Protein 5TTA (pdb70)

Solvent-accessible surface area: 24056 Å² total

Sequence (418 aa):
NENIPLFINNNSKIQYDDTPYHWPSNVISLTNSSEKAIDYEITCLAYDKNGKPLELYWDAQNVAADGEVGSVGFSPAGVDYGIVTGISPVSPKSYSHTYRKQQSPPQDIISFEKQQGKAWVENWLKEWKQEKEYAKQNAIAPGKNQNDAFLLFDKWKQSTGEHGVKYIISCVKQVTFNDGSVWKNSAYENWLKSFQGKEVSNSVLENYYKNENIPLFINNSKIQYDDTPYHWPSNVISLTNSSEKAIDYEITCLAYDKNGKPLELYWDAQNVAADGEVGSVGFSPAGVDYGIVTGISPVSPKSYSHTYRKQQSPPQDIISFEKQQGKAWVENWLKEWKQEKEYAKQNAIAPGKNQNDAFLLFDKWKQSTGEHGVKYIISCVKQVTFNDGSVWKNSAYENWLKSFQGKEVSNSVLENYYK

Organism: Clostridioides difficile (strain 630) (NCBI:txid272563)

InterPro domains:
  IPR043939 Domain of unknown function DUF5780 [PF19092] (88-262)

Nearest PDB structures (foldseek):
  5tta-assembly1_B-2  TM=9.155E-01  e=3.741E-37  Clostridioides difficile 630
  6byg-assembly1_A  TM=3.588E-01  e=9.509E-02  Xanthomonas citri pv. citri str. 306
  6byi-assembly1_A  TM=3.637E-01  e=1.580E-01  Xanthomonas citri pv. citri str. 306
  6byg-assembly1_B  TM=3.529E-01  e=1.769E-01  Xanthomonas citri pv. citri str. 306
  6ezt-assembly1_A  TM=4.171E-01  e=1.076E+00  Vibrio harveyi

B-factor: mean 43.2, std 21.07, range [12.19, 155.64]

Structure (mmCIF, N/CA/C/O backbone):
data_5TTA
#
_entry.id   5TTA
#
_cell.length_a   30.780
_cell.length_b   51.040
_cell.length_c   81.120
_cell.angle_alpha   73.38
_cell.angle_beta   82.06
_cell.angle_gamma   86.35
#
_symmetry.space_group_name_H-M   'P 1'
#
loop_
_entity.id
_entity.type
_entity.pdbx_description
1 polymer 'Putative exported protein'
2 water water
#
loop_
_atom_site.group_PDB
_atom_site.id
_atom_site.type_symbol
_atom_site.label_atom_id
_atom_site.label_alt_id
_atom_site.label_comp_id
_atom_site.label_asym_id
_atom_site.label_entity_id
_atom_site.label_seq_id
_atom_site.pdbx_PDB_ins_code
_atom_site.Cartn_x
_atom_site.Cartn_y
_atom_site.Cartn_z
_atom_site.occupancy
_atom_site.B_iso_or_equiv
_atom_site.auth_seq_id
_atom_site.auth_comp_id
_atom_site.auth_asym_id
_atom_site.auth_atom_id
_atom_site.pdbx_PDB_model_num
ATOM 1 N N . ASN A 1 36 ? 50.773 77.335 67.104 1.00 131.57 62 ASN A N 1
ATOM 2 C CA . ASN A 1 36 ? 50.501 76.419 66.002 1.00 129.13 62 ASN A CA 1
ATOM 3 C C . ASN A 1 36 ? 50.262 75.002 66.505 1.00 124.43 62 ASN A C 1
ATOM 4 O O . ASN A 1 36 ? 50.699 74.636 67.598 1.00 124.82 62 ASN A O 1
ATOM 9 N N . GLU A 1 37 ? 49.566 74.211 65.690 1.00 116.28 63 GLU A N 1
ATOM 10 C CA . GLU A 1 37 ? 49.232 72.826 66.000 1.00 104.78 63 GLU A CA 1
ATOM 11 C C . GLU A 1 37 ? 49.955 71.922 65.012 1.00 97.56 63 GLU A C 1
ATOM 12 O O . GLU A 1 37 ? 49.684 71.976 63.806 1.00 96.04 63 GLU A O 1
ATOM 18 N N . ASN A 1 38 ? 50.871 71.098 65.517 1.00 89.83 64 ASN A N 1
ATOM 19 C CA . ASN A 1 38 ? 51.659 70.209 64.674 1.00 81.04 64 ASN A CA 1
ATOM 20 C C . ASN A 1 38 ? 51.000 68.836 64.617 1.00 62.76 64 ASN A C 1
ATOM 21 O O . ASN A 1 38 ? 50.844 68.169 65.647 1.00 59.18 64 ASN A O 1
ATOM 26 N N . ILE A 1 39 ? 50.642 68.416 63.411 1.00 55.66 65 ILE A N 1
ATOM 27 C CA . ILE A 1 39 ? 49.883 67.191 63.188 1.00 40.88 65 ILE A CA 1
ATOM 28 C C . ILE A 1 39 ? 50.761 66.019 63.619 1.00 38.18 65 ILE A C 1
ATOM 29 O O . ILE A 1 39 ? 51.904 65.889 63.150 1.00 38.09 65 ILE A O 1
ATOM 34 N N . PRO A 1 40 ? 50.298 65.183 64.556 1.00 27.28 66 PRO A N 1
ATOM 35 C CA . PRO A 1 40 ? 51.147 64.083 65.044 1.00 23.78 66 PRO A CA 1
ATOM 36 C C . PRO A 1 40 ? 51.225 62.904 64.081 1.00 28.12 66 PRO A C 1
ATOM 37 O O . PRO A 1 40 ? 52.125 62.063 64.220 1.00 24.01 66 PRO A O 1
ATOM 41 N N . LEU A 1 41 ? 50.304 62.782 63.134 1.00 23.54 67 LEU A N 1
ATOM 42 C CA . LEU A 1 41 ? 50.287 61.664 62.188 1.00 22.25 67 LEU A CA 1
ATOM 43 C C . LEU A 1 41 ? 50.290 62.260 60.790 1.00 25.66 67 LEU A C 1
ATOM 44 O O . LEU A 1 41 ? 49.345 62.957 60.410 1.00 23.19 67 LEU A O 1
ATOM 49 N N . PHE A 1 42 ? 51.357 62.018 60.041 1.00 21.33 68 PHE A N 1
ATOM 50 C CA . PHE A 1 42 ? 51.578 62.660 58.755 1.00 21.28 68 PHE A CA 1
ATOM 51 C C . PHE A 1 42 ? 51.151 61.737 57.636 1.00 26.12 68 PHE A C 1
ATOM 52 O O . PHE A 1 42 ? 51.612 60.594 57.568 1.00 24.89 68 PHE A O 1
ATOM 60 N N . ILE A 1 43 ? 50.310 62.229 56.734 1.00 17.86 69 ILE A N 1
ATOM 61 C CA . ILE A 1 43 ? 49.945 61.422 55.577 1.00 30.27 69 ILE A CA 1
ATOM 62 C C . ILE A 1 43 ? 50.872 61.816 54.438 1.00 21.64 69 ILE A C 1
ATOM 63 O O . ILE A 1 43 ? 50.761 62.906 53.874 1.00 15.98 69 ILE A O 1
ATOM 68 N N . ASN A 1 44 ? 51.786 60.914 54.088 1.00 18.73 70 ASN A N 1
ATOM 69 C CA . ASN A 1 44 ? 52.711 61.150 52.984 1.00 21.18 70 ASN A CA 1
ATOM 70 C C . ASN A 1 44 ? 52.043 61.010 51.629 1.00 19.94 70 ASN A C 1
ATOM 71 O O . ASN A 1 44 ? 52.439 61.704 50.679 1.00 21.99 70 ASN A O 1
ATOM 76 N N A ASN A 1 45 ? 51.036 60.143 51.527 0.50 20.35 71 ASN A N 1
ATOM 77 N N B ASN A 1 45 ? 51.036 60.149 51.523 0.50 20.30 71 ASN A N 1
ATOM 78 C CA A ASN A 1 45 ? 50.405 59.814 50.256 0.50 24.60 71 ASN A CA 1
ATOM 79 C CA B ASN A 1 45 ? 50.258 59.998 50.300 0.50 24.92 71 ASN A CA 1
ATOM 80 C C A ASN A 1 45 ? 49.235 58.865 50.477 0.50 21.96 71 ASN A C 1
ATOM 81 C C B ASN A 1 45 ? 49.143 58.992 50.557 0.50 21.94 71 ASN A C 1
ATOM 82 O O A ASN A 1 45 ? 49.217 58.121 51.464 0.50 19.92 71 ASN A O 1
ATOM 83 O O B ASN A 1 45 ? 49.083 58.345 51.608 0.50 18.81 71 ASN A O 1
ATOM 92 N N . SER A 1 46 ? 48.250 58.883 49.576 1.00 21.21 72 SER A N 1
ATOM 93 C CA . SER A 1 46 ? 47.218 57.852 49.548 1.00 22.21 72 SER A CA 1
ATOM 94 C C . SER A 1 46 ? 46.926 57.594 48.082 1.00 25.71 72 SER A C 1
ATOM 95 O O . SER A 1 46 ? 46.652 58.537 47.335 1.00 24.03 72 SER A O 1
ATOM 98 N N . LYS A 1 47 ? 47.058 56.337 47.661 1.00 20.60 73 LYS A N 1
ATOM 99 C CA . LYS A 1 47 ? 47.182 55.979 46.256 1.00 25.97 73 LYS A CA 1
ATOM 100 C C . LYS A 1 47 ? 46.627 54.572 46.079 1.00 20.52 73 LYS A C 1
ATOM 101 O O . LYS A 1 47 ? 46.752 53.742 46.967 1.00 22.88 73 LYS A O 1
ATOM 107 N N . ILE A 1 48 ? 46.051 54.301 44.932 1.00 24.49 74 ILE A N 1
ATOM 108 C CA . ILE A 1 48 ? 45.652 52.935 44.583 1.00 19.93 74 ILE A CA 1
ATOM 109 C C . ILE A 1 48 ? 46.904 52.207 44.163 1.00 22.35 74 ILE A C 1
ATOM 110 O O . ILE A 1 48 ? 47.667 52.717 43.331 1.00 24.13 74 ILE A O 1
ATOM 115 N N . GLN A 1 49 ? 47.127 51.034 44.754 1.00 22.42 75 GLN A N 1
ATOM 116 C CA . GLN A 1 49 ? 48.173 50.120 44.339 1.00 29.52 75 GLN A CA 1
ATOM 117 C C . GLN A 1 49 ? 47.566 48.732 44.163 1.00 29.93 75 GLN A C 1
ATOM 118 O O . GLN A 1 49 ? 46.574 48.382 44.814 1.00 22.13 75 GLN A O 1
ATOM 124 N N . TYR A 1 50 ? 48.165 47.950 43.270 1.00 20.57 76 TYR A N 1
ATOM 125 C CA . TYR A 1 50 ? 47.714 46.589 42.982 1.00 21.82 76 TYR A CA 1
ATOM 126 C C . TYR A 1 50 ? 48.747 45.585 43.466 1.00 30.49 76 TYR A C 1
ATOM 127 O O . TYR A 1 50 ? 49.956 45.811 43.332 1.00 29.37 76 TYR A O 1
ATOM 136 N N . ASP A 1 51 ? 48.276 44.467 44.013 1.00 26.60 77 ASP A N 1
ATOM 137 C CA . ASP A 1 51 ? 49.227 43.509 44.543 1.00 28.56 77 ASP A CA 1
ATOM 138 C C . ASP A 1 51 ? 49.941 42.781 43.400 1.00 28.83 77 ASP A C 1
ATOM 139 O O . ASP A 1 51 ? 49.611 42.929 42.213 1.00 28.36 77 ASP A O 1
ATOM 144 N N . ASP A 1 52 ? 50.938 41.985 43.777 1.00 33.39 78 ASP A N 1
ATOM 145 C CA . ASP A 1 52 ? 51.830 41.338 42.819 1.00 44.97 78 ASP A CA 1
ATOM 146 C C . ASP A 1 52 ? 51.304 40.018 42.279 1.00 45.06 78 ASP A C 1
ATOM 147 O O . ASP A 1 52 ? 51.889 39.489 41.330 1.00 54.95 78 ASP A O 1
ATOM 152 N N . THR A 1 53 ? 50.248 39.460 42.868 1.00 35.97 79 THR A N 1
ATOM 153 C CA . THR A 1 53 ? 49.720 38.176 42.431 1.00 33.76 79 THR A CA 1
ATOM 154 C C . THR A 1 53 ? 49.164 38.324 41.021 1.00 36.65 79 THR A C 1
ATOM 155 O O . THR A 1 53 ? 49.047 39.444 40.508 1.00 34.97 79 THR A O 1
ATOM 159 N N . PRO A 1 54 ? 48.812 37.212 40.354 1.00 39.03 80 PRO A N 1
ATOM 160 C CA . PRO A 1 54 ? 48.166 37.335 39.034 1.00 40.41 80 PRO A CA 1
ATOM 161 C C . PRO A 1 54 ? 46.781 37.981 39.074 1.00 36.23 80 PRO A C 1
ATOM 162 O O . PRO A 1 54 ? 46.256 38.321 38.010 1.00 38.86 80 PRO A O 1
ATOM 166 N N . TYR A 1 55 ? 46.179 38.172 40.255 1.00 28.84 81 TYR A N 1
ATOM 167 C CA . TYR A 1 55 ? 44.865 38.792 40.347 1.00 28.28 81 TYR A CA 1
ATOM 168 C C . TYR A 1 55 ? 44.937 40.293 40.580 1.00 31.22 81 TYR A C 1
ATOM 169 O O . TYR A 1 55 ? 43.922 40.978 40.390 1.00 27.88 81 TYR A O 1
ATOM 178 N N . HIS A 1 56 ? 46.099 40.810 40.974 1.00 25.75 82 HIS A N 1
ATOM 179 C CA . HIS A 1 56 ? 46.351 42.258 41.048 1.00 22.56 82 HIS A CA 1
ATOM 180 C C . HIS A 1 56 ? 45.207 42.993 41.746 1.00 24.95 82 HIS A C 1
ATOM 181 O O . HIS A 1 56 ? 44.623 43.940 41.219 1.00 27.09 82 HIS A O 1
ATOM 188 N N . TRP A 1 57 ? 44.909 42.562 42.964 1.00 21.54 83 TRP A N 1
ATOM 189 C CA . TRP A 1 57 ? 43.812 43.191 43.681 1.00 21.37 83 TRP A CA 1
ATOM 190 C C . TRP A 1 57 ? 44.171 44.637 44.046 1.00 22.76 83 TRP A C 1
ATOM 191 O O . TRP A 1 57 ? 45.324 44.929 44.392 1.00 19.43 83 TRP A O 1
ATOM 202 N N . PRO A 1 58 ? 43.206 45.556 43.976 1.00 21.16 84 PRO A N 1
ATOM 203 C CA . PRO A 1 58 ? 43.458 46.979 44.280 1.00 17.42 84 PRO A CA 1
ATOM 204 C C . PRO A 1 58 ? 43.287 47.310 45.750 1.00 15.50 84 PRO A C 1
ATOM 205 O O . PRO A 1 58 ? 42.348 46.855 46.409 1.00 21.20 84 PRO A O 1
ATOM 209 N N . SER A 1 59 ? 44.183 48.163 46.261 1.00 18.00 85 SER A N 1
ATOM 210 C CA . SER A 1 59 ? 44.029 48.683 47.616 1.00 18.96 85 SER A CA 1
ATOM 211 C C . SER A 1 59 ? 44.296 50.183 47.637 1.00 19.48 85 SER A C 1
ATOM 212 O O . SER A 1 59 ? 45.158 50.693 46.920 1.00 22.76 85 SER A O 1
ATOM 215 N N . ASN A 1 60 ? 43.591 50.868 48.531 1.00 14.23 86 ASN A N 1
ATOM 216 C CA . ASN A 1 60 ? 43.926 52.249 48.894 1.00 14.49 86 ASN A CA 1
ATOM 217 C C . ASN A 1 60 ? 45.076 52.178 49.895 1.00 13.69 86 ASN A C 1
ATOM 218 O O . ASN A 1 60 ? 44.882 51.731 51.031 1.00 19.84 86 ASN A O 1
ATOM 223 N N . VAL A 1 61 ? 46.279 52.562 49.485 1.00 17.73 87 VAL A N 1
ATOM 224 C CA . VAL A 1 61 ? 47.452 52.453 50.349 1.00 20.65 87 VAL A CA 1
ATOM 225 C C . VAL A 1 61 ? 47.786 53.842 50.882 1.00 15.34 87 VAL A C 1
ATOM 226 O O . VAL A 1 61 ? 48.143 54.747 50.116 1.00 19.60 87 VAL A O 1
ATOM 230 N N . ILE A 1 62 ? 47.650 54.010 52.194 1.00 17.12 88 ILE A N 1
ATOM 231 C CA . ILE A 1 62 ? 47.916 55.280 52.880 1.00 17.69 88 ILE A CA 1
ATOM 232 C C . ILE A 1 62 ? 49.284 55.182 53.542 1.00 16.46 88 ILE A C 1
ATOM 233 O O . ILE A 1 62 ? 49.492 54.344 54.434 1.00 20.77 88 ILE A O 1
ATOM 238 N N . SER A 1 63 ? 50.219 56.023 53.095 1.00 15.49 89 SER A N 1
ATOM 239 C CA . SER A 1 63 ? 51.569 56.033 53.649 1.00 19.81 89 SER A CA 1
ATOM 240 C C . SER A 1 63 ? 51.608 57.039 54.793 1.00 23.89 89 SER A C 1
ATOM 241 O O . SER A 1 63 ? 51.329 58.230 54.592 1.00 21.36 89 SER A O 1
ATOM 244 N N . LEU A 1 64 ? 51.886 56.545 55.995 1.00 19.51 90 LEU A N 1
ATOM 245 C CA . LEU A 1 64 ? 51.844 57.308 57.234 1.00 24.49 90 LEU A CA 1
ATOM 246 C C . LEU A 1 64 ? 53.222 57.411 57.883 1.00 26.03 90 LEU A C 1
ATOM 247 O O . LEU A 1 64 ? 54.079 56.513 57.755 1.00 19.93 90 LEU A O 1
ATOM 252 N N . THR A 1 65 ? 53.409 58.502 58.620 1.00 18.49 91 THR A N 1
ATOM 253 C CA . THR A 1 65 ? 54.592 58.725 59.453 1.00 18.71 91 THR A CA 1
ATOM 254 C C . THR A 1 65 ? 54.111 59.265 60.796 1.00 23.24 91 THR A C 1
ATOM 255 O O . THR A 1 65 ? 53.426 60.285 60.822 1.00 20.42 91 THR A O 1
ATOM 259 N N . ASN A 1 66 ? 54.467 58.609 61.899 1.00 21.13 92 ASN A N 1
ATOM 260 C CA . ASN A 1 66 ? 54.207 59.145 63.244 1.00 27.90 92 ASN A CA 1
ATOM 261 C C . ASN A 1 66 ? 55.271 60.185 63.570 1.00 31.44 92 ASN A C 1
ATOM 262 O O . ASN A 1 66 ? 56.372 59.845 63.998 1.00 26.84 92 ASN A O 1
ATOM 267 N N . SER A 1 67 ? 54.948 61.461 63.400 1.00 26.86 93 SER A N 1
ATOM 268 C CA . SER A 1 67 ? 55.935 62.508 63.628 1.00 26.93 93 SER A CA 1
ATOM 269 C C . SER A 1 67 ? 56.013 62.959 65.083 1.00 29.14 93 SER A C 1
ATOM 270 O O . SER A 1 67 ? 56.835 63.821 65.402 1.00 41.80 93 SER A O 1
ATOM 273 N N . SER A 1 68 ? 55.192 62.407 65.967 1.00 25.65 94 SER A N 1
ATOM 274 C CA . SER A 1 68 ? 55.189 62.832 67.355 1.00 29.84 94 SER A CA 1
ATOM 275 C C . SER A 1 68 ? 56.143 61.977 68.178 1.00 32.80 94 SER A C 1
ATOM 276 O O . SER A 1 68 ? 56.762 61.025 67.690 1.00 31.20 94 SER A O 1
ATOM 279 N N . GLU A 1 69 ? 56.259 62.321 69.456 1.00 35.37 95 GLU A N 1
ATOM 280 C CA . GLU A 1 69 ? 57.099 61.579 70.384 1.00 36.75 95 GLU A CA 1
ATOM 281 C C . GLU A 1 69 ? 56.337 60.487 71.127 1.00 32.72 95 GLU A C 1
ATOM 282 O O . GLU A 1 69 ? 56.897 59.849 72.023 1.00 37.56 95 GLU A O 1
ATOM 288 N N . LYS A 1 70 ? 55.093 60.231 70.753 1.00 28.20 96 LYS A N 1
ATOM 289 C CA . LYS A 1 70 ? 54.237 59.291 71.452 1.00 30.97 96 LYS A CA 1
ATOM 290 C C . LYS A 1 70 ? 53.755 58.226 70.487 1.00 25.22 96 LYS A C 1
ATOM 291 O O . LYS A 1 70 ? 53.508 58.511 69.310 1.00 21.49 96 LYS A O 1
ATOM 297 N N . ALA A 1 71 ? 53.634 56.999 70.994 1.00 26.83 97 ALA A N 1
ATOM 298 C CA . ALA A 1 71 ? 53.071 55.907 70.211 1.00 27.76 97 ALA A CA 1
ATOM 299 C C . ALA A 1 71 ? 51.585 56.138 69.951 1.00 22.47 97 ALA A C 1
ATOM 300 O O . ALA A 1 71 ? 50.847 56.563 70.842 1.00 22.55 97 ALA A O 1
ATOM 302 N N . ILE A 1 72 ? 51.137 55.817 68.739 1.00 17.33 98 ILE A N 1
ATOM 303 C CA . ILE A 1 72 ? 49.757 56.053 68.314 1.00 19.85 98 ILE A CA 1
ATOM 304 C C . ILE A 1 72 ? 48.991 54.730 68.341 1.00 26.21 98 ILE A C 1
ATOM 305 O O . ILE A 1 72 ? 49.275 53.812 67.559 1.00 18.93 98 ILE A O 1
ATOM 318 N N . ASP A 1 74 ? 45.452 54.498 68.112 1.00 20.93 100 ASP A N 1
ATOM 319 C CA . ASP A 1 74 ? 44.279 54.497 67.247 1.00 21.53 100 ASP A CA 1
ATOM 320 C C . ASP A 1 74 ? 44.272 55.777 66.416 1.00 19.66 100 ASP A C 1
ATOM 321 O O . ASP A 1 74 ? 44.940 56.756 66.742 1.00 17.79 100 ASP A O 1
ATOM 326 N N . TYR A 1 75 ? 43.568 55.741 65.293 1.00 18.27 101 TYR A N 1
ATOM 327 C CA . TYR A 1 75 ? 43.418 56.942 64.479 1.00 18.85 101 TYR A CA 1
ATOM 328 C C . TYR A 1 75 ? 42.082 56.877 63.767 1.00 19.29 101 TYR A C 1
ATOM 329 O O . TYR A 1 75 ? 41.444 55.828 63.695 1.00 19.93 101 TYR A O 1
ATOM 338 N N . GLU A 1 76 ? 41.653 58.025 63.259 1.00 19.45 102 GLU A N 1
ATOM 339 C CA . GLU A 1 76 ? 40.554 58.108 62.305 1.00 17.74 102 GLU A CA 1
ATOM 340 C C . GLU A 1 76 ? 41.052 58.935 61.133 1.00 20.91 102 GLU A C 1
ATOM 341 O O . GLU A 1 76 ? 41.519 60.065 61.322 1.00 18.71 102 GLU A O 1
ATOM 347 N N . ILE A 1 77 ? 40.964 58.372 59.931 1.00 14.45 103 ILE A N 1
ATOM 348 C CA . ILE A 1 77 ? 41.469 59.026 58.731 1.00 13.03 103 ILE A CA 1
ATOM 349 C C . ILE A 1 77 ? 40.377 58.983 57.677 1.00 15.04 103 ILE A C 1
ATOM 350 O O . ILE A 1 77 ? 39.877 57.898 57.347 1.00 20.03 103 ILE A O 1
ATOM 355 N N . THR A 1 78 ? 39.988 60.159 57.160 1.00 14.48 104 THR A N 1
ATOM 356 C CA . THR A 1 78 ? 38.889 60.224 56.204 1.00 17.78 104 THR A CA 1
ATOM 357 C C . THR A 1 78 ? 39.461 60.378 54.804 1.00 17.96 104 THR A C 1
ATOM 358 O O . THR A 1 78 ? 40.375 61.177 54.587 1.00 21.21 104 THR A O 1
ATOM 362 N N . CYS A 1 79 ? 38.908 59.621 53.853 1.00 16.59 105 CYS A N 1
ATOM 363 C CA . CYS A 1 79 ? 39.308 59.700 52.457 1.00 15.85 105 CYS A CA 1
ATOM 364 C C . CYS A 1 79 ? 38.138 60.101 51.567 1.00 14.65 105 CYS A C 1
ATOM 365 O O . CYS A 1 79 ? 36.975 59.815 51.868 1.00 16.23 105 CYS A O 1
ATOM 368 N N . LEU A 1 80 ? 38.503 60.728 50.458 1.00 12.25 106 LEU A N 1
ATOM 369 C CA . LEU A 1 80 ? 37.638 61.189 49.384 1.00 13.01 106 LEU A CA 1
ATOM 370 C C . LEU A 1 80 ? 38.261 60.735 48.081 1.00 21.57 106 LEU A C 1
ATOM 371 O O . LEU A 1 80 ? 39.483 60.595 47.993 1.00 21.79 106 LEU A O 1
ATOM 376 N N . ALA A 1 81 ? 37.423 60.463 47.084 1.00 15.83 107 ALA A N 1
ATOM 377 C CA . ALA A 1 81 ? 37.895 59.890 45.826 1.00 18.73 107 ALA A CA 1
ATOM 378 C C . ALA A 1 81 ? 37.425 60.722 44.645 1.00 20.51 107 ALA A C 1
ATOM 379 O O . ALA A 1 81 ? 36.322 61.269 44.664 1.00 21.21 107 ALA A O 1
ATOM 381 N N . TYR A 1 82 ? 38.263 60.792 43.601 1.00 14.25 108 TYR A N 1
ATOM 382 C CA . TYR A 1 82 ? 38.015 61.612 42.428 1.00 23.25 108 TYR A CA 1
ATOM 383 C C . TYR A 1 82 ? 38.388 60.835 41.183 1.00 21.46 108 TYR A C 1
ATOM 384 O O . TYR A 1 82 ? 39.372 60.093 41.186 1.00 21.19 108 TYR A O 1
ATOM 393 N N . ASP A 1 83 ? 37.629 61.057 40.100 1.00 19.97 109 ASP A N 1
ATOM 394 C CA . ASP A 1 83 ? 37.992 60.506 38.793 1.00 23.39 109 ASP A CA 1
ATOM 395 C C . ASP A 1 83 ? 39.103 61.330 38.139 1.00 23.33 109 ASP A C 1
ATOM 396 O O . ASP A 1 83 ? 39.607 62.319 38.690 1.00 21.97 109 ASP A O 1
ATOM 401 N N . LYS A 1 84 ? 39.486 60.922 36.924 1.00 23.16 110 LYS A N 1
ATOM 402 C CA . LYS A 1 84 ? 40.634 61.530 36.262 1.00 26.71 110 LYS A CA 1
ATOM 403 C C . LYS A 1 84 ? 40.401 62.998 35.917 1.00 29.08 110 LYS A C 1
ATOM 404 O O . LYS A 1 84 ? 41.369 63.710 35.643 1.00 28.75 110 LYS A O 1
ATOM 410 N N . ASN A 1 85 ? 39.146 63.454 35.933 1.00 23.12 111 ASN A N 1
ATOM 411 C CA . ASN A 1 85 ? 38.805 64.827 35.585 1.00 22.04 111 ASN A CA 1
ATOM 412 C C . ASN A 1 85 ? 38.464 65.685 36.801 1.00 26.11 111 ASN A C 1
ATOM 413 O O . ASN A 1 85 ? 37.952 66.810 36.631 1.00 26.90 111 ASN A O 1
ATOM 418 N N . GLY A 1 86 ? 38.772 65.216 38.011 1.00 22.79 112 GLY A N 1
ATOM 419 C CA . GLY A 1 86 ? 38.512 65.991 39.212 1.00 25.11 112 GLY A CA 1
ATOM 420 C C . GLY A 1 86 ? 37.076 65.988 39.690 1.00 28.56 112 GLY A C 1
ATOM 421 O O . GLY A 1 86 ? 36.726 66.806 40.558 1.00 24.49 112 GLY A O 1
ATOM 422 N N . LYS A 1 87 ? 36.215 65.120 39.129 1.00 21.03 113 LYS A N 1
ATOM 423 C CA . LYS A 1 87 ? 34.860 64.970 39.653 1.00 20.36 113 LYS A CA 1
ATOM 424 C C . LYS A 1 87 ? 34.845 64.038 40.865 1.00 24.46 113 LYS A C 1
ATOM 425 O O . LYS A 1 87 ? 35.496 62.992 40.859 1.00 23.99 113 LYS A O 1
ATOM 431 N N . PRO A 1 88 ? 34.101 64.383 41.908 1.00 22.60 114 PRO A N 1
ATOM 432 C CA . PRO A 1 88 ? 34.036 63.517 43.089 1.00 21.28 114 PRO A CA 1
ATOM 433 C C . PRO A 1 88 ? 33.218 62.252 42.840 1.00 23.96 114 PRO A C 1
ATOM 434 O O . PRO A 1 88 ? 32.212 62.256 42.123 1.00 22.15 114 PRO A O 1
ATOM 438 N N . LEU A 1 89 ? 33.646 61.161 43.471 1.00 16.06 115 LEU A N 1
ATOM 439 C CA . LEU A 1 89 ? 33.030 59.847 43.272 1.00 21.58 115 LEU A CA 1
ATOM 440 C C . LEU A 1 89 ? 32.417 59.346 44.567 1.00 23.31 115 LEU A C 1
ATOM 441 O O . LEU A 1 89 ? 33.055 59.415 45.628 1.00 23.11 115 LEU A O 1
ATOM 446 N N . GLU A 1 90 ? 31.192 58.820 44.477 1.00 22.88 116 GLU A N 1
ATOM 447 C CA . GLU A 1 90 ? 30.597 58.068 45.577 1.00 22.48 116 GLU A CA 1
ATOM 448 C C . GLU A 1 90 ? 30.997 56.606 45.436 1.00 20.94 116 GLU A C 1
ATOM 449 O O . GLU A 1 90 ? 30.761 55.999 44.382 1.00 21.94 116 GLU A O 1
ATOM 455 N N . LEU A 1 91 ? 31.569 56.043 46.502 1.00 20.59 117 LEU A N 1
ATOM 456 C CA . LEU A 1 91 ? 32.045 54.665 46.510 1.00 22.59 117 LEU A CA 1
ATOM 457 C C . LEU A 1 91 ? 31.338 53.809 47.552 1.00 20.97 117 LEU A C 1
ATOM 458 O O . LEU A 1 91 ? 30.910 54.292 48.595 1.00 17.75 117 LEU A O 1
ATOM 463 N N . TYR A 1 92 ? 31.244 52.506 47.257 1.00 22.45 118 TYR A N 1
ATOM 464 C CA . TYR A 1 92 ? 31.146 51.484 48.293 1.00 15.88 118 TYR A CA 1
ATOM 465 C C . TYR A 1 92 ? 32.565 51.219 48.801 1.00 19.53 118 TYR A C 1
ATOM 466 O O . TYR A 1 92 ? 33.254 50.291 48.360 1.00 21.08 118 TYR A O 1
ATOM 475 N N . TRP A 1 93 ? 33.011 52.067 49.750 1.00 16.50 119 TRP A N 1
ATOM 476 C CA . TRP A 1 93 ? 34.428 52.126 50.109 1.00 18.19 119 TRP A CA 1
ATOM 477 C C . TRP A 1 93 ? 34.946 50.818 50.696 1.00 17.38 119 TRP A C 1
ATOM 478 O O . TRP A 1 93 ? 36.110 50.456 50.473 1.00 19.17 119 TRP A O 1
ATOM 489 N N . ASP A 1 94 ? 34.149 50.163 51.540 1.00 17.15 120 ASP A N 1
ATOM 490 C CA . ASP A 1 94 ? 34.549 48.925 52.205 1.00 14.54 120 ASP A CA 1
ATOM 491 C C . ASP A 1 94 ? 33.821 47.700 51.651 1.00 20.04 120 ASP A C 1
ATOM 492 O O . ASP A 1 94 ? 33.599 46.731 52.382 1.00 27.66 120 ASP A O 1
ATOM 497 N N . ALA A 1 95 ? 33.510 47.694 50.350 1.00 19.15 121 ALA A N 1
ATOM 498 C CA . ALA A 1 95 ? 32.863 46.535 49.744 1.00 19.38 121 ALA A CA 1
ATOM 499 C C . ALA A 1 95 ? 33.775 45.313 49.800 1.00 22.14 121 ALA A C 1
ATOM 500 O O . ALA A 1 95 ? 35.000 45.418 49.690 1.00 24.05 121 ALA A O 1
ATOM 502 N N . GLN A 1 96 ? 33.158 44.139 49.921 1.00 25.71 122 GLN A N 1
ATOM 503 C CA . GLN A 1 96 ? 33.867 42.869 49.857 1.00 28.42 122 GLN A CA 1
ATOM 504 C C . GLN A 1 96 ? 33.796 42.286 48.450 1.00 27.72 122 GLN A C 1
ATOM 505 O O . GLN A 1 96 ? 32.863 42.554 47.690 1.00 25.88 122 GLN A O 1
ATOM 511 N N . ASN A 1 97 ? 34.790 41.473 48.114 1.00 30.32 123 ASN A N 1
ATOM 512 C CA . ASN A 1 97 ? 34.817 40.833 46.814 1.00 29.62 123 ASN A CA 1
ATOM 513 C C . ASN A 1 97 ? 33.878 39.638 46.833 1.00 28.31 123 ASN A C 1
ATOM 514 O O . ASN A 1 97 ? 33.654 39.022 47.876 1.00 31.59 123 ASN A O 1
ATOM 519 N N . VAL A 1 98 ? 33.327 39.322 45.674 1.00 30.93 124 VAL A N 1
ATOM 520 C CA . VAL A 1 98 ? 32.489 38.139 45.503 1.00 36.11 124 VAL A CA 1
ATOM 521 C C . VAL A 1 98 ? 33.179 37.210 44.513 1.00 34.67 124 VAL A C 1
ATOM 522 O O . VAL A 1 98 ? 33.866 37.665 43.594 1.00 38.08 124 VAL A O 1
ATOM 526 N N . ALA A 1 99 ? 33.016 35.904 44.722 1.00 42.21 125 ALA A N 1
ATOM 527 C CA . ALA A 1 99 ? 33.585 34.868 43.865 1.00 36.63 125 ALA A CA 1
ATOM 528 C C . ALA A 1 99 ? 32.494 34.187 43.046 1.00 34.43 125 ALA A C 1
ATOM 529 O O . ALA A 1 99 ? 31.298 34.325 43.318 1.00 52.52 125 ALA A O 1
ATOM 531 N N . ALA A 1 100 ? 32.929 33.423 42.038 1.00 39.77 126 ALA A N 1
ATOM 532 C CA . ALA A 1 100 ? 31.993 32.823 41.087 1.00 44.65 126 ALA A CA 1
ATOM 533 C C . ALA A 1 100 ? 30.958 31.939 41.778 1.00 48.27 126 ALA A C 1
ATOM 534 O O . ALA A 1 100 ? 29.792 31.906 41.368 1.00 45.53 126 ALA A O 1
ATOM 536 N N . ASP A 1 101 ? 31.358 31.226 42.834 1.00 45.58 127 ASP A N 1
ATOM 537 C CA . ASP A 1 101 ? 30.455 30.364 43.589 1.00 44.15 127 ASP A CA 1
ATOM 538 C C . ASP A 1 101 ? 29.685 31.123 44.664 1.00 47.76 127 ASP A C 1
ATOM 539 O O . ASP A 1 101 ? 29.039 30.495 45.515 1.00 43.19 127 ASP A O 1
ATOM 544 N N . GLY A 1 102 ? 29.758 32.454 44.652 1.00 48.83 128 GLY A N 1
ATOM 545 C CA . GLY A 1 102 ? 29.045 33.282 45.600 1.00 48.53 128 GLY A CA 1
ATOM 546 C C . GLY A 1 102 ? 29.778 33.568 46.892 1.00 44.73 128 GLY A C 1
ATOM 547 O O . GLY A 1 102 ? 29.252 34.315 47.727 1.00 46.68 128 GLY A O 1
ATOM 548 N N . GLU A 1 103 ? 30.965 32.998 47.094 1.00 35.66 129 GLU A N 1
ATOM 549 C CA . GLU A 1 103 ? 31.706 33.265 48.315 1.00 34.79 129 GLU A CA 1
ATOM 550 C C . GLU A 1 103 ? 32.082 34.747 48.388 1.00 28.40 129 GLU A C 1
ATOM 551 O O . GLU A 1 103 ? 32.517 35.342 47.400 1.00 32.30 129 GLU A O 1
ATOM 557 N N . VAL A 1 104 ? 31.936 35.336 49.574 1.00 31.66 130 VAL A N 1
ATOM 558 C CA . VAL A 1 104 ? 32.194 36.760 49.785 1.00 28.86 130 VAL A CA 1
ATOM 559 C C . VAL A 1 104 ? 33.395 36.910 50.703 1.00 36.15 130 VAL A C 1
ATOM 560 O O . VAL A 1 104 ? 33.437 36.310 51.785 1.00 42.75 130 VAL A O 1
ATOM 564 N N . GLY A 1 105 ? 34.369 37.712 50.276 1.00 27.03 131 GLY A N 1
ATOM 565 C CA . GLY A 1 105 ? 35.459 38.077 51.152 1.00 27.23 131 GLY A CA 1
ATOM 566 C C . GLY A 1 105 ? 36.518 37.021 51.358 1.00 30.41 131 GLY A C 1
ATOM 567 O O . GLY A 1 105 ? 37.312 37.143 52.300 1.00 37.13 131 GLY A O 1
ATOM 568 N N . SER A 1 106 ? 36.560 35.990 50.527 1.00 28.33 132 SER A N 1
ATOM 569 C CA . SER A 1 106 ? 37.586 34.968 50.660 1.00 36.23 132 SER A CA 1
ATOM 570 C C . SER A 1 106 ? 38.709 35.194 49.653 1.00 34.77 132 SER A C 1
ATOM 571 O O . SER A 1 106 ? 38.591 35.970 48.698 1.00 37.27 132 SER A O 1
ATOM 574 N N . VAL A 1 107 ? 39.816 34.497 49.894 1.00 41.36 133 VAL A N 1
ATOM 575 C CA . VAL A 1 107 ? 41.003 34.569 49.060 1.00 38.68 133 VAL A CA 1
ATOM 576 C C . VAL A 1 107 ? 41.606 33.175 48.989 1.00 39.81 133 VAL A C 1
ATOM 577 O O . VAL A 1 107 ? 41.519 32.392 49.941 1.00 38.75 133 VAL A O 1
ATOM 581 N N . GLY A 1 108 ? 42.232 32.874 47.854 1.00 34.91 134 GLY A N 1
ATOM 582 C CA . GLY A 1 108 ? 42.775 31.550 47.616 1.00 36.37 134 GLY A CA 1
ATOM 583 C C . GLY A 1 108 ? 41.844 30.760 46.722 1.00 33.40 134 GLY A C 1
ATOM 584 O O . GLY A 1 108 ? 41.309 31.304 45.756 1.00 41.02 134 GLY A O 1
ATOM 585 N N . PHE A 1 109 ? 41.639 29.487 47.041 1.00 36.44 135 PHE A N 1
ATOM 586 C CA . PHE A 1 109 ? 40.739 28.609 46.307 1.00 29.32 135 PHE A CA 1
ATOM 587 C C . PHE A 1 109 ? 39.737 27.993 47.268 1.00 38.88 135 PHE A C 1
ATOM 588 O O . PHE A 1 109 ? 40.047 27.721 48.434 1.00 38.78 135 PHE A O 1
ATOM 596 N N . SER A 1 110 ? 38.532 27.755 46.764 1.00 30.62 136 SER A N 1
ATOM 597 C CA . SER A 1 110 ? 37.566 27.024 47.542 1.00 31.72 136 SER A CA 1
ATOM 598 C C . SER A 1 110 ? 38.025 25.571 47.639 1.00 33.06 136 SER A C 1
ATOM 599 O O . SER A 1 110 ? 38.869 25.129 46.862 1.00 37.08 136 SER A O 1
ATOM 602 N N . PRO A 1 111 ? 37.489 24.812 48.585 1.00 34.20 137 PRO A N 1
ATOM 603 C CA . PRO A 1 111 ? 37.889 23.395 48.675 1.00 35.61 137 PRO A CA 1
ATOM 604 C C . PRO A 1 111 ? 37.583 22.608 47.409 1.00 36.86 137 PRO A C 1
ATOM 605 O O . PRO A 1 111 ? 38.337 21.689 47.057 1.00 36.94 137 PRO A O 1
ATOM 609 N N . ALA A 1 112 ? 36.501 22.946 46.703 1.00 39.53 138 ALA A N 1
ATOM 610 C CA . ALA A 1 112 ? 36.158 22.241 45.477 1.00 40.80 138 ALA A CA 1
ATOM 611 C C . ALA A 1 112 ? 36.931 22.743 44.262 1.00 35.85 138 ALA A C 1
ATOM 612 O O . ALA A 1 112 ? 36.888 22.088 43.207 1.00 36.45 138 ALA A O 1
ATOM 614 N N . GLY A 1 113 ? 37.620 23.875 44.382 1.00 34.44 139 GLY A N 1
ATOM 615 C CA . GLY A 1 113 ? 38.530 24.330 43.347 1.00 35.90 139 GLY A CA 1
ATOM 616 C C . GLY A 1 113 ? 38.188 25.641 42.663 1.00 37.10 139 GLY A C 1
ATOM 617 O O . GLY A 1 113 ? 38.809 25.987 41.654 1.00 32.05 139 GLY A O 1
ATOM 618 N N . VAL A 1 114 ? 37.224 26.385 43.193 1.00 32.04 140 VAL A N 1
ATOM 619 C CA . VAL A 1 114 ? 36.853 27.674 42.604 1.00 30.93 140 VAL A CA 1
ATOM 620 C C . VAL A 1 114 ? 37.900 28.706 42.982 1.00 33.81 140 VAL A C 1
ATOM 621 O O . VAL A 1 114 ? 38.288 28.812 44.151 1.00 33.17 140 VAL A O 1
ATOM 625 N N . ASP A 1 115 ? 38.347 29.482 41.997 1.00 39.13 141 ASP A N 1
ATOM 626 C CA . ASP A 1 115 ? 39.368 30.503 42.208 1.00 38.14 141 ASP A CA 1
ATOM 627 C C . ASP A 1 115 ? 38.733 31.763 42.794 1.00 35.44 141 ASP A C 1
ATOM 628 O O . ASP A 1 115 ? 38.028 32.491 42.089 1.00 37.20 141 ASP A O 1
ATOM 633 N N . TYR A 1 116 ? 39.009 32.034 44.076 1.00 30.89 142 TYR A N 1
ATOM 634 C CA . TYR A 1 116 ? 38.557 33.261 44.735 1.00 32.86 142 TYR A CA 1
ATOM 635 C C . TYR A 1 116 ? 39.300 34.498 44.250 1.00 33.42 142 TYR A C 1
ATOM 636 O O . TYR A 1 116 ? 38.817 35.620 44.460 1.00 27.13 142 TYR A O 1
ATOM 645 N N . GLY A 1 117 ? 40.480 34.322 43.647 1.00 28.24 143 GLY A N 1
ATOM 646 C CA . GLY A 1 117 ? 41.224 35.459 43.142 1.00 23.31 143 GLY A CA 1
ATOM 647 C C . GLY A 1 117 ? 40.469 36.224 42.073 1.00 28.32 143 GLY A C 1
ATOM 648 O O . GLY A 1 117 ? 40.667 37.427 41.918 1.00 28.42 143 GLY A O 1
ATOM 649 N N . ILE A 1 118 ? 39.578 35.546 41.352 1.00 29.81 144 ILE A N 1
ATOM 650 C CA . ILE A 1 118 ? 38.805 36.149 40.272 1.00 29.60 144 ILE A CA 1
ATOM 651 C C . ILE A 1 118 ? 37.570 36.807 40.883 1.00 32.56 144 ILE A C 1
ATOM 652 O O . ILE A 1 118 ? 36.683 36.137 41.420 1.00 28.85 144 ILE A O 1
ATOM 657 N N . VAL A 1 119 ? 37.505 38.130 40.813 1.00 29.32 145 VAL A N 1
ATOM 658 C CA . VAL A 1 119 ? 36.460 38.871 41.498 1.00 29.31 145 VAL A CA 1
ATOM 659 C C . VAL A 1 119 ? 35.342 39.089 40.487 1.00 37.72 145 VAL A C 1
ATOM 660 O O . VAL A 1 119 ? 35.511 39.834 39.516 1.00 35.80 145 VAL A O 1
ATOM 664 N N . THR A 1 120 ? 34.211 38.410 40.695 1.00 31.69 146 THR A N 1
ATOM 665 C CA . THR A 1 120 ? 33.093 38.508 39.767 1.00 42.50 146 THR A CA 1
ATOM 666 C C . THR A 1 120 ? 32.149 39.660 40.102 1.00 47.80 146 THR A C 1
ATOM 667 O O . THR A 1 120 ? 31.326 40.029 39.255 1.00 44.98 146 THR A O 1
ATOM 671 N N . GLY A 1 121 ? 32.266 40.241 41.296 1.00 43.01 147 GLY A N 1
ATOM 672 C CA . GLY A 1 121 ? 31.415 41.347 41.703 1.00 42.16 147 GLY A CA 1
ATOM 673 C C . GLY A 1 121 ? 31.829 41.838 43.078 1.00 39.21 147 GLY A C 1
ATOM 674 O O . GLY A 1 121 ? 32.815 41.367 43.662 1.00 30.80 147 GLY A O 1
ATOM 675 N N . ILE A 1 122 ? 31.051 42.793 43.600 1.00 31.84 148 ILE A N 1
ATOM 676 C CA . ILE A 1 122 ? 31.287 43.344 44.928 1.00 31.12 148 ILE A CA 1
ATOM 677 C C . ILE A 1 122 ? 30.043 43.181 45.800 1.00 34.48 148 ILE A C 1
ATOM 678 O O . ILE A 1 122 ? 28.908 43.115 45.312 1.00 33.63 148 ILE A O 1
ATOM 683 N N . SER A 1 123 ? 30.279 43.124 47.109 1.00 29.44 149 SER A N 1
ATOM 684 C CA . SER A 1 123 ? 29.226 43.057 48.121 1.00 35.44 149 SER A CA 1
ATOM 685 C C . SER A 1 123 ? 29.370 44.234 49.081 1.00 29.21 149 SER A C 1
ATOM 686 O O . SER A 1 123 ? 30.291 44.238 49.923 1.00 28.02 149 SER A O 1
ATOM 689 N N . PRO A 1 124 ? 28.486 45.229 49.011 1.00 32.79 150 PRO A N 1
ATOM 690 C CA . PRO A 1 124 ? 28.613 46.403 49.884 1.00 34.40 150 PRO A CA 1
ATOM 691 C C . PRO A 1 124 ? 28.576 46.051 51.366 1.00 27.64 150 PRO A C 1
ATOM 692 O O . PRO A 1 124 ? 27.949 45.076 51.796 1.00 27.11 150 PRO A O 1
ATOM 696 N N . VAL A 1 125 ? 29.284 46.868 52.142 1.00 23.33 151 VAL A N 1
ATOM 697 C CA . VAL A 1 125 ? 29.275 46.800 53.594 1.00 25.12 151 VAL A CA 1
ATOM 698 C C . VAL A 1 125 ? 28.619 48.085 54.105 1.00 27.88 151 VAL A C 1
ATOM 699 O O . VAL A 1 125 ? 27.434 48.076 54.450 1.00 27.96 151 VAL A O 1
ATOM 703 N N . SER A 1 126 ? 29.358 49.207 54.098 1.00 23.84 152 SER A N 1
ATOM 704 C CA . SER A 1 126 ? 28.823 50.527 54.410 1.00 21.48 152 SER A CA 1
ATOM 705 C C . SER A 1 126 ? 28.035 51.093 53.218 1.00 27.57 152 SER A C 1
ATOM 706 O O . SER A 1 126 ? 28.256 50.698 52.073 1.00 23.60 152 SER A O 1
ATOM 709 N N . PRO A 1 127 ? 27.101 52.016 53.461 1.00 22.70 153 PRO A N 1
ATOM 710 C CA . PRO A 1 127 ? 26.383 52.650 52.343 1.00 29.09 153 PRO A CA 1
ATOM 711 C C . PRO A 1 127 ? 27.314 53.377 51.378 1.00 19.96 153 PRO A C 1
ATOM 712 O O . PRO A 1 127 ? 28.360 53.896 51.763 1.00 19.08 153 PRO A O 1
ATOM 716 N N . LYS A 1 128 ? 26.881 53.488 50.121 1.00 23.73 154 LYS A N 1
ATOM 717 C CA . LYS A 1 128 ? 27.636 54.290 49.155 1.00 27.50 154 LYS A CA 1
ATOM 718 C C . LYS A 1 128 ? 27.754 55.726 49.663 1.00 23.54 154 LYS A C 1
ATOM 719 O O . LYS A 1 128 ? 26.798 56.267 50.232 1.00 24.53 154 LYS A O 1
ATOM 725 N N . SER A 1 129 ? 28.929 56.335 49.485 1.00 23.99 155 SER A N 1
ATOM 726 C CA . SER A 1 129 ? 29.199 57.644 50.088 1.00 27.26 155 SER A CA 1
ATOM 727 C C . SER A 1 129 ? 30.389 58.314 49.410 1.00 24.64 155 SER A C 1
ATOM 728 O O . SER A 1 129 ? 31.288 57.643 48.900 1.00 18.31 155 SER A O 1
ATOM 731 N N . TYR A 1 130 ? 30.404 59.660 49.420 1.00 18.89 156 TYR A N 1
ATOM 732 C CA . TYR A 1 130 ? 31.607 60.360 48.957 1.00 20.50 156 TYR A CA 1
ATOM 733 C C . TYR A 1 130 ? 32.803 60.141 49.887 1.00 16.73 156 TYR A C 1
ATOM 734 O O . TYR A 1 130 ? 33.955 60.237 49.452 1.00 19.27 156 TYR A O 1
ATOM 743 N N . SER A 1 131 ? 32.572 59.896 51.164 1.00 21.81 157 SER A N 1
ATOM 744 C CA . SER A 1 131 ? 33.683 59.775 52.095 1.00 21.95 157 SER A CA 1
ATOM 745 C C . SER A 1 131 ? 33.677 58.440 52.835 1.00 20.41 157 SER A C 1
ATOM 746 O O . SER A 1 131 ? 32.646 57.792 53.001 1.00 20.76 157 SER A O 1
ATOM 749 N N . HIS A 1 132 ? 34.847 58.066 53.347 1.00 19.38 158 HIS A N 1
ATOM 750 C CA . HIS A 1 132 ? 34.951 56.945 54.267 1.00 25.13 158 HIS A CA 1
ATOM 751 C C . HIS A 1 132 ? 35.971 57.263 55.348 1.00 20.98 158 HIS A C 1
ATOM 752 O O . HIS A 1 132 ? 37.043 57.805 55.064 1.00 18.24 158 HIS A O 1
ATOM 759 N N . THR A 1 133 ? 35.663 56.897 56.586 1.00 17.03 159 THR A N 1
ATOM 760 C CA . THR A 1 133 ? 36.603 57.125 57.672 1.00 18.55 159 THR A CA 1
ATOM 761 C C . THR A 1 133 ? 37.176 55.784 58.090 1.00 16.82 159 THR A C 1
ATOM 762 O O . THR A 1 133 ? 36.455 54.951 58.650 1.00 20.76 159 THR A O 1
ATOM 766 N N . TYR A 1 134 ? 38.467 55.603 57.827 1.00 16.82 160 TYR A N 1
ATOM 767 C CA . TYR A 1 134 ? 39.197 54.423 58.270 1.00 18.70 160 TYR A CA 1
ATOM 768 C C . TYR A 1 134 ? 39.633 54.577 59.728 1.00 21.61 160 TYR A C 1
ATOM 769 O O . TYR A 1 134 ? 40.089 55.647 60.153 1.00 21.66 160 TYR A O 1
ATOM 778 N N . ARG A 1 135 ? 39.503 53.499 60.502 1.00 18.97 161 ARG A N 1
ATOM 779 C CA . ARG A 1 135 ? 39.895 53.498 61.908 1.00 20.39 161 ARG A CA 1
ATOM 780 C C . ARG A 1 135 ? 40.923 52.397 62.137 1.00 31.60 161 ARG A C 1
ATOM 781 O O . ARG A 1 135 ? 40.755 51.279 61.633 1.00 31.01 161 ARG A O 1
ATOM 789 N N . LYS A 1 136 ? 42.007 52.724 62.850 1.00 27.23 162 LYS A N 1
ATOM 790 C CA . LYS A 1 136 ? 43.078 51.745 63.062 1.00 25.60 162 LYS A CA 1
ATOM 791 C C . LYS A 1 136 ? 42.574 50.533 63.836 1.00 25.01 162 LYS A C 1
ATOM 792 O O . LYS A 1 136 ? 42.836 49.388 63.453 1.00 30.47 162 LYS A O 1
ATOM 806 N N . GLN A 1 138 ? 39.960 49.035 63.784 1.00 44.21 164 GLN A N 1
ATOM 807 C CA . GLN A 1 138 ? 38.736 48.618 63.100 1.00 54.37 164 GLN A CA 1
ATOM 808 C C . GLN A 1 138 ? 38.262 47.254 63.592 1.00 58.71 164 GLN A C 1
ATOM 809 O O . GLN A 1 138 ? 37.057 47.023 63.738 1.00 60.79 164 GLN A O 1
ATOM 815 N N . GLN A 1 139 ? 39.200 46.345 63.870 1.00 61.24 165 GLN A N 1
ATOM 816 C CA . GLN A 1 139 ? 38.850 45.038 64.416 1.00 67.74 165 GLN A CA 1
ATOM 817 C C . GLN A 1 139 ? 38.075 45.147 65.725 1.00 65.10 165 GLN A C 1
ATOM 818 O O . GLN A 1 139 ? 37.324 44.227 66.071 1.00 58.42 165 GLN A O 1
ATOM 824 N N . SER A 1 140 ? 38.238 46.267 66.469 1.00 61.35 166 SER A N 1
ATOM 825 C CA . SER A 1 140 ? 37.564 46.437 67.743 1.00 61.65 166 SER A CA 1
ATOM 826 C C . SER A 1 140 ? 36.297 47.266 67.559 1.00 52.32 166 SER A C 1
ATOM 827 O O . SER A 1 140 ? 36.247 48.146 66.690 1.00 48.49 166 SER A O 1
ATOM 830 N N . PRO A 1 141 ? 35.246 47.002 68.333 1.00 51.46 167 PRO A N 1
ATOM 831 C CA . PRO A 1 141 ? 34.047 47.839 68.248 1.00 49.46 167 PRO A CA 1
ATOM 832 C C . PRO A 1 141 ? 34.361 49.250 68.703 1.00 59.53 167 PRO A C 1
ATOM 833 O O . PRO A 1 141 ? 35.178 49.444 69.620 1.00 58.94 167 PRO A O 1
ATOM 837 N N . PRO A 1 142 ? 33.751 50.258 68.080 1.00 71.08 168 PRO A N 1
ATOM 838 C CA . PRO A 1 142 ? 34.013 51.645 68.482 1.00 74.42 168 PRO A CA 1
ATOM 839 C C . PRO A 1 142 ? 33.671 51.876 69.948 1.00 73.14 168 PRO A C 1
ATOM 840 O O . PRO A 1 142 ? 32.927 51.112 70.573 1.00 74.99 168 PRO A O 1
ATOM 844 N N . GLN A 1 143 ? 34.241 52.954 70.497 1.00 112.66 169 GLN A N 1
ATOM 845 C CA . GLN A 1 143 ? 34.022 53.271 71.905 1.00 104.28 169 GLN A CA 1
ATOM 846 C C . GLN A 1 143 ? 32.583 53.687 72.174 1.00 92.28 169 GLN A C 1
ATOM 847 O O . GLN A 1 143 ? 32.059 53.411 73.259 1.00 91.32 169 GLN A O 1
ATOM 853 N N . ASP A 1 144 ? 31.932 54.352 71.212 1.00 83.57 170 ASP A N 1
ATOM 854 C CA . ASP A 1 144 ? 30.504 54.635 71.350 1.00 79.44 170 ASP A CA 1
ATOM 855 C C . ASP A 1 144 ? 29.709 53.348 71.535 1.00 72.56 170 ASP A C 1
ATOM 856 O O 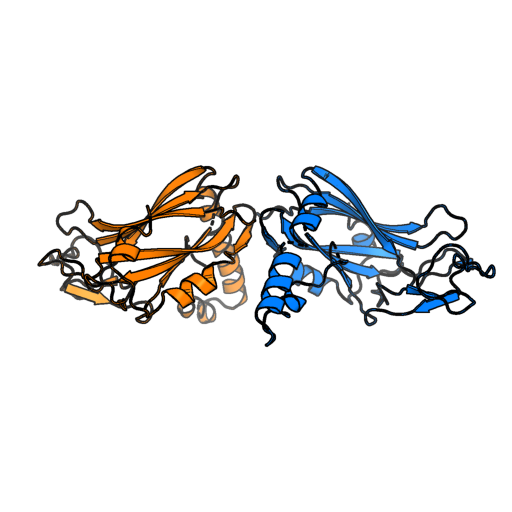. ASP A 1 144 ? 28.759 53.300 72.328 1.00 66.23 170 ASP A O 1
ATOM 861 N N . ILE A 1 145 ? 30.090 52.292 70.813 1.00 67.47 171 ILE A N 1
ATOM 862 C CA . ILE A 1 145 ? 29.386 51.019 70.905 1.00 66.19 171 ILE A CA 1
ATOM 863 C C . ILE A 1 145 ? 29.732 50.304 72.206 1.00 65.95 171 ILE A C 1
ATOM 864 O O . ILE A 1 145 ? 28.857 49.731 72.863 1.00 65.47 171 ILE A O 1
ATOM 869 N N . ILE A 1 146 ? 30.997 50.348 72.627 1.00 66.45 172 ILE A N 1
ATOM 870 C CA . ILE A 1 146 ? 31.340 49.764 73.920 1.00 68.46 172 ILE A CA 1
ATOM 871 C C . ILE A 1 146 ? 30.636 50.512 75.053 1.00 66.89 172 ILE A C 1
ATOM 872 O O . ILE A 1 146 ? 30.192 49.901 76.035 1.00 65.41 172 ILE A O 1
ATOM 877 N N . SER A 1 147 ? 30.493 51.838 74.923 1.00 65.79 173 SER A N 1
ATOM 878 C CA . SER A 1 147 ? 29.802 52.614 75.951 1.00 65.52 173 SER A CA 1
ATOM 879 C C . SER A 1 147 ? 28.321 52.262 76.031 1.00 64.95 173 SER A C 1
ATOM 880 O O . SER A 1 147 ? 27.732 52.325 77.116 1.00 64.86 173 SER A O 1
ATOM 891 N N . PHE A 1 149 ? 27.144 49.294 75.518 1.00 85.09 175 PHE A N 1
ATOM 892 C CA . PHE A 1 149 ? 27.084 47.995 76.175 1.00 91.79 175 PHE A CA 1
ATOM 893 C C . PHE A 1 149 ? 27.220 48.133 77.686 1.00 84.49 175 PHE A C 1
ATOM 894 O O . PHE A 1 149 ? 26.527 47.442 78.441 1.00 85.29 175 PHE A O 1
ATOM 902 N N . GLU A 1 150 ? 28.088 49.034 78.147 1.00 73.23 176 GLU A N 1
ATOM 903 C CA . GLU A 1 150 ? 28.227 49.253 79.584 1.00 73.65 176 GLU A CA 1
ATOM 904 C C . GLU A 1 150 ? 26.899 49.670 80.201 1.00 74.94 176 GLU A C 1
ATOM 905 O O . GLU A 1 150 ? 26.469 49.113 81.217 1.00 77.34 176 GLU A O 1
ATOM 911 N N . LYS A 1 151 ? 26.222 50.635 79.577 1.00 72.44 177 LYS A N 1
ATOM 912 C CA . LYS A 1 151 ? 24.975 51.169 80.105 1.00 80.25 177 LYS A CA 1
ATOM 913 C C . LYS A 1 151 ? 23.818 50.171 80.054 1.00 83.86 177 LYS A C 1
ATOM 914 O O . LYS A 1 151 ? 22.700 50.536 80.432 1.00 86.96 177 LYS A O 1
ATOM 920 N N . GLN A 1 152 ? 24.038 48.934 79.616 1.00 86.88 178 GLN A N 1
ATOM 921 C CA . GLN A 1 152 ? 22.961 47.956 79.546 1.00 93.26 178 GLN A CA 1
ATOM 922 C C . GLN A 1 152 ? 22.777 47.253 80.886 1.00 95.35 178 GLN A C 1
ATOM 923 O O . GLN A 1 152 ? 23.749 46.917 81.571 1.00 87.59 178 GLN A O 1
ATOM 929 N N . GLN A 1 153 ? 21.513 47.045 81.256 1.00 102.39 179 GLN A N 1
ATOM 930 C CA . GLN A 1 153 ? 21.180 46.367 82.502 1.00 109.83 179 GLN A CA 1
ATOM 931 C C . GLN A 1 153 ? 21.492 44.880 82.394 1.00 111.52 179 GLN A C 1
ATOM 932 O O . GLN A 1 153 ? 21.081 44.216 81.437 1.00 116.10 179 GLN A O 1
ATOM 938 N N . GLY A 1 154 ? 22.212 44.354 83.376 1.00 106.43 180 GLY A N 1
ATOM 939 C CA . GLY A 1 154 ? 22.560 42.954 83.344 1.00 100.96 180 GLY A CA 1
ATOM 940 C C . GLY A 1 154 ? 23.009 42.451 84.696 1.00 93.79 180 GLY A C 1
ATOM 941 O O . GLY A 1 154 ? 22.827 43.111 85.721 1.00 99.28 180 GLY A O 1
ATOM 942 N N . LYS A 1 155 ? 23.593 41.258 84.678 1.00 82.87 181 LYS A N 1
ATOM 943 C CA . LYS A 1 155 ? 24.146 40.649 85.875 1.00 72.43 181 LYS A CA 1
ATOM 944 C C . LYS A 1 155 ? 25.466 41.312 86.251 1.00 68.77 181 LYS A C 1
ATOM 945 O O . LYS A 1 155 ? 26.202 41.812 85.394 1.00 67.41 181 LYS A O 1
ATOM 951 N N . ALA A 1 156 ? 25.772 41.295 87.551 1.00 44.27 182 ALA A N 1
ATOM 952 C CA . ALA A 1 156 ? 26.982 41.963 88.031 1.00 44.05 182 ALA A CA 1
ATOM 953 C C . ALA A 1 156 ? 28.237 41.354 87.426 1.00 46.70 182 ALA A C 1
ATOM 954 O O . ALA A 1 156 ? 29.192 42.064 87.097 1.00 45.40 182 ALA A O 1
ATOM 956 N N . TRP A 1 157 ? 28.260 40.032 87.284 1.00 53.12 183 TRP A N 1
ATOM 957 C CA . TRP A 1 157 ? 29.440 39.370 86.753 1.00 50.79 183 TRP A CA 1
ATOM 958 C C . TRP A 1 157 ? 29.607 39.635 85.265 1.00 45.70 183 TRP A C 1
ATOM 959 O O . TRP A 1 157 ? 30.729 39.550 84.749 1.00 37.81 183 TRP A O 1
ATOM 970 N N . VAL A 1 158 ? 28.516 39.979 84.579 1.00 42.06 184 VAL A N 1
ATOM 971 C CA . VAL A 1 158 ? 28.584 40.296 83.156 1.00 42.59 184 VAL A CA 1
ATOM 972 C C . VAL A 1 158 ? 29.238 41.651 82.937 1.00 40.99 184 VAL A C 1
ATOM 973 O O . VAL A 1 158 ? 30.056 41.825 82.022 1.00 40.82 184 VAL A O 1
ATOM 977 N N . GLU A 1 159 ? 28.901 42.632 83.772 1.00 40.66 185 GLU A N 1
ATOM 978 C CA . GLU A 1 159 ? 29.587 43.915 83.686 1.00 51.04 185 GLU A CA 1
ATOM 979 C C . GLU A 1 159 ? 31.078 43.758 83.984 1.00 49.98 185 GLU A C 1
ATOM 980 O O . GLU A 1 159 ? 31.920 44.352 83.298 1.00 44.98 185 GLU A O 1
ATOM 986 N N . ASN A 1 160 ? 31.430 42.9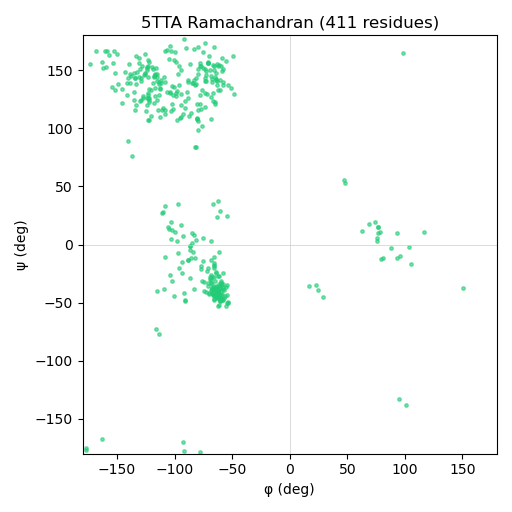33 84.980 1.00 47.94 186 ASN A N 1
ATOM 987 C CA . ASN A 1 160 ? 32.841 42.772 85.322 1.00 50.18 186 ASN A CA 1
ATOM 988 C C . ASN A 1 160 ? 33.591 42.025 84.230 1.00 53.58 186 ASN A C 1
ATOM 989 O O . ASN A 1 160 ? 34.784 42.270 84.023 1.00 59.37 186 ASN A O 1
ATOM 994 N N . TRP A 1 161 ? 32.898 41.139 83.508 1.00 55.30 187 TRP A N 1
ATOM 995 C CA . TRP A 1 161 ? 33.489 40.485 82.344 1.00 44.76 187 TRP A CA 1
ATOM 996 C C . TRP A 1 161 ? 33.845 41.504 81.270 1.00 45.48 187 TRP A C 1
ATOM 997 O O . TRP A 1 161 ? 34.929 41.442 80.674 1.00 36.85 187 TRP A O 1
ATOM 1008 N N . LEU A 1 162 ? 32.931 42.440 80.996 1.00 42.62 188 LEU A N 1
ATOM 1009 C CA . LEU A 1 162 ? 33.155 43.433 79.956 1.00 42.93 188 LEU A CA 1
ATOM 1010 C C . LEU A 1 162 ? 34.282 44.388 80.332 1.00 45.69 188 LEU A C 1
ATOM 1011 O O . LEU A 1 162 ? 35.100 44.751 79.477 1.00 40.66 188 LEU A O 1
ATOM 1016 N N . LYS A 1 163 ? 34.353 44.789 81.610 1.00 45.29 189 LYS A N 1
ATOM 1017 C CA . LYS A 1 163 ? 35.451 45.635 82.081 1.00 43.65 189 LYS A CA 1
ATOM 1018 C C . LYS A 1 163 ? 36.811 44.989 81.816 1.00 47.44 189 LYS A C 1
ATOM 1019 O O . LYS A 1 163 ? 37.742 45.647 81.336 1.00 45.60 189 LYS A O 1
ATOM 1025 N N . GLU A 1 164 ? 36.956 43.699 82.136 1.00 35.34 190 GLU A N 1
ATOM 1026 C CA . GLU A 1 164 ? 38.237 43.050 81.886 1.00 41.74 190 GLU A CA 1
ATOM 1027 C C . GLU A 1 164 ? 38.519 42.966 80.391 1.00 41.22 190 GLU A C 1
ATOM 1028 O O . GLU A 1 164 ? 39.666 43.131 79.957 1.00 42.16 190 GLU A O 1
ATOM 1034 N N . TRP A 1 165 ? 37.477 42.732 79.591 1.00 40.10 191 TRP A N 1
ATOM 1035 C CA . TRP A 1 165 ? 37.645 42.627 78.144 1.00 42.94 191 TRP A CA 1
ATOM 1036 C C . TRP A 1 165 ? 38.061 43.964 77.544 1.00 41.53 191 TRP A C 1
ATOM 1037 O O . TRP A 1 165 ? 38.949 44.022 76.682 1.00 36.21 191 TRP A O 1
ATOM 1048 N N . LYS A 1 166 ? 37.429 45.047 77.991 1.00 38.04 192 LYS A N 1
ATOM 1049 C CA . LYS A 1 166 ? 37.812 46.386 77.551 1.00 41.34 192 LYS A CA 1
ATOM 1050 C C . LYS A 1 166 ? 39.293 46.642 77.766 1.00 44.06 192 LYS A C 1
ATOM 1051 O O . LYS A 1 166 ? 39.989 47.113 76.860 1.00 41.34 192 LYS A O 1
ATOM 1057 N N . GLN A 1 167 ? 39.785 46.362 78.978 1.00 50.42 193 GLN A N 1
ATOM 1058 C CA . GLN A 1 167 ? 41.176 46.657 79.308 1.00 52.34 193 GLN A CA 1
ATOM 1059 C C . GLN A 1 167 ? 42.126 45.855 78.430 1.00 52.36 193 GLN A C 1
ATOM 1060 O O . GLN A 1 167 ? 43.076 46.405 77.862 1.00 50.16 193 GLN A O 1
ATOM 1070 N N . GLU A 1 169 ? 41.525 44.609 75.505 1.00 43.13 195 GLU A N 1
ATOM 1071 C CA . GLU A 1 169 ? 41.464 45.205 74.174 1.00 49.86 195 GLU A CA 1
ATOM 1072 C C . GLU A 1 169 ? 42.372 46.424 74.087 1.00 44.37 195 GLU A C 1
ATOM 1073 O O . GLU A 1 169 ? 43.131 46.582 73.125 1.00 34.60 195 GLU A O 1
ATOM 1079 N N . LYS A 1 170 ? 42.317 47.291 75.100 1.00 45.49 196 LYS A N 1
ATOM 1080 C CA . LYS A 1 170 ? 43.190 48.461 75.114 1.00 43.07 196 LYS A CA 1
ATOM 1081 C C . LYS A 1 170 ? 44.662 48.056 75.170 1.00 33.83 196 LYS A C 1
ATOM 1082 O O . LYS A 1 170 ? 45.496 48.650 74.477 1.00 35.03 196 LYS A O 1
ATOM 1088 N N . GLU A 1 171 ? 45.007 47.029 75.960 1.00 32.57 197 GLU A N 1
ATOM 1089 C CA . GLU A 1 171 ? 46.415 46.638 76.062 1.00 31.42 197 GLU A CA 1
ATOM 1090 C C . GLU A 1 171 ? 46.940 46.065 74.746 1.00 34.04 197 GLU A C 1
ATOM 1091 O O . GLU A 1 171 ? 48.075 46.360 74.341 1.00 35.68 197 GLU A O 1
ATOM 1097 N N . TYR A 1 172 ? 46.137 45.235 74.071 1.00 40.05 198 TYR A N 1
ATOM 1098 C CA . TYR A 1 172 ? 46.529 44.717 72.764 1.00 41.72 198 TYR A CA 1
ATOM 1099 C C . TYR A 1 172 ? 46.779 45.856 71.782 1.00 40.62 198 TYR A C 1
ATOM 1100 O O . TYR A 1 172 ? 47.807 45.886 71.093 1.00 37.19 198 TYR A O 1
ATOM 1109 N N . ALA A 1 173 ? 45.864 46.825 71.734 1.00 33.97 199 ALA A N 1
ATOM 1110 C CA . ALA A 1 173 ? 46.033 47.963 70.839 1.00 34.02 199 ALA A CA 1
ATOM 1111 C C . ALA A 1 173 ? 47.290 48.759 71.176 1.00 29.23 199 ALA A C 1
ATOM 1112 O O . ALA A 1 173 ? 47.966 49.266 70.276 1.00 29.04 199 ALA A O 1
ATOM 1114 N N . LYS A 1 174 ? 47.635 48.872 72.464 1.00 31.16 200 LYS A N 1
ATOM 1115 C CA . LYS A 1 174 ? 48.869 49.569 72.834 1.00 30.13 200 LYS A CA 1
ATOM 1116 C C . LYS A 1 174 ? 50.104 48.812 72.340 1.00 29.30 200 LYS A C 1
ATOM 1117 O O . LYS A 1 174 ? 51.075 49.416 71.872 1.00 29.06 200 LYS A O 1
ATOM 1123 N N . GLN A 1 175 ? 50.071 47.485 72.403 1.00 29.82 201 GLN A N 1
ATOM 1124 C CA . GLN A 1 175 ? 51.201 46.711 71.905 1.00 39.51 201 GLN A CA 1
ATOM 1125 C C . GLN A 1 175 ? 51.330 46.799 70.387 1.00 34.97 201 GLN A C 1
ATOM 1126 O O . GLN A 1 175 ? 52.433 46.642 69.850 1.00 48.35 201 GLN A O 1
ATOM 1132 N N . ASN A 1 176 ? 50.223 47.048 69.682 1.00 26.51 202 ASN A N 1
ATOM 1133 C CA . ASN A 1 176 ? 50.228 47.211 68.235 1.00 27.90 202 ASN A CA 1
ATOM 1134 C C . ASN A 1 176 ? 50.327 48.668 67.780 1.00 25.23 202 ASN A C 1
ATOM 1135 O O . ASN A 1 176 ? 50.037 48.953 66.618 1.00 27.46 202 ASN A O 1
ATOM 1140 N N . ALA A 1 177 ? 50.730 49.582 68.651 1.00 27.00 203 ALA A N 1
ATOM 1141 C CA . ALA A 1 177 ? 50.725 50.998 68.293 1.00 25.39 203 ALA A CA 1
ATOM 1142 C C . ALA A 1 177 ? 51.816 51.322 67.265 1.00 31.25 203 ALA A C 1
ATOM 1143 O O . ALA A 1 177 ? 52.827 50.617 67.138 1.00 25.44 203 ALA A O 1
ATOM 1145 N N . ILE A 1 178 ? 51.594 52.403 66.517 1.00 25.76 204 ILE A N 1
ATOM 1146 C CA . ILE A 1 178 ? 52.610 52.944 65.618 1.00 24.16 204 ILE A CA 1
ATOM 1147 C C . ILE A 1 178 ? 53.619 53.711 66.465 1.00 31.06 204 ILE A C 1
ATOM 1148 O O . ILE A 1 178 ? 53.271 54.713 67.099 1.00 26.99 204 ILE A O 1
ATOM 1153 N N . ALA A 1 179 ? 54.870 53.246 66.469 1.00 23.57 205 ALA A N 1
ATOM 1154 C CA . ALA A 1 179 ? 55.900 53.809 67.338 1.00 27.44 205 ALA A CA 1
ATOM 1155 C C . ALA A 1 179 ? 56.303 55.197 66.854 1.00 27.43 205 ALA A C 1
ATOM 1156 O O . ALA A 1 179 ? 56.128 55.518 65.673 1.00 22.99 205 ALA A O 1
ATOM 1158 N N . PRO A 1 180 ? 56.842 56.050 67.746 1.00 27.41 206 PRO A N 1
ATOM 1159 C CA . PRO A 1 180 ? 57.309 57.375 67.294 1.00 29.56 206 PRO A CA 1
ATOM 1160 C C . PRO A 1 180 ? 58.365 57.239 66.199 1.00 32.69 206 PRO A C 1
ATOM 1161 O O . PRO A 1 180 ? 59.254 56.391 66.275 1.00 29.14 206 PRO A O 1
ATOM 1165 N N . GLY A 1 181 ? 58.248 58.077 65.165 1.00 25.74 207 GLY A N 1
ATOM 1166 C CA . GLY A 1 181 ? 59.127 58.024 64.010 1.00 30.30 207 GLY A CA 1
ATOM 1167 C C . GLY A 1 181 ? 58.825 56.949 62.976 1.00 26.15 207 GLY A C 1
ATOM 1168 O O . GLY A 1 181 ? 59.382 57.009 61.868 1.00 30.25 207 GLY A O 1
ATOM 1169 N N . LYS A 1 182 ? 57.963 55.981 63.278 1.00 27.80 208 LYS A N 1
ATOM 1170 C CA . LYS A 1 182 ? 57.671 54.897 62.333 1.00 25.03 208 LYS A CA 1
ATOM 1171 C C . LYS A 1 182 ? 57.044 55.399 61.025 1.00 27.64 208 LYS A C 1
ATOM 1172 O O . LYS A 1 182 ? 56.087 56.182 61.025 1.00 23.08 208 LYS A O 1
ATOM 1178 N N . ASN A 1 183 ? 57.568 54.923 59.894 1.00 23.25 209 ASN A N 1
ATOM 1179 C CA . ASN A 1 183 ? 56.871 55.021 58.612 1.00 19.76 209 ASN A CA 1
ATOM 1180 C C . ASN A 1 183 ? 56.174 53.696 58.328 1.00 22.34 209 ASN A C 1
ATOM 1181 O O . ASN A 1 183 ? 56.796 52.636 58.451 1.00 20.23 209 ASN A O 1
ATOM 1186 N N . GLN A 1 184 ? 54.899 53.730 57.948 1.00 22.48 210 GLN A N 1
ATOM 1187 C CA . GLN A 1 184 ? 54.286 52.475 57.504 1.00 26.87 210 GLN A CA 1
ATOM 1188 C C . GLN A 1 184 ? 53.144 52.750 56.544 1.00 25.83 210 GLN A C 1
ATOM 1189 O O . GLN A 1 184 ? 52.533 53.819 56.565 1.00 23.53 210 GLN A O 1
ATOM 1195 N N . ASN A 1 185 ? 52.853 51.749 55.710 1.00 23.24 211 ASN A N 1
ATOM 1196 C CA . ASN A 1 185 ? 51.677 51.749 54.840 1.00 21.56 211 ASN A CA 1
ATOM 1197 C C . ASN A 1 185 ? 50.529 51.020 55.524 1.00 28.78 211 ASN A C 1
ATOM 1198 O O . ASN A 1 185 ? 50.686 49.872 55.977 1.00 20.94 211 ASN A O 1
ATOM 1203 N N . ASP A 1 186 ? 49.366 51.665 55.565 1.00 19.01 212 ASP A N 1
ATOM 1204 C CA . ASP A 1 186 ? 48.128 51.024 55.982 1.00 26.51 212 ASP A CA 1
ATOM 1205 C C . ASP A 1 186 ? 47.240 50.893 54.753 1.00 28.13 212 ASP A C 1
ATOM 1206 O O . ASP A 1 186 ? 46.868 51.907 54.146 1.00 21.81 212 ASP A O 1
ATOM 1211 N N . ALA A 1 187 ? 46.924 49.648 54.378 1.00 19.71 213 ALA A N 1
ATOM 1212 C CA . ALA A 1 187 ? 46.311 49.340 53.088 1.00 23.58 213 ALA A CA 1
ATOM 1213 C C . ALA A 1 187 ? 44.894 48.816 53.270 1.00 20.66 213 ALA A C 1
ATOM 1214 O O . ALA A 1 187 ? 44.628 48.010 54.169 1.00 19.80 213 ALA A O 1
ATOM 1216 N N . PHE A 1 188 ? 43.986 49.271 52.406 1.00 20.10 214 PHE A N 1
ATOM 1217 C CA . PHE A 1 188 ? 42.578 48.893 52.480 1.00 24.00 214 PHE A CA 1
ATOM 1218 C C . PHE A 1 188 ? 42.076 48.521 51.092 1.00 14.20 214 PHE A C 1
ATOM 1219 O O . PHE A 1 188 ? 42.092 49.354 50.182 1.00 18.83 214 PHE A O 1
ATOM 1227 N N . LEU A 1 189 ? 41.608 47.272 50.944 1.00 21.43 215 LEU A N 1
ATOM 1228 C CA . LEU A 1 189 ? 41.087 46.801 49.659 1.00 18.71 215 LEU A CA 1
ATOM 1229 C C . LEU A 1 189 ? 40.011 47.755 49.136 1.00 12.19 215 LEU A C 1
ATOM 1230 O O . LEU A 1 189 ? 39.164 48.238 49.897 1.00 16.44 215 LEU A O 1
ATOM 1235 N N . LEU A 1 190 ? 40.059 48.045 47.827 1.00 13.29 216 LEU A N 1
ATOM 1236 C CA . LEU A 1 190 ? 39.150 49.042 47.205 1.00 15.78 216 LEU A CA 1
ATOM 1237 C C . LEU A 1 190 ? 38.638 48.483 45.867 1.00 18.85 216 LEU A C 1
ATOM 1238 O O . LEU A 1 190 ? 39.094 48.854 44.783 1.00 20.24 216 LEU A O 1
ATOM 1243 N N . PHE A 1 191 ? 37.687 47.537 45.968 1.00 18.53 217 PHE A N 1
ATOM 1244 C CA . PHE A 1 191 ? 37.141 46.840 44.810 1.00 22.84 217 PHE A CA 1
ATOM 1245 C C . PHE A 1 191 ? 36.182 47.682 43.984 1.00 21.12 217 PHE A C 1
ATOM 1246 O O . PHE A 1 191 ? 36.142 47.522 42.764 1.00 18.48 217 PHE A O 1
ATOM 1254 N N . ASP A 1 192 ? 35.423 48.592 44.599 1.00 20.20 218 ASP A N 1
ATOM 1255 C CA . ASP A 1 192 ? 34.447 49.366 43.824 1.00 20.11 218 ASP A CA 1
ATOM 1256 C C . ASP A 1 192 ? 35.133 50.193 42.736 1.00 23.95 218 ASP A C 1
ATOM 1257 O O . ASP A 1 192 ? 36.152 50.849 42.986 1.00 24.08 218 ASP A O 1
ATOM 1262 N N . LYS A 1 193 ? 34.575 50.135 41.513 1.00 21.13 219 LYS A N 1
ATOM 1263 C CA . LYS A 1 193 ? 34.999 50.851 40.286 1.00 22.92 219 LYS A CA 1
ATOM 1264 C C . LYS A 1 193 ? 36.237 50.223 39.655 1.00 24.65 219 LYS A C 1
ATOM 1265 O O . LYS A 1 193 ? 36.794 50.802 38.725 1.00 24.16 219 LYS A O 1
ATOM 1271 N N . TRP A 1 194 ? 36.670 49.055 40.112 1.00 23.38 220 TRP A N 1
ATOM 1272 C CA . TRP A 1 194 ? 37.783 48.341 39.506 1.00 22.54 220 TRP A CA 1
ATOM 1273 C C . TRP A 1 194 ? 37.245 47.303 38.520 1.00 25.87 220 TRP A C 1
ATOM 1274 O O . TRP A 1 194 ? 36.245 46.632 38.789 1.00 24.89 220 TRP A O 1
ATOM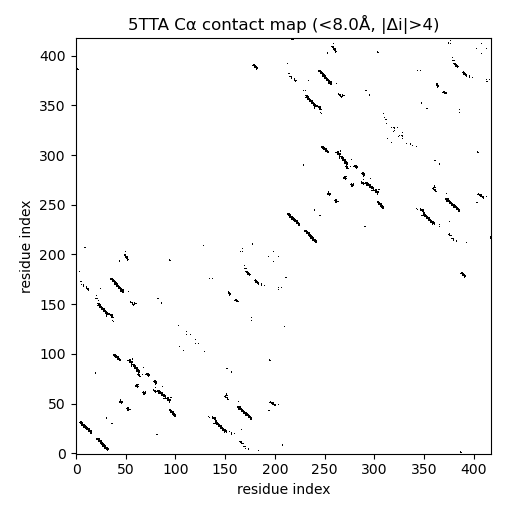 1285 N N . LYS A 1 195 ? 37.883 47.201 37.366 1.00 31.45 221 LYS A N 1
ATOM 1286 C CA . LYS A 1 195 ? 37.600 46.131 36.415 1.00 36.67 221 LYS A CA 1
ATOM 1287 C C . LYS A 1 195 ? 38.834 45.236 36.338 1.00 29.80 221 LYS A C 1
ATOM 1288 O O . LYS A 1 195 ? 39.870 45.635 35.801 1.00 32.26 221 LYS A O 1
ATOM 1294 N N . GLN A 1 196 ? 38.712 44.025 36.868 1.00 27.76 222 GLN A N 1
ATOM 1295 C CA . GLN A 1 196 ? 39.874 43.149 36.988 1.00 31.43 222 GLN A CA 1
ATOM 1296 C C . GLN A 1 196 ? 40.427 42.765 35.619 1.00 29.64 222 GLN A C 1
ATOM 1297 O O . GLN A 1 196 ? 41.649 42.724 35.426 1.00 35.43 222 GLN A O 1
ATOM 1303 N N . SER A 1 197 ? 39.542 42.515 34.649 1.00 31.04 223 SER A N 1
ATOM 1304 C CA . SER A 1 197 ? 39.975 42.047 33.333 1.00 40.64 223 SER A CA 1
ATOM 1305 C C . SER A 1 197 ? 40.920 43.031 32.650 1.00 40.14 223 SER A C 1
ATOM 1306 O O . SER A 1 197 ? 41.828 42.615 31.927 1.00 39.26 223 SER A O 1
ATOM 1309 N N . THR A 1 198 ? 40.743 44.331 32.874 1.00 33.70 224 THR A N 1
ATOM 1310 C CA . THR A 1 198 ? 41.567 45.342 32.224 1.00 36.38 224 THR A CA 1
ATOM 1311 C C . THR A 1 198 ? 42.554 46.032 33.153 1.00 28.14 224 THR A C 1
ATOM 1312 O O . THR A 1 198 ? 43.427 46.756 32.666 1.00 33.92 224 THR A O 1
ATOM 1316 N N . GLY A 1 199 ? 42.438 45.839 34.464 1.00 30.41 225 GLY A N 1
ATOM 1317 C CA . GLY A 1 199 ? 43.254 46.545 35.415 1.00 39.25 225 GLY A CA 1
ATOM 1318 C C . GLY A 1 199 ? 42.854 47.988 35.650 1.00 38.43 225 GLY A C 1
ATOM 1319 O O . GLY A 1 199 ? 43.535 48.677 36.420 1.00 41.54 225 GLY A O 1
ATOM 1320 N N . GLU A 1 200 ? 41.780 48.464 35.022 1.00 35.83 226 GLU A N 1
ATOM 1321 C CA . GLU A 1 200 ? 41.392 49.867 35.130 1.00 40.38 226 GLU A CA 1
ATOM 1322 C C . GLU A 1 200 ? 40.619 50.126 36.416 1.00 35.58 226 GLU A C 1
ATOM 1323 O O . GLU A 1 200 ? 39.808 49.302 36.847 1.00 30.88 226 GLU A O 1
ATOM 1329 N N . HIS A 1 201 ? 40.851 51.300 37.006 1.00 28.10 227 HIS A N 1
ATOM 1330 C CA . HIS A 1 201 ? 40.145 51.738 38.201 1.00 23.29 227 HIS A CA 1
ATOM 1331 C C . HIS A 1 201 ? 39.560 53.121 37.937 1.00 24.60 227 HIS A C 1
ATOM 1332 O O . HIS A 1 201 ? 40.291 54.027 37.528 1.00 29.91 227 HIS A O 1
ATOM 1339 N N . GLY A 1 202 ? 38.253 53.284 38.177 1.00 23.75 228 GLY A N 1
ATOM 1340 C CA . GLY A 1 202 ? 37.635 54.583 37.955 1.00 23.27 228 GLY A CA 1
ATOM 1341 C C . GLY A 1 202 ? 38.179 55.654 38.880 1.00 20.53 228 GLY A C 1
ATOM 1342 O O . GLY A 1 202 ? 38.100 56.852 38.573 1.00 28.40 228 GLY A O 1
ATOM 1343 N N . VAL A 1 203 ? 38.698 55.250 40.029 1.00 21.26 229 VAL A N 1
ATOM 1344 C CA . VAL A 1 203 ? 39.278 56.182 40.993 1.00 23.92 229 VAL A CA 1
ATOM 1345 C C . VAL A 1 203 ? 40.689 56.523 40.539 1.00 27.31 229 VAL A C 1
ATOM 1346 O O . VAL A 1 203 ? 41.536 55.636 40.410 1.00 26.74 229 VAL A O 1
ATOM 1350 N N . LYS A 1 204 ? 40.945 57.812 40.300 1.00 19.43 230 LYS A N 1
ATOM 1351 C CA . LYS A 1 204 ? 42.261 58.282 39.893 1.00 26.08 230 LYS A CA 1
ATOM 1352 C C . LYS A 1 204 ? 43.020 58.927 41.039 1.00 32.13 230 LYS A C 1
ATOM 1353 O O . LYS A 1 204 ? 44.250 58.819 41.100 1.00 24.05 230 LYS A O 1
ATOM 1359 N N . TYR A 1 205 ? 42.311 59.556 41.969 1.00 20.86 231 TYR A N 1
ATOM 1360 C CA . TYR A 1 205 ? 42.940 60.265 43.061 1.00 16.00 231 TYR A CA 1
ATOM 1361 C C . TYR A 1 205 ? 42.181 59.999 44.341 1.00 18.96 231 TYR A C 1
ATOM 1362 O O . TYR A 1 205 ? 40.945 59.996 44.363 1.00 19.68 231 TYR A O 1
ATOM 1371 N N . ILE A 1 206 ? 42.933 59.810 45.405 1.00 16.83 232 ILE A N 1
ATOM 1372 C CA . ILE A 1 206 ? 42.396 59.718 46.751 1.00 18.73 232 ILE A CA 1
ATOM 1373 C C . ILE A 1 206 ? 43.081 60.804 47.556 1.00 24.32 232 ILE A C 1
ATOM 1374 O O . ILE A 1 206 ? 44.311 60.911 47.525 1.00 19.84 232 ILE A O 1
ATOM 1379 N N . ILE A 1 207 ? 42.303 61.659 48.211 1.00 19.80 233 ILE A N 1
ATOM 1380 C CA . ILE A 1 207 ? 42.892 62.644 49.109 1.00 17.02 233 ILE A CA 1
ATOM 1381 C C . ILE A 1 207 ? 42.361 62.343 50.493 1.00 16.61 233 ILE A C 1
ATOM 1382 O O . ILE A 1 207 ? 41.217 61.904 50.634 1.00 20.97 233 ILE A O 1
ATOM 1387 N N . SER A 1 208 ? 43.207 62.540 51.511 1.00 17.82 234 SER A N 1
ATOM 1388 C CA . SER A 1 208 ? 42.901 62.114 52.865 1.00 16.39 234 SER A CA 1
ATOM 1389 C C . SER A 1 208 ? 43.204 63.204 53.885 1.00 20.09 234 SER A C 1
ATOM 1390 O O . SER A 1 208 ? 43.917 64.186 53.610 1.00 24.74 234 SER A O 1
ATOM 1393 N N . CYS A 1 209 ? 42.618 63.030 55.070 1.00 19.40 235 CYS A N 1
ATOM 1394 C CA . CYS A 1 209 ? 42.851 63.960 56.173 1.00 20.95 235 CYS A CA 1
ATOM 1395 C C . CYS A 1 209 ? 42.689 63.197 57.476 1.00 18.54 235 CYS A C 1
ATOM 1396 O O . CYS A 1 209 ? 41.706 62.463 57.644 1.00 21.80 235 CYS A O 1
ATOM 1399 N N . VAL A 1 210 ? 43.650 63.382 58.383 1.00 16.97 236 VAL A N 1
ATOM 1400 C CA . VAL A 1 210 ? 43.553 62.843 59.734 1.00 14.24 236 VAL A CA 1
ATOM 1401 C C . VAL A 1 210 ? 42.449 63.577 60.472 1.00 24.05 236 VAL A C 1
ATOM 1402 O O . VAL A 1 210 ? 42.445 64.813 60.516 1.00 21.71 236 VAL A O 1
ATOM 1406 N N . LYS A 1 211 ? 41.512 62.823 61.041 1.00 18.22 237 LYS A N 1
ATOM 1407 C CA . LYS A 1 211 ? 40.424 63.393 61.828 1.00 20.34 237 LYS A CA 1
ATOM 1408 C C . LYS A 1 211 ? 40.823 63.480 63.293 1.00 19.04 237 LYS A C 1
ATOM 1409 O O . LYS A 1 211 ? 40.683 64.530 63.921 1.00 21.18 237 LYS A O 1
ATOM 1415 N N . GLN A 1 212 ? 41.372 62.406 63.836 1.00 16.83 238 GLN A N 1
ATOM 1416 C CA . GLN A 1 212 ? 41.898 62.416 65.197 1.00 17.00 238 GLN A CA 1
ATOM 1417 C C . GLN A 1 212 ? 42.865 61.250 65.365 1.00 21.71 238 GLN A C 1
ATOM 1418 O O . GLN A 1 212 ? 42.902 60.323 64.551 1.00 19.66 238 GLN A O 1
ATOM 1424 N N . VAL A 1 213 ? 43.624 61.286 66.455 1.00 17.57 239 VAL A N 1
ATOM 1425 C CA . VAL A 1 213 ? 44.473 60.153 66.831 1.00 27.13 239 VAL A CA 1
ATOM 1426 C C . VAL A 1 213 ? 44.393 59.976 68.337 1.00 22.33 239 VAL A C 1
ATOM 1427 O O . VAL A 1 213 ? 44.111 60.919 69.087 1.00 21.39 239 VAL A O 1
ATOM 1431 N N . THR A 1 214 ? 44.656 58.747 68.777 1.00 15.71 240 THR A N 1
ATOM 1432 C CA . THR A 1 214 ? 44.668 58.391 70.192 1.00 21.36 240 THR A CA 1
ATOM 1433 C C . THR A 1 214 ? 46.042 57.824 70.520 1.00 21.13 240 THR A C 1
ATOM 1434 O O . THR A 1 214 ? 46.488 56.881 69.861 1.00 19.87 240 THR A O 1
ATOM 1438 N N . PHE A 1 215 ? 46.714 58.404 71.512 1.00 24.63 241 PHE A N 1
ATOM 1439 C CA . PHE A 1 215 ? 48.048 57.941 71.889 1.00 25.10 241 PHE A CA 1
ATOM 1440 C C . PHE A 1 215 ? 47.957 56.848 72.954 1.00 23.86 241 PHE A C 1
ATOM 1441 O O . PHE A 1 215 ? 46.888 56.563 73.512 1.00 22.34 241 PHE A O 1
ATOM 1449 N N . ASN A 1 216 ? 49.097 56.195 73.205 1.00 27.28 242 ASN A N 1
ATOM 1450 C CA . ASN A 1 216 ? 49.130 55.070 74.133 1.00 23.07 242 ASN A CA 1
ATOM 1451 C C . ASN A 1 216 ? 48.782 55.466 75.554 1.00 30.93 242 ASN A C 1
ATOM 1452 O O . ASN A 1 216 ? 48.354 54.604 76.326 1.00 32.54 242 ASN A O 1
ATOM 1457 N N . ASP A 1 217 ? 48.952 56.734 75.927 1.00 28.87 243 ASP A N 1
ATOM 1458 C CA . ASP A 1 217 ? 48.564 57.132 77.271 1.00 30.12 243 ASP A CA 1
ATOM 1459 C C . ASP A 1 217 ? 47.067 57.412 77.398 1.00 32.29 243 ASP A C 1
ATOM 1460 O O . ASP A 1 217 ? 46.623 57.815 78.473 1.00 38.35 243 ASP A O 1
ATOM 1465 N N . GLY A 1 218 ? 46.283 57.203 76.337 1.00 27.40 244 GLY A N 1
ATOM 1466 C CA . GLY A 1 218 ? 44.868 57.491 76.348 1.00 34.08 244 GLY A CA 1
ATOM 1467 C C . GLY A 1 218 ? 44.475 58.870 75.849 1.00 27.00 244 GLY A C 1
ATOM 1468 O O . GLY A 1 218 ? 43.284 59.106 75.611 1.00 24.60 244 GLY A O 1
ATOM 1469 N N . SER A 1 219 ? 45.427 59.785 75.664 1.00 27.63 245 SER A N 1
ATOM 1470 C CA . SER A 1 219 ? 45.083 61.126 75.205 1.00 26.02 245 SER A CA 1
ATOM 1471 C C . SER A 1 219 ? 44.689 61.135 73.722 1.00 24.75 245 SER A C 1
ATOM 1472 O O . SER A 1 219 ? 45.159 60.324 72.917 1.00 27.82 245 SER A O 1
ATOM 1475 N N . VAL A 1 220 ? 43.802 62.068 73.368 1.00 18.97 246 VAL A N 1
ATOM 1476 C CA . VAL A 1 220 ? 43.188 62.153 72.044 1.00 20.17 246 VAL A CA 1
ATOM 1477 C C . VAL A 1 220 ? 43.503 63.525 71.456 1.00 23.50 246 VAL A C 1
ATOM 1478 O O . VAL A 1 220 ? 43.202 64.549 72.076 1.00 23.35 246 VAL A O 1
ATOM 1482 N N . TRP A 1 221 ? 44.141 63.543 70.284 1.00 18.75 247 TRP A N 1
ATOM 1483 C CA . TRP A 1 221 ? 44.360 64.752 69.507 1.00 23.43 247 TRP A CA 1
ATOM 1484 C C . TRP A 1 221 ? 43.342 64.806 68.376 1.00 27.39 247 TRP A C 1
ATOM 1485 O O . TRP A 1 221 ? 43.175 63.834 67.629 1.00 21.48 247 TRP A O 1
ATOM 1496 N N . LYS A 1 222 ? 42.652 65.927 68.259 1.00 18.36 248 LYS A N 1
ATOM 1497 C CA . LYS A 1 222 ? 41.679 66.126 67.195 1.00 24.39 248 LYS A CA 1
ATOM 1498 C C . LYS A 1 222 ? 42.172 67.211 66.254 1.00 23.91 248 LYS A C 1
ATOM 1499 O O . LYS A 1 222 ? 42.725 68.223 66.694 1.00 26.83 248 LYS A O 1
ATOM 1505 N N . ASN A 1 223 ? 41.968 66.993 64.958 1.00 22.49 249 ASN A N 1
ATOM 1506 C CA . ASN A 1 223 ? 42.401 67.939 63.938 1.00 20.67 249 ASN A CA 1
ATOM 1507 C C . ASN A 1 223 ? 41.389 69.088 63.840 1.00 24.51 249 ASN A C 1
ATOM 1508 O O . ASN A 1 223 ? 40.289 68.909 63.323 1.00 20.80 249 ASN A O 1
ATOM 1513 N N . SER A 1 224 ? 41.750 70.268 64.348 1.00 23.18 250 SER A N 1
ATOM 1514 C CA . SER A 1 224 ? 40.803 71.377 64.327 1.00 29.12 250 SER A CA 1
ATOM 1515 C C . SER A 1 224 ? 40.487 71.847 62.908 1.00 31.62 250 SER A C 1
ATOM 1516 O O . SER A 1 224 ? 39.438 72.466 62.693 1.00 36.70 250 SER A O 1
ATOM 1519 N N . ALA A 1 225 ? 41.343 71.538 61.932 1.00 30.39 251 ALA A N 1
ATOM 1520 C CA . ALA A 1 225 ? 41.087 71.888 60.543 1.00 36.21 251 ALA A CA 1
ATOM 1521 C C . ALA A 1 225 ? 40.201 70.878 59.820 1.00 30.76 251 ALA A C 1
ATOM 1522 O O . ALA A 1 225 ? 39.820 71.125 58.669 1.00 25.42 251 ALA A O 1
ATOM 1524 N N . TYR A 1 226 ? 39.863 69.753 60.459 1.00 27.72 252 TYR A N 1
ATOM 1525 C CA . TYR A 1 226 ? 39.158 68.680 59.754 1.00 24.24 252 TYR A CA 1
ATOM 1526 C C . TYR A 1 226 ? 37.790 69.108 59.221 1.00 28.81 252 TYR A C 1
ATOM 1527 O O . TYR A 1 226 ? 37.423 68.776 58.085 1.00 22.07 252 TYR A O 1
ATOM 1536 N N . GLU A 1 227 ? 36.980 69.782 60.036 1.00 27.27 253 GLU A N 1
ATOM 1537 C CA . GLU A 1 227 ? 35.627 70.061 59.560 1.00 30.71 253 GLU A CA 1
ATOM 1538 C C . GLU A 1 227 ? 35.667 70.935 58.315 1.00 25.33 253 GLU A C 1
ATOM 1539 O O . GLU A 1 227 ? 34.914 70.698 57.362 1.00 28.78 253 GLU A O 1
ATOM 1545 N N . ASN A 1 228 ? 36.571 71.921 58.296 1.00 27.32 254 ASN A N 1
ATOM 1546 C CA . ASN A 1 228 ? 36.738 72.789 57.132 1.00 33.89 254 ASN A CA 1
ATOM 1547 C C . ASN A 1 228 ? 37.161 71.990 55.912 1.00 28.31 254 ASN A C 1
ATOM 1548 O O . ASN A 1 228 ? 36.671 72.228 54.799 1.00 28.18 254 ASN A O 1
ATOM 1553 N N . TRP A 1 229 ? 38.100 71.061 56.100 1.00 2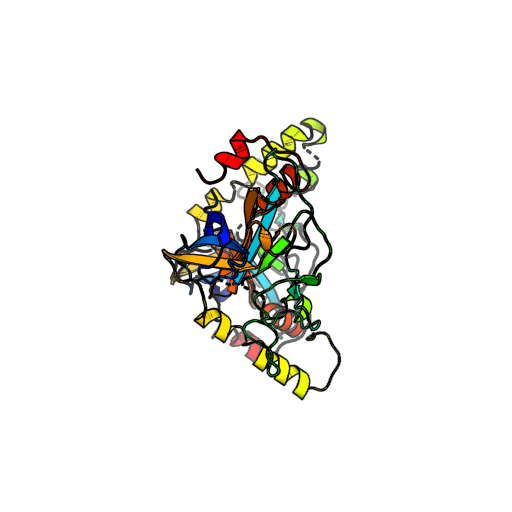5.40 255 TRP A N 1
ATOM 1554 C CA . TRP A 1 229 ? 38.573 70.246 54.986 1.00 25.09 255 TRP A CA 1
ATOM 1555 C C . TRP A 1 229 ? 37.417 69.442 54.391 1.00 22.59 255 TRP A C 1
ATOM 1556 O O . TRP A 1 229 ? 37.195 69.447 53.177 1.00 23.75 255 TRP A O 1
ATOM 1567 N N . LEU A 1 230 ? 36.647 68.776 55.247 1.00 24.96 256 LEU A N 1
ATOM 1568 C CA . LEU A 1 230 ? 35.525 67.986 54.768 1.00 22.22 256 LEU A CA 1
ATOM 1569 C C . LEU A 1 230 ? 34.528 68.864 54.023 1.00 21.78 256 LEU A C 1
ATOM 1570 O O . LEU A 1 230 ? 34.048 68.500 52.946 1.00 29.98 256 LEU A O 1
ATOM 1575 N N . LYS A 1 231 ? 34.234 70.048 54.563 1.00 25.84 257 LYS A N 1
ATOM 1576 C CA . LYS A 1 231 ? 33.265 70.917 53.906 1.00 26.93 257 LYS A CA 1
ATOM 1577 C C . LYS A 1 231 ? 33.796 71.428 52.563 1.00 26.09 257 LYS A C 1
ATOM 1578 O O . LYS A 1 231 ? 33.042 71.521 51.590 1.00 29.30 257 LYS A O 1
ATOM 1584 N N . SER A 1 232 ? 35.093 71.733 52.482 1.00 25.98 258 SER A N 1
ATOM 1585 C CA . SER A 1 232 ? 35.650 72.235 51.228 1.00 30.18 258 SER A CA 1
ATOM 1586 C C . SER A 1 232 ? 35.664 71.183 50.123 1.00 29.23 258 SER A C 1
ATOM 1587 O O . SER A 1 232 ? 35.511 71.525 48.942 1.00 27.86 258 SER A O 1
ATOM 1590 N N . PHE A 1 233 ? 35.863 69.917 50.466 1.00 24.90 259 PHE A N 1
ATOM 1591 C CA . PHE A 1 233 ? 36.128 68.898 49.460 1.00 28.25 259 PHE A CA 1
ATOM 1592 C C . PHE A 1 233 ? 34.993 67.906 49.234 1.00 22.26 259 PHE A C 1
ATOM 1593 O O . PHE A 1 233 ? 34.803 67.479 48.102 1.00 22.74 259 PHE A O 1
ATOM 1601 N N . GLN A 1 234 ? 34.261 67.471 50.266 1.00 26.19 260 GLN A N 1
ATOM 1602 C CA . GLN A 1 234 ? 33.407 66.289 50.106 1.00 29.49 260 GLN A CA 1
ATOM 1603 C C . GLN A 1 234 ? 32.271 66.588 49.137 1.00 32.10 260 GLN A C 1
ATOM 1604 O O . GLN A 1 234 ? 31.510 67.548 49.329 1.00 29.78 260 GLN A O 1
ATOM 1610 N N . GLY A 1 235 ? 32.179 65.777 48.081 1.00 23.55 261 GLY A N 1
ATOM 1611 C CA . GLY A 1 235 ? 31.206 65.970 47.030 1.00 26.92 261 GLY A CA 1
ATOM 1612 C C . GLY A 1 235 ? 31.405 67.187 46.148 1.00 26.72 261 GLY A C 1
ATOM 1613 O O . GLY A 1 235 ? 30.477 67.570 45.443 1.00 28.96 261 GLY A O 1
ATOM 1614 N N . LYS A 1 236 ? 32.597 67.787 46.134 1.00 22.96 262 LYS A N 1
ATOM 1615 C CA . LYS A 1 236 ? 32.876 68.966 45.320 1.00 30.18 262 LYS A CA 1
ATOM 1616 C C . LYS A 1 236 ? 33.917 68.648 44.256 1.00 26.52 262 LYS A C 1
ATOM 1617 O O . LYS A 1 236 ? 34.848 67.878 44.498 1.00 24.55 262 LYS A O 1
ATOM 1623 N N . GLU A 1 237 ? 33.782 69.296 43.103 1.00 29.67 263 GLU A N 1
ATOM 1624 C CA . GLU A 1 237 ? 34.788 69.208 42.051 1.00 37.23 263 GLU A CA 1
ATOM 1625 C C . GLU A 1 237 ? 36.080 69.907 42.488 1.00 33.06 263 GLU A C 1
ATOM 1626 O O . GLU A 1 237 ? 36.058 70.909 43.202 1.00 33.94 263 GLU A O 1
ATOM 1632 N N . VAL A 1 238 ? 37.217 69.355 42.062 1.00 29.69 264 VAL A N 1
ATOM 1633 C CA . VAL A 1 238 ? 38.546 69.826 42.452 1.00 29.48 264 VAL A CA 1
ATOM 1634 C C . VAL A 1 238 ? 39.410 69.894 41.200 1.00 32.26 264 VAL A C 1
ATOM 1635 O O . VAL A 1 238 ? 39.298 69.032 40.323 1.00 27.36 264 VAL A O 1
ATOM 1639 N N . SER A 1 239 ? 40.277 70.905 41.114 1.00 24.03 265 SER A N 1
ATOM 1640 C CA . SER A 1 239 ? 41.088 71.070 39.913 1.00 26.33 265 SER A CA 1
ATOM 1641 C C . SER A 1 239 ? 42.160 69.978 39.828 1.00 27.97 265 SER A C 1
ATOM 1642 O O . SER A 1 239 ? 42.553 69.357 40.826 1.00 23.33 265 SER A O 1
ATOM 1645 N N . ASN A 1 240 ? 42.613 69.715 38.600 1.00 36.47 266 ASN A N 1
ATOM 1646 C CA . ASN A 1 240 ? 43.608 68.661 38.434 1.00 48.63 266 ASN A CA 1
ATOM 1647 C C . ASN A 1 240 ? 44.935 69.065 39.050 1.00 38.45 266 ASN A C 1
ATOM 1648 O O . ASN A 1 240 ? 45.654 68.208 39.568 1.00 37.25 266 ASN A O 1
ATOM 1653 N N . SER A 1 241 ? 45.243 70.363 39.054 1.00 40.82 267 SER A N 1
ATOM 1654 C CA . SER A 1 241 ? 46.481 70.836 39.670 1.00 42.38 267 SER A CA 1
ATOM 1655 C C . SER A 1 241 ? 46.494 70.576 41.168 1.00 29.56 267 SER A C 1
ATOM 1656 O O . SER A 1 241 ? 47.499 70.102 41.716 1.00 33.40 267 SER A O 1
ATOM 1659 N N . VAL A 1 242 ? 45.385 70.882 41.848 1.00 24.11 268 VAL A N 1
ATOM 1660 C CA . VAL A 1 242 ? 45.270 70.576 43.273 1.00 23.06 268 VAL A CA 1
ATOM 1661 C C . VAL A 1 242 ? 45.402 69.070 43.520 1.00 25.53 268 VAL A C 1
ATOM 1662 O O . VAL A 1 242 ? 46.151 68.636 44.406 1.00 21.07 268 VAL A O 1
ATOM 1666 N N . LEU A 1 243 ? 44.663 68.247 42.760 1.00 23.41 269 LEU A N 1
ATOM 1667 C CA . LEU A 1 243 ? 44.738 66.805 43.000 1.00 21.94 269 LEU A CA 1
ATOM 1668 C C . LEU A 1 243 ? 46.142 66.269 42.732 1.00 21.72 269 LEU A C 1
ATOM 1669 O O . LEU A 1 243 ? 46.688 65.509 43.543 1.00 24.77 269 LEU A O 1
ATOM 1674 N N . GLU A 1 244 ? 46.741 66.659 41.607 1.00 24.67 270 GLU A N 1
ATOM 1675 C CA . GLU A 1 244 ? 48.063 66.143 41.263 1.00 36.34 270 GLU A CA 1
ATOM 1676 C C . GLU A 1 244 ? 49.114 66.514 42.298 1.00 38.05 270 GLU A C 1
ATOM 1677 O O . GLU A 1 244 ? 50.029 65.729 42.552 1.00 35.22 270 GLU A O 1
ATOM 1683 N N . ASN A 1 245 ? 49.007 67.692 42.913 1.00 28.71 271 ASN A N 1
ATOM 1684 C CA . ASN A 1 245 ? 50.044 68.166 43.818 1.00 32.37 271 ASN A CA 1
ATOM 1685 C C . ASN A 1 245 ? 49.633 68.067 45.278 1.00 28.95 271 ASN A C 1
ATOM 1686 O O . ASN A 1 245 ? 50.295 68.656 46.139 1.00 26.17 271 ASN A O 1
ATOM 1691 N N . TYR A 1 246 ? 48.577 67.305 45.571 1.00 22.37 272 TYR A N 1
ATOM 1692 C CA . TYR A 1 246 ? 47.987 67.303 46.914 1.00 23.49 272 TYR A CA 1
ATOM 1693 C C . TYR A 1 246 ? 48.989 66.852 47.975 1.00 28.40 272 TYR A C 1
ATOM 1694 O O . TYR A 1 246 ? 49.017 67.404 49.078 1.00 26.61 272 TYR A O 1
ATOM 1703 N N . TYR A 1 247 ? 49.844 65.881 47.659 1.00 25.59 273 TYR A N 1
ATOM 1704 C CA . TYR A 1 247 ? 50.842 65.424 48.614 1.00 25.95 273 TYR A CA 1
ATOM 1705 C C . TYR A 1 247 ? 52.238 65.965 48.330 1.00 34.86 273 TYR A C 1
ATOM 1706 O O . TYR A 1 247 ? 53.203 65.496 48.936 1.00 31.56 273 TYR A O 1
ATOM 1715 N N . LYS A 1 248 ? 52.369 66.953 47.449 1.00 32.50 274 LYS A N 1
ATOM 1716 C CA . LYS A 1 248 ? 53.659 67.582 47.220 1.00 39.30 274 LYS A CA 1
ATOM 1717 C C . LYS A 1 248 ? 53.789 68.919 47.962 1.00 44.75 274 LYS A C 1
ATOM 1718 O O . LYS A 1 248 ? 53.616 68.989 49.185 1.00 44.73 274 LYS A O 1
ATOM 1724 N N . ASN B 1 36 ? 46.979 49.032 83.169 1.00 137.73 62 ASN B N 1
ATOM 1725 C CA . ASN B 1 36 ? 46.078 49.957 83.848 1.00 136.37 62 ASN B CA 1
ATOM 1726 C C . ASN B 1 36 ? 46.083 51.330 83.184 1.00 137.58 62 ASN B C 1
ATOM 1727 O O . ASN B 1 36 ? 46.507 51.481 82.036 1.00 137.24 62 ASN B O 1
ATOM 1732 N N . GLU B 1 37 ? 45.604 52.328 83.924 1.00 138.59 63 GLU B N 1
ATOM 1733 C CA . GLU B 1 37 ? 45.671 53.728 83.529 1.00 137.13 63 GLU B CA 1
ATOM 1734 C C . GLU B 1 37 ? 46.388 54.507 84.620 1.00 125.73 63 GLU B C 1
ATOM 1735 O O . GLU B 1 37 ? 46.032 54.398 85.797 1.00 124.58 63 GLU B O 1
ATOM 1741 N N . ASN B 1 38 ? 47.397 55.281 84.233 1.00 117.16 64 ASN B N 1
ATOM 1742 C CA . ASN B 1 38 ? 48.137 56.117 85.166 1.00 107.13 64 ASN B CA 1
ATOM 1743 C C . ASN B 1 38 ? 47.870 57.586 84.864 1.00 88.01 64 ASN B C 1
ATOM 1744 O O . ASN B 1 38 ? 47.894 58.008 83.703 1.00 90.81 64 ASN B O 1
ATOM 1749 N N . ILE B 1 39 ? 47.615 58.356 85.917 1.00 65.01 65 ILE B N 1
ATOM 1750 C CA . ILE B 1 39 ? 47.222 59.753 85.786 1.00 57.37 65 ILE B CA 1
ATOM 1751 C C . ILE B 1 39 ? 48.438 60.587 85.389 1.00 50.58 65 ILE B C 1
ATOM 1752 O O . ILE B 1 39 ? 49.558 60.321 85.847 1.00 50.44 65 ILE B O 1
ATOM 1757 N N . PRO B 1 40 ? 48.266 61.574 84.505 1.00 32.70 66 PRO B N 1
ATOM 1758 C CA . PRO B 1 40 ? 49.362 62.487 84.163 1.00 32.28 66 PRO B CA 1
ATOM 1759 C C . PRO B 1 40 ? 49.455 63.701 85.070 1.00 28.25 66 PRO B C 1
ATOM 1760 O O . PRO B 1 40 ? 50.486 64.389 85.053 1.00 28.66 66 PRO B O 1
ATOM 1764 N N . LEU B 1 41 ? 48.434 63.972 85.874 1.00 27.13 67 LEU B N 1
ATOM 1765 C CA . LEU B 1 41 ? 48.414 65.140 86.749 1.00 25.56 67 LEU B CA 1
ATOM 1766 C C . LEU B 1 41 ? 47.932 64.699 88.125 1.00 25.34 67 LEU B C 1
ATOM 1767 O O . LEU B 1 41 ? 46.806 64.220 88.270 1.00 33.75 67 LEU B O 1
ATOM 1772 N N . PHE B 1 42 ? 48.804 64.820 89.118 1.00 25.31 68 PHE B N 1
ATOM 1773 C CA . PHE B 1 42 ? 48.571 64.316 90.463 1.00 32.60 68 PHE B CA 1
ATOM 1774 C C . PHE B 1 42 ? 48.297 65.499 91.383 1.00 27.73 68 PHE B C 1
ATOM 1775 O O . PHE B 1 42 ? 49.048 66.478 91.359 1.00 35.00 68 PHE B O 1
ATOM 1783 N N . ILE B 1 43 ? 47.228 65.424 92.177 1.00 24.19 69 ILE B N 1
ATOM 1784 C CA . ILE B 1 43 ? 46.929 66.472 93.159 1.00 26.69 69 ILE B CA 1
ATOM 1785 C C . ILE B 1 43 ? 47.560 66.081 94.495 1.00 29.15 69 ILE B C 1
ATOM 1786 O O . ILE B 1 43 ? 47.132 65.115 95.138 1.00 29.98 69 ILE B O 1
ATOM 1791 N N . ASN B 1 44 ? 48.574 66.843 94.924 1.00 27.58 70 ASN B N 1
ATOM 1792 C CA . ASN B 1 44 ? 49.222 66.577 96.203 1.00 31.45 70 ASN B CA 1
ATOM 1793 C C . ASN B 1 44 ? 48.383 67.049 97.376 1.00 30.92 70 ASN B C 1
ATOM 1794 O O . ASN B 1 44 ? 48.464 66.465 98.458 1.00 29.87 70 ASN B O 1
ATOM 1799 N N . ASN B 1 45 ? 47.613 68.116 97.197 1.00 29.60 71 ASN B N 1
ATOM 1800 C CA . ASN B 1 45 ? 46.888 68.729 98.303 1.00 37.77 71 ASN B CA 1
ATOM 1801 C C . ASN B 1 45 ? 45.975 69.816 97.757 1.00 28.71 71 ASN B C 1
ATOM 1802 O O . ASN B 1 45 ? 46.202 70.372 96.678 1.00 29.75 71 ASN B O 1
ATOM 1807 N N . SER B 1 46 ? 44.922 70.097 98.512 1.00 36.12 72 SER B N 1
ATOM 1808 C CA . SER B 1 46 ? 44.105 71.281 98.269 1.00 32.15 72 SER B CA 1
ATOM 1809 C C . SER B 1 46 ? 43.631 71.752 99.630 1.00 36.26 72 SER B C 1
ATOM 1810 O O . SER B 1 46 ? 43.022 70.974 100.365 1.00 37.73 72 SER B O 1
ATOM 1813 N N . LYS B 1 47 ? 43.964 72.993 99.984 1.00 37.96 73 LYS B N 1
ATOM 1814 C CA . LYS B 1 47 ? 43.723 73.515 101.321 1.00 42.95 73 LYS B CA 1
ATOM 1815 C C . LYS B 1 47 ? 43.557 75.026 101.228 1.00 40.02 73 LYS B C 1
ATOM 1816 O O . LYS B 1 47 ? 43.876 75.640 100.212 1.00 42.53 73 LYS B O 1
ATOM 1822 N N . ILE B 1 48 ? 43.070 75.623 102.301 1.00 37.05 74 ILE B N 1
ATOM 1823 C CA . ILE B 1 48 ? 42.947 77.076 102.379 1.00 37.46 74 ILE B CA 1
ATOM 1824 C C . ILE B 1 48 ? 44.241 77.658 102.934 1.00 42.35 74 ILE B C 1
ATOM 1825 O O . ILE B 1 48 ? 44.782 77.166 103.931 1.00 44.44 74 ILE B O 1
ATOM 1830 N N . GLN B 1 49 ? 44.760 78.678 102.253 1.00 34.16 75 GLN B N 1
ATOM 1831 C CA . GLN B 1 49 ? 45.947 79.414 102.639 1.00 36.93 75 GLN B CA 1
ATOM 1832 C C . GLN B 1 49 ? 45.566 80.883 102.732 1.00 45.91 75 GLN B C 1
ATOM 1833 O O . GLN B 1 49 ? 44.656 81.332 102.032 1.00 43.51 75 GLN B O 1
ATOM 1839 N N . TYR B 1 50 ? 46.277 81.634 103.577 1.00 43.75 76 TYR B N 1
ATOM 1840 C CA . TYR B 1 50 ? 46.072 83.073 103.717 1.00 41.65 76 TYR B CA 1
ATOM 1841 C C . TYR B 1 50 ? 47.320 83.818 103.265 1.00 44.60 76 TYR B C 1
ATOM 1842 O O . TYR B 1 50 ? 48.441 83.343 103.476 1.00 45.35 76 TYR B O 1
ATOM 1851 N N . ASP B 1 51 ? 47.124 84.987 102.636 1.00 52.12 77 ASP B N 1
ATOM 1852 C CA . ASP B 1 51 ? 48.251 85.776 102.159 1.00 53.02 77 ASP B CA 1
ATOM 1853 C C . ASP B 1 51 ? 48.883 86.568 103.311 1.00 59.28 77 ASP B C 1
ATOM 1854 O O . ASP B 1 51 ? 48.344 86.654 104.421 1.00 58.32 77 ASP B O 1
ATOM 1859 N N . ASP B 1 52 ? 50.045 87.157 103.033 1.00 62.64 78 ASP B N 1
ATOM 1860 C CA . ASP B 1 52 ? 50.835 87.853 104.046 1.00 71.96 78 ASP B CA 1
ATOM 1861 C C . ASP B 1 52 ? 50.597 89.360 104.041 1.00 78.34 78 ASP B C 1
ATOM 1862 O O . ASP B 1 52 ? 51.519 90.138 104.290 1.00 82.44 78 ASP B O 1
ATOM 1867 N N . THR B 1 53 ? 49.379 89.799 103.757 1.00 74.44 79 THR B N 1
ATOM 1868 C CA . THR B 1 53 ? 48.977 91.179 103.953 1.00 73.21 79 THR B CA 1
ATOM 1869 C C . THR B 1 53 ? 48.081 91.279 105.182 1.00 71.65 79 THR B C 1
ATOM 1870 O O . THR B 1 53 ? 47.493 90.282 105.611 1.00 56.07 79 THR B O 1
ATOM 1874 N N . PRO B 1 54 ? 47.948 92.470 105.777 1.00 60.13 80 PRO B N 1
ATOM 1875 C CA . PRO B 1 54 ? 47.138 92.593 107.005 1.00 61.59 80 PRO B CA 1
ATOM 1876 C C . PRO B 1 54 ? 45.670 92.217 106.835 1.00 60.25 80 PRO B C 1
ATOM 1877 O O . PRO B 1 54 ? 44.945 92.165 107.838 1.00 61.03 80 PRO B O 1
ATOM 1881 N N . TYR B 1 55 ? 45.216 91.948 105.612 1.00 58.38 81 TYR B N 1
ATOM 1882 C CA . TYR B 1 55 ? 43.862 91.473 105.354 1.00 57.64 81 TYR B CA 1
ATOM 1883 C C . TYR B 1 55 ? 43.773 89.951 105.236 1.00 54.19 81 TYR B C 1
ATOM 1884 O O . TYR B 1 55 ? 42.678 89.399 105.387 1.00 61.00 81 TYR B O 1
ATOM 1893 N N . HIS B 1 56 ? 44.889 89.279 104.967 1.00 52.86 82 HIS B N 1
ATOM 1894 C CA . HIS B 1 56 ? 44.982 87.810 104.994 1.00 50.35 82 HIS B CA 1
ATOM 1895 C C . HIS B 1 56 ? 43.836 87.151 104.220 1.00 54.51 82 HIS B C 1
ATOM 1896 O O . HIS B 1 56 ? 43.113 86.293 104.736 1.00 62.02 82 HIS B O 1
ATOM 1903 N N . TRP B 1 57 ? 43.668 87.569 102.969 1.00 47.86 83 TRP B N 1
ATOM 1904 C CA . TRP B 1 57 ? 42.601 87.025 102.143 1.00 46.15 83 TRP B CA 1
ATOM 1905 C C . TRP B 1 57 ? 42.829 85.531 101.925 1.00 43.55 83 TRP B C 1
ATOM 1906 O O . TRP B 1 57 ? 43.970 85.110 101.718 1.00 44.58 83 TRP B O 1
ATOM 1917 N N . PRO B 1 58 ? 41.777 84.717 101.939 1.00 46.44 84 PRO B N 1
ATOM 1918 C CA . PRO B 1 58 ? 41.939 83.270 101.752 1.00 40.99 84 PRO B CA 1
ATOM 1919 C C . PRO B 1 58 ? 41.934 82.844 100.288 1.00 39.99 84 PRO B C 1
ATOM 1920 O O . PRO B 1 58 ? 41.355 83.491 99.409 1.00 42.69 84 PRO B O 1
ATOM 1924 N N . SER B 1 59 ? 42.574 81.702 100.052 1.00 44.15 85 SER B N 1
ATOM 1925 C CA . SER B 1 59 ? 42.662 81.123 98.724 1.00 39.15 85 SER B CA 1
ATOM 1926 C C . SER B 1 59 ? 42.636 79.600 98.831 1.00 32.42 85 SER B C 1
ATOM 1927 O O . SER B 1 59 ? 43.320 79.024 99.677 1.00 35.31 85 SER B O 1
ATOM 1930 N N . ASN B 1 60 ? 41.827 78.965 97.992 1.00 30.94 86 ASN B N 1
ATOM 1931 C CA . ASN B 1 60 ? 41.977 77.541 97.697 1.00 28.91 86 ASN B CA 1
ATOM 1932 C C . ASN B 1 60 ? 43.271 77.345 96.912 1.00 30.01 86 ASN B C 1
ATOM 1933 O O . ASN B 1 60 ? 43.366 77.738 95.747 1.00 31.39 86 ASN B O 1
ATOM 1938 N N . VAL B 1 61 ? 44.281 76.757 97.556 1.00 29.46 87 VAL B N 1
ATOM 1939 C CA . VAL B 1 61 ? 45.579 76.488 96.941 1.00 29.65 87 VAL B CA 1
ATOM 1940 C C . VAL B 1 61 ? 45.626 75.009 96.584 1.00 32.10 87 VAL B C 1
ATOM 1941 O O . VAL B 1 61 ? 45.520 74.149 97.462 1.00 35.99 87 VAL B O 1
ATOM 1945 N N . ILE B 1 62 ? 45.825 74.712 95.304 1.00 32.87 88 ILE B N 1
ATOM 1946 C CA . ILE B 1 62 ? 45.860 73.346 94.799 1.00 31.85 88 ILE B CA 1
ATOM 1947 C C . ILE B 1 62 ? 47.305 73.040 94.450 1.00 30.00 88 ILE B C 1
ATOM 1948 O O . ILE B 1 62 ? 47.899 73.717 93.599 1.00 34.97 88 ILE B O 1
ATOM 1953 N N . SER B 1 63 ? 47.893 72.083 95.158 1.00 34.53 89 SER B N 1
ATOM 1954 C CA . SER B 1 63 ? 49.252 71.627 94.877 1.00 42.65 89 SER B CA 1
ATOM 1955 C C . SER B 1 63 ? 49.193 70.467 93.890 1.00 32.34 89 SER B C 1
ATOM 1956 O O . SER B 1 63 ? 48.507 69.463 94.134 1.00 28.52 89 SER B O 1
ATOM 1959 N N . LEU B 1 64 ? 49.892 70.618 92.767 1.00 33.79 90 LEU B N 1
ATOM 1960 C CA . LEU B 1 64 ? 49.737 69.753 91.599 1.00 35.96 90 LEU B CA 1
ATOM 1961 C C . LEU B 1 64 ? 51.100 69.260 91.145 1.00 29.61 90 LEU B C 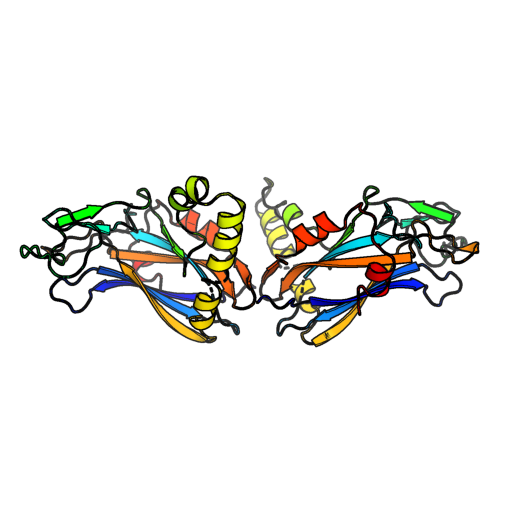1
ATOM 1962 O O . LEU B 1 64 ? 52.069 70.018 91.168 1.00 29.07 90 LEU B O 1
ATOM 1967 N N . THR B 1 65 ? 51.170 68.017 90.691 1.00 34.92 91 THR B N 1
ATOM 1968 C CA . THR B 1 65 ? 52.405 67.495 90.125 1.00 28.90 91 THR B CA 1
ATOM 1969 C C . THR B 1 65 ? 52.121 66.905 88.757 1.00 21.55 91 THR B C 1
ATOM 1970 O O . THR B 1 65 ? 51.210 66.080 88.601 1.00 24.52 91 THR B O 1
ATOM 1974 N N . ASN B 1 66 ? 52.871 67.369 87.763 1.00 25.78 92 ASN B N 1
ATOM 1975 C CA . ASN B 1 66 ? 52.823 66.764 86.440 1.00 27.89 92 ASN B CA 1
ATOM 1976 C C . ASN B 1 66 ? 53.621 65.466 86.525 1.00 28.89 92 ASN B C 1
ATOM 1977 O O . ASN B 1 66 ? 54.852 65.488 86.534 1.00 31.53 92 ASN B O 1
ATOM 1982 N N . SER B 1 67 ? 52.929 64.329 86.617 1.00 30.51 93 SER B N 1
ATOM 1983 C CA . SER B 1 67 ? 53.605 63.034 86.687 1.00 32.54 93 SER B CA 1
ATOM 1984 C C . SER B 1 67 ? 53.929 62.453 85.316 1.00 42.51 93 SER B C 1
ATOM 1985 O O . SER B 1 67 ? 54.561 61.392 85.238 1.00 45.68 93 SER B O 1
ATOM 1988 N N . SER B 1 68 ? 53.552 63.136 84.242 1.00 35.33 94 SER B N 1
ATOM 1989 C CA . SER B 1 68 ? 53.727 62.642 82.891 1.00 35.70 94 SER B CA 1
ATOM 1990 C C . SER B 1 68 ? 55.054 63.110 82.299 1.00 37.48 94 SER B C 1
ATOM 1991 O O . SER B 1 68 ? 55.834 63.831 82.926 1.00 33.48 94 SER B O 1
ATOM 1994 N N . GLU B 1 69 ? 55.282 62.737 81.042 1.00 30.76 95 GLU B N 1
ATOM 1995 C CA . GLU B 1 69 ? 56.477 63.105 80.300 1.00 43.91 95 GLU B CA 1
ATOM 1996 C C . GLU B 1 69 ? 56.266 64.299 79.380 1.00 41.08 95 GLU B C 1
ATOM 1997 O O . GLU B 1 69 ? 57.190 64.663 78.647 1.00 41.37 95 GLU B O 1
ATOM 2003 N N . LYS B 1 70 ? 55.077 64.905 79.383 1.00 33.05 96 LYS B N 1
ATOM 2004 C CA . LYS B 1 70 ? 54.762 66.039 78.517 1.00 30.71 96 LYS B CA 1
ATOM 2005 C C . LYS B 1 70 ? 54.257 67.214 79.341 1.00 31.48 96 LYS B C 1
ATOM 2006 O O . LYS B 1 70 ? 53.573 67.035 80.354 1.00 29.33 96 LYS B O 1
ATOM 2012 N N . ALA B 1 71 ? 54.576 68.415 78.875 1.00 32.46 97 ALA B N 1
ATOM 2013 C CA . ALA B 1 71 ? 54.096 69.628 79.519 1.00 31.26 97 ALA B CA 1
ATOM 2014 C C . ALA B 1 71 ? 52.576 69.716 79.436 1.00 29.35 97 ALA B C 1
ATOM 2015 O O . ALA B 1 71 ? 51.974 69.360 78.418 1.00 24.89 97 ALA B O 1
ATOM 2017 N N . ILE B 1 72 ? 51.960 70.210 80.512 1.00 28.77 98 ILE B N 1
ATOM 2018 C CA . ILE B 1 72 ? 50.504 70.323 80.640 1.00 23.56 98 ILE B CA 1
ATOM 2019 C C . ILE B 1 72 ? 50.124 71.798 80.504 1.00 24.45 98 ILE B C 1
ATOM 2020 O O . ILE B 1 72 ? 50.538 72.628 81.327 1.00 24.29 98 ILE B O 1
ATOM 2033 N N . ASP B 1 74 ? 46.753 72.939 80.042 1.00 25.98 100 ASP B N 1
ATOM 2034 C CA . ASP B 1 74 ? 45.417 73.243 80.554 1.00 25.80 100 ASP B CA 1
ATOM 2035 C C . ASP B 1 74 ? 44.940 72.055 81.368 1.00 24.79 100 ASP B C 1
ATOM 2036 O O . ASP B 1 74 ? 45.496 70.955 81.276 1.00 26.79 100 ASP B O 1
ATOM 2041 N N . TYR B 1 75 ? 43.928 72.289 82.205 1.00 22.72 101 TYR B N 1
ATOM 2042 C CA . TYR B 1 75 ? 43.340 71.233 83.010 1.00 21.54 101 TYR B CA 1
ATOM 2043 C C . TYR B 1 75 ? 41.927 71.645 83.392 1.00 21.51 101 TYR B C 1
ATOM 2044 O O . TYR B 1 75 ? 41.552 72.820 83.300 1.00 23.58 101 TYR B O 1
ATOM 2053 N N . GLU B 1 76 ? 41.147 70.656 83.815 1.00 21.48 102 GLU B N 1
ATOM 2054 C CA . GLU B 1 76 ? 39.912 70.872 84.562 1.00 27.53 102 GLU B CA 1
ATOM 2055 C C . GLU B 1 76 ? 40.039 70.093 85.862 1.00 29.76 102 GLU B C 1
ATOM 2056 O O . GLU B 1 76 ? 40.247 68.870 85.844 1.00 22.37 102 GLU B O 1
ATOM 2062 N N . ILE B 1 77 ? 39.962 70.804 86.990 1.00 23.72 103 ILE B N 1
ATOM 2063 C CA . ILE B 1 77 ? 40.031 70.196 88.317 1.00 21.18 103 ILE B CA 1
ATOM 2064 C C . ILE B 1 77 ? 38.783 70.614 89.076 1.00 21.85 103 ILE B C 1
ATOM 2065 O O . ILE B 1 77 ? 38.480 71.811 89.165 1.00 24.93 103 ILE B O 1
ATOM 2070 N N . THR B 1 78 ? 38.051 69.630 89.588 1.00 24.28 104 THR B N 1
ATOM 2071 C CA . THR B 1 78 ? 36.829 69.859 90.354 1.00 26.34 104 THR B CA 1
ATOM 2072 C C . THR B 1 78 ? 37.116 69.728 91.843 1.00 29.30 104 THR B C 1
ATOM 2073 O O . THR B 1 78 ? 37.781 68.783 92.274 1.00 29.73 104 THR B O 1
ATOM 2077 N N . CYS B 1 79 ? 36.590 70.672 92.624 1.00 20.89 105 CYS B N 1
ATOM 2078 C CA . CYS B 1 79 ? 36.718 70.687 94.070 1.00 24.11 105 CYS B CA 1
ATOM 2079 C C . CYS B 1 79 ? 35.348 70.569 94.714 1.00 30.94 105 CYS B C 1
ATOM 2080 O O . CYS B 1 79 ? 34.344 71.073 94.185 1.00 29.94 105 CYS B O 1
ATOM 2083 N N . LEU B 1 80 ? 35.333 69.906 95.869 1.00 30.27 106 LEU B N 1
ATOM 2084 C CA . LEU B 1 80 ? 34.204 69.824 96.784 1.00 29.03 106 LEU B CA 1
ATOM 2085 C C . LEU B 1 80 ? 34.644 70.362 98.137 1.00 33.69 106 LEU B C 1
ATOM 2086 O O . LEU B 1 80 ? 35.832 70.362 98.455 1.00 32.59 106 LEU B O 1
ATOM 2091 N N . ALA B 1 81 ? 33.686 70.816 98.947 1.00 35.34 107 ALA B N 1
ATOM 2092 C CA . ALA B 1 81 ? 34.010 71.439 100.222 1.00 36.59 107 ALA B CA 1
ATOM 2093 C C . ALA B 1 81 ? 33.176 70.828 101.341 1.00 35.51 107 ALA B C 1
ATOM 2094 O O . ALA B 1 81 ? 32.003 70.500 101.137 1.00 37.62 107 ALA B O 1
ATOM 2096 N N . TYR B 1 82 ? 33.791 70.695 102.522 1.00 38.40 108 TYR B N 1
ATOM 2097 C CA . TYR B 1 82 ? 33.216 70.021 103.679 1.00 33.03 108 TYR B CA 1
ATOM 2098 C C . TYR B 1 82 ? 33.515 70.811 104.943 1.00 36.14 108 TYR B C 1
ATOM 2099 O O . TYR B 1 82 ? 34.576 71.424 105.075 1.00 37.71 108 TYR B O 1
ATOM 2108 N N . ASP B 1 83 ? 32.577 70.764 105.888 1.00 41.73 109 ASP B N 1
ATOM 2109 C CA . ASP B 1 83 ? 32.687 71.540 107.113 1.00 50.58 109 ASP B CA 1
ATOM 2110 C C . ASP B 1 83 ? 33.359 70.702 108.204 1.00 55.95 109 ASP B C 1
ATOM 2111 O O . ASP B 1 83 ? 33.864 69.606 107.949 1.00 44.22 109 ASP B O 1
ATOM 2116 N N . LYS B 1 84 ? 33.342 71.212 109.444 1.00 59.42 110 LYS B N 1
ATOM 2117 C CA . LYS B 1 84 ? 34.079 70.585 110.541 1.00 54.27 110 LYS B CA 1
ATOM 2118 C C . LYS B 1 84 ? 33.694 69.126 110.726 1.00 57.80 110 LYS B C 1
ATOM 2119 O O . LYS B 1 84 ? 34.544 68.288 111.050 1.00 61.08 110 LYS B O 1
ATOM 2125 N N . ASN B 1 85 ? 32.421 68.797 110.534 1.00 60.15 111 ASN B N 1
ATOM 2126 C CA . ASN B 1 85 ? 31.927 67.463 110.836 1.00 66.76 111 ASN B CA 1
ATOM 2127 C C . ASN B 1 85 ? 31.721 66.615 109.582 1.00 63.42 111 ASN B C 1
ATOM 2128 O O . ASN B 1 85 ? 30.988 65.619 109.625 1.00 68.45 111 ASN B O 1
ATOM 2133 N N . GLY B 1 86 ? 32.356 66.983 108.469 1.00 56.96 112 GLY B N 1
ATOM 2134 C CA . GLY B 1 86 ? 32.267 66.177 107.265 1.00 46.01 112 GLY B CA 1
ATOM 2135 C C . GLY B 1 86 ? 30.970 66.298 106.505 1.00 51.32 112 GLY B C 1
ATOM 2136 O O . GLY B 1 86 ? 30.682 65.449 105.655 1.00 59.40 112 GLY B O 1
ATOM 2137 N N . LYS B 1 87 ? 30.165 67.316 106.797 1.00 47.42 113 LYS B N 1
ATOM 2138 C CA . LYS B 1 87 ? 28.964 67.641 106.044 1.00 47.78 113 LYS B CA 1
ATOM 2139 C C . LYS B 1 87 ? 29.337 68.498 104.842 1.00 48.33 113 LYS B C 1
ATOM 2140 O O . LYS B 1 87 ? 30.191 69.382 104.954 1.00 49.55 113 LYS B O 1
ATOM 2146 N N . PRO B 1 88 ? 28.723 68.240 103.693 1.00 45.97 114 PRO B N 1
ATOM 2147 C CA . PRO B 1 88 ? 29.078 68.994 102.488 1.00 47.06 114 PRO B CA 1
ATOM 2148 C C . PRO B 1 88 ? 28.624 70.443 102.568 1.00 49.93 114 PRO B C 1
ATOM 2149 O O . PRO B 1 88 ? 27.633 70.782 103.221 1.00 53.26 114 PRO B O 1
ATOM 2153 N N . LEU B 1 89 ? 29.378 71.305 101.896 1.00 51.96 115 LEU B N 1
ATOM 2154 C CA . LEU B 1 89 ? 29.116 72.736 101.880 1.00 49.61 115 LEU B CA 1
ATOM 2155 C C . LEU B 1 89 ? 28.832 73.214 100.465 1.00 55.11 115 LEU B C 1
ATOM 2156 O O . LEU B 1 89 ? 29.500 72.809 99.506 1.00 49.97 115 LEU B O 1
ATOM 2161 N N . GLU B 1 90 ? 27.849 74.091 100.337 1.00 53.92 116 GLU B N 1
ATOM 2162 C CA . GLU B 1 90 ? 27.590 74.770 99.080 1.00 53.27 116 GLU B CA 1
ATOM 2163 C C . GLU B 1 90 ? 28.214 76.155 99.146 1.00 49.92 116 GLU B C 1
ATOM 2164 O O . GLU B 1 90 ? 28.028 76.878 100.127 1.00 45.94 116 GLU B O 1
ATOM 2170 N N . LEU B 1 91 ? 28.985 76.507 98.127 1.00 47.03 117 LEU B N 1
ATOM 2171 C CA . LEU B 1 91 ? 29.707 77.765 98.151 1.00 47.28 117 LEU B CA 1
ATOM 2172 C C . LEU B 1 91 ? 29.435 78.556 96.887 1.00 43.30 117 LEU B C 1
ATOM 2173 O O . LEU B 1 91 ? 29.107 77.994 95.838 1.00 40.23 117 LEU B O 1
ATOM 2178 N N . TYR B 1 92 ? 29.570 79.876 97.017 1.00 46.99 118 TYR B N 1
ATOM 2179 C CA . TYR B 1 92 ? 29.847 80.768 95.894 1.00 46.44 118 TYR B CA 1
ATOM 2180 C C . TYR B 1 92 ? 31.351 80.706 95.658 1.00 47.21 118 TYR B C 1
ATOM 2181 O O . TYR B 1 92 ? 32.135 81.524 96.153 1.00 46.69 118 TYR B O 1
ATOM 2190 N N . TRP B 1 93 ? 31.749 79.680 94.904 1.00 46.57 119 TRP B N 1
ATOM 2191 C CA . TRP B 1 93 ? 33.152 79.299 94.835 1.00 37.88 119 TRP B CA 1
ATOM 2192 C C . TRP B 1 93 ? 34.002 80.401 94.224 1.00 31.10 119 TRP B C 1
ATOM 2193 O O . TRP B 1 93 ? 35.132 80.631 94.661 1.00 38.90 119 TRP B O 1
ATOM 2204 N N . ASP B 1 94 ? 33.489 81.077 93.194 1.00 33.80 120 ASP B N 1
ATOM 2205 C CA . ASP B 1 94 ? 34.249 82.095 92.483 1.00 35.24 120 ASP B CA 1
ATOM 2206 C C . ASP B 1 94 ? 33.706 83.489 92.743 1.00 36.76 120 ASP B C 1
ATOM 2207 O O . ASP B 1 94 ? 33.843 84.380 91.904 1.00 44.97 120 ASP B O 1
ATOM 2212 N N . ALA B 1 95 ? 33.096 83.685 93.902 1.00 37.03 121 ALA B N 1
ATOM 2213 C CA . ALA B 1 95 ? 32.545 84.990 94.232 1.00 48.49 121 ALA B CA 1
ATOM 2214 C C . ALA B 1 95 ? 33.651 86.031 94.384 1.00 39.63 121 ALA B C 1
ATOM 2215 O O . ALA B 1 95 ? 34.790 85.721 94.727 1.00 43.74 121 ALA B O 1
ATOM 2217 N N . GLN B 1 96 ? 33.300 87.286 94.138 1.00 44.78 122 GLN B N 1
ATOM 2218 C CA . GLN B 1 96 ? 34.247 88.375 94.297 1.00 48.38 122 GLN B CA 1
ATOM 2219 C C . GLN B 1 96 ? 34.012 89.105 95.618 1.00 51.78 122 GLN B C 1
ATOM 2220 O O . GLN B 1 96 ? 32.922 89.073 96.189 1.00 52.23 122 GLN B O 1
ATOM 2226 N N . ASN B 1 97 ? 35.049 89.797 96.074 1.00 47.82 123 ASN B N 1
ATOM 2227 C CA . ASN B 1 97 ? 35.002 90.537 97.319 1.00 48.96 123 ASN B CA 1
ATOM 2228 C C . ASN B 1 97 ? 34.293 91.875 97.108 1.00 54.07 123 ASN B C 1
ATOM 2229 O O . ASN B 1 97 ? 34.378 92.481 96.039 1.00 53.17 123 ASN B O 1
ATOM 2234 N N . VAL B 1 98 ? 33.585 92.321 98.142 1.00 56.43 124 VAL B N 1
ATOM 2235 C CA . VAL B 1 98 ? 32.914 93.615 98.157 1.00 61.48 124 VAL B CA 1
ATOM 2236 C C . VAL B 1 98 ? 33.573 94.476 99.226 1.00 62.69 124 VAL B C 1
ATOM 2237 O O . VAL B 1 98 ? 33.934 93.979 100.297 1.00 62.47 124 VAL B O 1
ATOM 2241 N N . ALA B 1 99 ? 33.742 95.761 98.935 1.00 62.18 125 ALA B N 1
ATOM 2242 C CA . ALA B 1 99 ? 34.251 96.703 99.917 1.00 63.52 125 ALA B CA 1
ATOM 2243 C C . ALA B 1 99 ? 33.107 97.564 100.450 1.00 71.58 125 ALA B C 1
ATOM 2244 O O . ALA B 1 99 ? 31.980 97.525 99.950 1.00 69.16 125 ALA B O 1
ATOM 2246 N N . ALA B 1 100 ? 33.415 98.341 101.492 1.00 74.67 126 ALA B N 1
ATOM 2247 C CA . ALA B 1 100 ? 32.387 99.134 102.165 1.00 80.49 126 ALA B CA 1
ATOM 2248 C C . ALA B 1 100 ? 31.667 100.067 101.197 1.00 80.09 126 ALA B C 1
ATOM 2249 O O . ALA B 1 100 ? 30.436 100.172 101.224 1.00 79.67 126 ALA B O 1
ATOM 2251 N N . ASP B 1 101 ? 32.413 100.750 100.327 1.00 83.38 127 ASP B N 1
ATOM 2252 C CA . ASP B 1 101 ? 31.784 101.651 99.369 1.00 92.09 127 ASP B CA 1
ATOM 2253 C C . ASP B 1 101 ? 30.958 100.912 98.325 1.00 84.57 127 ASP B C 1
ATOM 2254 O O . ASP B 1 101 ? 30.174 101.551 97.615 1.00 79.54 127 ASP B O 1
ATOM 2259 N N . GLY B 1 102 ? 31.113 99.595 98.216 1.00 78.13 128 GLY B N 1
ATOM 2260 C CA . GLY B 1 102 ? 30.363 98.808 97.265 1.00 72.30 128 GLY B CA 1
ATOM 2261 C C . GLY B 1 102 ? 31.126 98.379 96.032 1.00 67.58 128 GLY B C 1
ATOM 2262 O O . GLY B 1 102 ? 30.552 97.674 95.194 1.00 66.73 128 GLY B O 1
ATOM 2263 N N . GLU B 1 103 ? 32.388 98.782 95.879 1.00 64.31 129 GLU B N 1
ATOM 2264 C CA . GLU B 1 103 ? 33.174 98.319 94.741 1.00 62.00 129 GLU B CA 1
ATOM 2265 C C . GLU B 1 103 ? 33.338 96.807 94.811 1.00 59.00 129 GLU B C 1
ATOM 2266 O O . GLU B 1 103 ? 33.286 96.211 95.885 1.00 58.78 129 GLU B O 1
ATOM 2272 N N . VAL B 1 104 ? 33.519 96.181 93.653 1.00 57.37 130 VAL B N 1
ATOM 2273 C CA . VAL B 1 104 ? 33.604 94.726 93.557 1.00 55.62 130 VAL B CA 1
ATOM 2274 C C . VAL B 1 104 ? 34.923 94.356 92.897 1.00 55.69 130 VAL B C 1
ATOM 2275 O O . VAL B 1 104 ? 35.274 94.907 91.847 1.00 59.33 130 VAL B O 1
ATOM 2279 N N . GLY B 1 105 ? 35.654 93.437 93.520 1.00 51.74 131 GLY B N 1
ATOM 2280 C CA . GLY B 1 105 ? 36.869 92.910 92.935 1.00 49.75 131 GLY B CA 1
ATOM 2281 C C . GLY B 1 105 ? 38.058 93.839 92.953 1.00 57.50 131 GLY B C 1
ATOM 2282 O O . GLY B 1 105 ? 39.003 93.624 92.190 1.00 58.47 131 GLY B O 1
ATOM 2283 N N . SER B 1 106 ? 38.051 94.859 93.812 1.00 55.91 132 SER B N 1
ATOM 2284 C CA . SER B 1 106 ? 39.103 95.863 93.835 1.00 55.23 132 SER B CA 1
ATOM 2285 C C . SER B 1 106 ? 40.117 95.582 94.936 1.00 55.57 132 SER B C 1
ATOM 2286 O O . SER B 1 106 ? 39.834 94.898 95.922 1.00 57.23 132 SER B O 1
ATOM 2289 N N . VAL B 1 107 ? 41.315 96.127 94.742 1.00 67.81 133 VAL B N 1
ATOM 2290 C CA . VAL B 1 107 ? 42.432 96.008 95.669 1.00 69.87 133 VAL B CA 1
ATOM 2291 C C . VAL B 1 107 ? 42.895 97.412 96.046 1.00 68.84 133 VAL B C 1
ATOM 2292 O O . VAL B 1 107 ? 42.758 98.358 95.264 1.00 64.43 133 VAL B O 1
ATOM 2296 N N . GLY B 1 108 ? 43.417 97.556 97.254 1.00 67.66 134 GLY B N 1
ATOM 2297 C CA . GLY B 1 108 ? 44.105 98.776 97.644 1.00 71.62 134 GLY B CA 1
ATOM 2298 C C . GLY B 1 108 ? 43.188 99.750 98.370 1.00 72.43 134 GLY B C 1
ATOM 2299 O O . GLY B 1 108 ? 42.452 99.361 99.282 1.00 66.58 134 GLY B O 1
ATOM 2300 N N . PHE B 1 109 ? 43.238 101.022 97.962 1.00 68.93 135 PHE B N 1
ATOM 2301 C CA . PHE B 1 109 ? 42.516 102.093 98.634 1.00 76.90 135 PHE B CA 1
ATOM 2302 C C . PHE B 1 109 ? 41.802 102.971 97.617 1.00 74.86 135 PHE B C 1
ATOM 2303 O O . PHE B 1 109 ? 42.362 103.300 96.567 1.00 72.33 135 PHE B O 1
ATOM 2311 N N . SER B 1 110 ? 40.567 103.350 97.936 1.00 73.71 136 SER B N 1
ATOM 2312 C CA . SER B 1 110 ? 39.822 104.270 97.089 1.00 80.17 136 SER B CA 1
ATOM 2313 C C . SER B 1 110 ? 40.355 105.692 97.268 1.00 87.43 136 SER B C 1
ATOM 2314 O O . SER B 1 110 ? 41.102 105.972 98.212 1.00 85.97 136 SER B O 1
ATOM 2317 N N . PRO B 1 111 ? 39.996 106.608 96.361 1.00 88.38 137 PRO B N 1
ATOM 2318 C CA . PRO B 1 111 ? 40.369 108.015 96.575 1.00 91.36 137 PRO B CA 1
ATOM 2319 C C . PRO B 1 111 ? 39.929 108.548 97.927 1.00 90.15 137 PRO B C 1
ATOM 2320 O O . PRO B 1 111 ? 40.743 109.123 98.658 1.00 87.75 137 PRO B O 1
ATOM 2324 N N . ALA B 1 112 ? 38.664 108.348 98.292 1.00 90.79 138 ALA B N 1
ATOM 2325 C CA . ALA B 1 112 ? 38.119 108.854 99.546 1.00 87.39 138 ALA B CA 1
ATOM 2326 C C . ALA B 1 112 ? 38.564 108.052 100.766 1.00 102.97 138 ALA B C 1
ATOM 2327 O O . ALA B 1 112 ? 38.074 108.317 101.869 1.00 101.03 138 ALA B O 1
ATOM 2329 N N . GLY B 1 113 ? 39.465 107.087 100.600 1.00 103.32 139 GLY B N 1
ATOM 2330 C CA . GLY B 1 113 ? 40.018 106.356 101.719 1.00 101.58 139 GLY B CA 1
ATOM 2331 C C . GLY B 1 113 ? 39.312 105.070 102.079 1.00 95.12 139 GLY B C 1
ATOM 2332 O O . GLY B 1 113 ? 39.601 104.505 103.140 1.00 96.76 139 GLY B O 1
ATOM 2333 N N . VAL B 1 114 ? 38.390 104.594 101.245 1.00 88.42 140 VAL B N 1
ATOM 2334 C CA . VAL B 1 114 ? 37.744 103.315 101.505 1.00 87.47 140 VAL B CA 1
ATOM 2335 C C . VAL B 1 114 ? 38.778 102.206 101.387 1.00 79.41 140 VAL B C 1
ATOM 2336 O O . VAL B 1 114 ? 39.536 102.143 100.411 1.00 74.07 140 VAL B O 1
ATOM 2340 N N . ASP B 1 115 ? 38.823 101.330 102.386 1.00 75.92 141 ASP B N 1
ATOM 2341 C CA . ASP B 1 115 ? 39.795 100.244 102.422 1.00 73.88 141 ASP B CA 1
ATOM 2342 C C . ASP B 1 115 ? 39.217 99.048 101.673 1.00 68.41 141 ASP B C 1
ATOM 2343 O O . ASP B 1 115 ? 38.250 98.423 102.132 1.00 67.66 141 ASP B O 1
ATOM 2348 N N . TYR B 1 116 ? 39.801 98.746 100.508 1.00 66.66 142 TYR B N 1
ATOM 2349 C CA . TYR B 1 116 ? 39.371 97.628 99.673 1.00 65.32 142 TYR B CA 1
ATOM 2350 C C . TYR B 1 116 ? 39.822 96.277 100.213 1.00 61.40 142 TYR B C 1
ATOM 2351 O O . TYR B 1 116 ? 39.317 95.247 99.749 1.00 58.94 142 TYR B O 1
ATOM 2360 N N . GLY B 1 117 ? 40.759 96.266 101.166 1.00 62.30 143 GLY B N 1
ATOM 2361 C CA . GLY B 1 117 ? 41.168 95.039 101.827 1.00 60.44 143 GLY B CA 1
ATOM 2362 C C . GLY B 1 117 ? 40.199 94.549 102.878 1.00 64.70 143 GLY B C 1
ATOM 2363 O O . GLY B 1 117 ? 40.224 93.365 103.225 1.00 65.41 143 GLY B O 1
ATOM 2364 N N . ILE B 1 118 ? 39.352 95.429 103.398 1.00 68.26 144 ILE B N 1
ATOM 2365 C CA . ILE B 1 118 ? 38.296 95.025 104.320 1.00 71.15 144 ILE B CA 1
ATOM 2366 C C . ILE B 1 118 ? 37.153 94.456 103.495 1.00 67.31 144 ILE B C 1
ATOM 2367 O O . ILE B 1 118 ? 36.540 95.171 102.696 1.00 67.16 144 ILE B O 1
ATOM 2372 N N . VAL B 1 119 ? 36.867 93.172 103.671 1.00 62.08 145 VAL B N 1
ATOM 2373 C CA . VAL B 1 119 ? 35.863 92.490 102.860 1.00 63.26 145 VAL B CA 1
ATOM 2374 C C . VAL B 1 119 ? 34.559 92.454 103.642 1.00 66.52 145 VAL B C 1
ATOM 2375 O O . VAL B 1 119 ? 34.410 91.679 104.593 1.00 65.34 145 VAL B O 1
ATOM 2379 N N . THR B 1 120 ? 33.601 93.268 103.210 1.00 70.26 146 THR B N 1
ATOM 2380 C CA . THR B 1 120 ? 32.330 93.428 103.898 1.00 71.97 146 THR B CA 1
ATOM 2381 C C . THR B 1 120 ? 31.215 92.573 103.305 1.00 69.41 146 THR B C 1
ATOM 2382 O O . THR B 1 120 ? 30.127 92.511 103.888 1.00 66.44 146 THR B O 1
ATOM 2386 N N . GLY B 1 121 ? 31.460 91.912 102.178 1.00 70.39 147 GLY B N 1
ATOM 2387 C CA . GLY B 1 121 ? 30.494 90.995 101.600 1.00 66.85 147 GLY B CA 1
ATOM 2388 C C . GLY B 1 121 ? 31.088 90.356 100.368 1.00 63.25 147 GLY B C 1
ATOM 2389 O O . GLY B 1 121 ? 32.251 90.589 100.019 1.00 63.04 147 GLY B O 1
ATOM 2390 N N . ILE B 1 122 ? 30.272 89.544 99.695 1.00 57.95 148 ILE B N 1
ATOM 2391 C CA . ILE B 1 122 ? 30.721 88.853 98.495 1.00 59.05 148 ILE B CA 1
ATOM 2392 C C . ILE B 1 122 ? 29.695 89.051 97.386 1.00 58.76 148 ILE B C 1
ATOM 2393 O O . ILE B 1 122 ? 28.519 89.320 97.636 1.00 60.96 148 ILE B O 1
ATOM 2398 N N . SER B 1 123 ? 30.165 88.931 96.145 1.00 56.43 149 SER B N 1
ATOM 2399 C CA . SER B 1 123 ? 29.322 89.096 94.958 1.00 60.62 149 SER B CA 1
ATOM 2400 C C . SER B 1 123 ? 29.394 87.837 94.101 1.00 58.19 149 SER B C 1
ATOM 2401 O O . SER B 1 123 ? 30.426 87.597 93.447 1.00 55.44 149 SER B O 1
ATOM 2404 N N . PRO B 1 124 ? 28.337 87.021 94.066 1.00 57.39 150 PRO B N 1
ATOM 2405 C CA . PRO B 1 124 ? 28.406 85.738 93.353 1.00 60.19 150 PRO B CA 1
ATOM 2406 C C . PRO B 1 124 ? 28.767 85.902 91.886 1.00 56.48 150 PRO B C 1
ATOM 2407 O O . PRO B 1 124 ? 28.466 86.917 91.254 1.00 53.42 150 PRO B O 1
ATOM 2411 N N . VAL B 1 125 ? 29.425 84.876 91.345 1.00 49.85 151 VAL B N 1
ATOM 2412 C CA . VAL B 1 125 ? 29.664 84.798 89.911 1.00 44.01 151 VAL B CA 1
ATOM 2413 C C . VAL B 1 125 ? 28.917 83.583 89.385 1.00 45.81 151 VAL B C 1
ATOM 2414 O O . VAL B 1 125 ? 27.895 83.722 88.705 1.00 44.07 151 VAL B O 1
ATOM 2418 N N . SER B 1 126 ? 29.425 82.370 89.696 1.00 44.16 152 SER B N 1
ATOM 2419 C CA . SER B 1 126 ? 28.692 81.149 89.399 1.00 43.19 152 SER B CA 1
ATOM 2420 C C . SER B 1 126 ? 27.590 80.935 90.439 1.00 44.45 152 SER B C 1
ATOM 2421 O O . SER B 1 126 ? 27.698 81.416 91.572 1.00 46.40 152 SER B O 1
ATOM 2424 N N . PRO B 1 127 ? 26.518 80.225 90.082 1.00 51.95 153 PRO B N 1
ATOM 2425 C CA . PRO B 1 127 ? 25.497 79.892 91.086 1.00 54.80 153 PRO B CA 1
ATOM 2426 C C . PRO B 1 127 ? 26.080 79.009 92.183 1.00 54.66 153 PRO B C 1
ATOM 2427 O O . PRO B 1 127 ? 27.056 78.281 91.973 1.00 50.26 153 PRO B O 1
ATOM 2431 N N . LYS B 1 128 ? 25.455 79.070 93.361 1.00 51.65 154 LYS B N 1
ATOM 2432 C CA . LYS B 1 128 ? 25.896 78.254 94.483 1.00 54.26 154 LYS B CA 1
ATOM 2433 C C . LYS B 1 128 ? 25.795 76.768 94.148 1.00 50.03 154 LYS B C 1
ATOM 2434 O O . LYS B 1 128 ? 24.855 76.316 93.481 1.00 41.94 154 LYS B O 1
ATOM 2440 N N . SER B 1 129 ? 26.783 76.001 94.601 1.00 39.69 155 SER B N 1
ATOM 2441 C CA . SER B 1 129 ? 26.871 74.620 94.173 1.00 36.34 155 SER B CA 1
ATOM 2442 C C . SER B 1 129 ? 27.792 73.878 95.123 1.00 36.16 155 SER B C 1
ATOM 2443 O O . SER B 1 129 ? 28.624 74.480 95.809 1.00 34.69 155 SER B O 1
ATOM 2446 N N . TYR B 1 130 ? 27.612 72.557 95.179 1.00 35.43 156 TYR B N 1
ATOM 2447 C CA . TYR B 1 130 ? 28.546 71.746 95.945 1.00 31.17 156 TYR B CA 1
ATOM 2448 C C . TYR B 1 130 ? 29.934 71.771 95.326 1.00 33.99 156 TYR B C 1
ATOM 2449 O O . TYR B 1 130 ? 30.927 71.637 96.044 1.00 40.10 156 TYR B O 1
ATOM 2458 N N . SER B 1 131 ? 30.030 71.969 94.020 1.00 29.01 157 SER B N 1
ATOM 2459 C CA . SER B 1 131 ? 31.277 71.784 93.306 1.00 27.07 157 SER B CA 1
ATOM 2460 C C . SER B 1 131 ? 31.660 73.027 92.518 1.00 28.36 157 SER B C 1
ATOM 2461 O O . SER B 1 131 ? 30.838 73.910 92.245 1.00 30.06 157 SER B O 1
ATOM 2464 N N . HIS B 1 132 ? 32.918 73.056 92.126 1.00 30.75 158 HIS B N 1
ATOM 2465 C CA . HIS B 1 132 ? 33.422 74.052 91.206 1.00 30.83 158 HIS B CA 1
ATOM 2466 C C . HIS B 1 132 ? 34.549 73.420 90.412 1.00 33.54 158 HIS B C 1
ATOM 2467 O O . HIS B 1 132 ? 35.374 72.685 90.963 1.00 29.61 158 HIS B O 1
ATOM 2474 N N . THR B 1 133 ? 34.583 73.696 89.121 1.00 27.28 159 THR B N 1
ATOM 2475 C CA . THR B 1 133 ? 35.629 73.146 88.282 1.00 30.90 159 THR B CA 1
ATOM 2476 C C . THR B 1 133 ? 36.543 74.278 87.850 1.00 35.19 159 THR B C 1
ATOM 2477 O O . THR B 1 133 ? 36.110 75.195 87.141 1.00 34.86 159 THR B O 1
ATOM 2481 N N . TYR B 1 134 ? 37.796 74.214 88.292 1.00 28.09 160 TYR B N 1
ATOM 2482 C CA . TYR B 1 134 ? 38.793 75.221 87.978 1.00 25.21 160 TYR B CA 1
ATOM 2483 C C . TYR B 1 134 ? 39.502 74.866 86.683 1.00 32.32 160 TYR B C 1
ATOM 2484 O O . TYR B 1 134 ? 39.779 73.693 86.409 1.00 24.31 160 TYR B O 1
ATOM 2493 N N . ARG B 1 135 ? 39.793 75.882 85.887 1.00 24.26 161 ARG B N 1
ATOM 2494 C CA . ARG B 1 135 ? 40.525 75.702 84.642 1.00 23.02 161 ARG B CA 1
ATOM 2495 C C . ARG B 1 135 ? 41.769 76.578 84.629 1.00 30.77 161 ARG B C 1
ATOM 2496 O O . ARG B 1 135 ? 41.807 77.646 85.246 1.00 42.68 161 ARG B O 1
ATOM 2504 N N . LYS B 1 136 ? 42.784 76.131 83.902 1.00 28.77 162 LYS B N 1
ATOM 2505 C CA . LYS B 1 136 ? 44.002 76.926 83.782 1.00 35.16 162 LYS B CA 1
ATOM 2506 C C . LYS B 1 136 ? 43.855 77.987 82.698 1.00 36.79 162 LYS B C 1
ATOM 2507 O O . LYS B 1 136 ? 44.367 79.104 82.839 1.00 39.67 162 LYS B O 1
ATOM 2521 N N . GLN B 1 138 ? 41.119 79.968 79.910 1.00 54.60 164 GLN B N 1
ATOM 2522 C CA . GLN B 1 138 ? 39.706 80.246 79.720 1.00 57.05 164 GLN B CA 1
ATOM 2523 C C . GLN B 1 138 ? 39.265 79.844 78.320 1.00 57.04 164 GLN B C 1
ATOM 2524 O O . GLN B 1 138 ? 39.996 80.030 77.343 1.00 46.51 164 GLN B O 1
ATOM 2530 N N . GLN B 1 139 ? 38.061 79.272 78.233 1.00 69.31 165 GLN B N 1
ATOM 2531 C CA . GLN B 1 139 ? 37.570 78.754 76.958 1.00 79.48 165 GLN B CA 1
ATOM 2532 C C . GLN B 1 139 ? 37.234 79.881 75.985 1.00 75.29 165 GLN B C 1
ATOM 2533 O O . GLN B 1 139 ? 37.447 79.746 74.772 1.00 77.67 165 GLN B O 1
ATOM 2539 N N . SER B 1 140 ? 36.718 81.006 76.497 1.00 62.13 166 SER B N 1
ATOM 2540 C CA . SER B 1 140 ? 36.312 82.105 75.633 1.00 52.92 166 SER B CA 1
ATOM 2541 C C . SER B 1 140 ? 36.024 83.365 76.445 1.00 49.00 166 SER B C 1
ATOM 2542 O O . SER B 1 140 ? 35.912 83.306 77.680 1.00 42.39 166 SER B O 1
ATOM 2545 N N . PRO B 1 141 ? 35.906 84.521 75.794 1.00 46.79 167 PRO B N 1
ATOM 2546 C CA . PRO B 1 141 ? 35.386 85.691 76.489 1.00 39.97 167 PRO B CA 1
ATOM 2547 C C . PRO B 1 141 ? 33.972 85.427 76.960 1.00 41.89 167 PRO B C 1
ATOM 2548 O O . PRO B 1 141 ? 33.260 84.571 76.398 1.00 44.38 167 PRO B O 1
ATOM 2552 N N . PRO B 1 142 ? 33.527 86.113 78.013 1.00 50.40 168 PRO B N 1
ATOM 2553 C CA . PRO B 1 142 ? 32.132 85.983 78.460 1.00 53.00 168 PRO B CA 1
ATOM 2554 C C . PRO B 1 142 ? 31.132 86.185 77.325 1.00 52.21 168 PRO B C 1
ATOM 2555 O O . PRO B 1 142 ? 31.234 87.128 76.534 1.00 36.90 168 PRO B O 1
ATOM 2559 N N . GLN B 1 143 ? 30.138 85.295 77.267 1.00 57.27 169 GLN B N 1
ATOM 2560 C CA . GLN B 1 143 ? 29.140 85.363 76.203 1.00 59.85 169 GLN B CA 1
ATOM 2561 C C . GLN B 1 143 ? 28.476 86.731 76.113 1.00 52.56 169 GLN B C 1
ATOM 2562 O O . GLN B 1 143 ? 28.147 87.185 75.012 1.00 50.04 169 GLN B O 1
ATOM 2568 N N . ASP B 1 144 ? 28.272 87.402 77.250 1.00 50.27 170 ASP B N 1
ATOM 2569 C CA . ASP B 1 144 ? 27.674 88.728 77.207 1.00 61.94 170 ASP B CA 1
ATOM 2570 C C . ASP B 1 144 ? 28.499 89.672 76.352 1.00 56.19 170 ASP B C 1
ATOM 2571 O O . ASP B 1 144 ? 27.942 90.536 75.662 1.00 52.43 170 ASP B O 1
ATOM 2576 N N . ILE B 1 145 ? 29.820 89.505 76.362 1.00 46.89 171 ILE B N 1
ATOM 2577 C CA . ILE B 1 145 ? 30.679 90.441 75.652 1.00 44.28 171 ILE B CA 1
ATOM 2578 C C . ILE B 1 145 ? 30.781 90.075 74.176 1.00 42.55 171 ILE B C 1
ATOM 2579 O O . ILE B 1 145 ? 30.793 90.956 73.309 1.00 36.21 171 ILE B O 1
ATOM 2584 N N . ILE B 1 146 ? 30.840 88.778 73.858 1.00 38.14 172 ILE B N 1
ATOM 2585 C CA . ILE B 1 146 ? 30.790 88.369 72.456 1.00 37.77 172 ILE B CA 1
ATOM 2586 C C . ILE B 1 146 ? 29.553 88.946 71.782 1.00 33.66 172 ILE B C 1
ATOM 2587 O O . ILE B 1 146 ? 29.632 89.566 70.716 1.00 33.22 172 ILE B O 1
ATOM 2592 N N . SER B 1 147 ? 28.388 88.760 72.402 1.00 34.96 173 SER B N 1
ATOM 2593 C CA . SER B 1 147 ? 27.157 89.240 71.790 1.00 48.10 173 SER B CA 1
ATOM 2594 C C . SER B 1 147 ? 27.194 90.749 71.602 1.00 51.11 173 SER B C 1
ATOM 2595 O O . SER B 1 147 ? 26.817 91.256 70.543 1.00 44.71 173 SER B O 1
ATOM 2606 N N . PHE B 1 149 ? 29.745 92.602 71.138 1.00 52.82 175 PHE B N 1
ATOM 2607 C CA . PHE B 1 149 ? 30.716 92.998 70.126 1.00 44.85 175 PHE B CA 1
ATOM 2608 C C . PHE B 1 149 ? 30.199 92.777 68.710 1.00 41.10 175 PHE B C 1
ATOM 2609 O O . PHE B 1 149 ? 30.517 93.561 67.807 1.00 47.82 175 PHE B O 1
ATOM 2617 N N . GLU B 1 150 ? 29.409 91.723 68.480 1.00 31.83 176 GLU B N 1
ATOM 2618 C CA . GLU B 1 150 ? 28.976 91.460 67.107 1.00 48.51 176 GLU B CA 1
ATOM 2619 C C . GLU B 1 150 ? 27.973 92.497 66.622 1.00 46.45 176 GLU B C 1
ATOM 2620 O O . GLU B 1 150 ? 27.973 92.851 65.435 1.00 43.32 176 GLU B O 1
ATOM 2626 N N . LYS B 1 151 ? 27.137 93.013 67.523 1.00 44.47 177 LYS B N 1
ATOM 2627 C CA . LYS B 1 151 ? 26.219 94.083 67.146 1.00 45.43 177 LYS B CA 1
ATOM 2628 C C . LYS B 1 151 ? 26.965 95.354 66.748 1.00 45.04 177 LYS B C 1
ATOM 2629 O O . LYS B 1 151 ? 26.530 96.070 65.842 1.00 49.44 177 LYS B O 1
ATOM 2635 N N . GLN B 1 152 ? 28.091 95.657 67.398 1.00 43.01 178 GLN B N 1
ATOM 2636 C CA . GLN B 1 152 ? 28.804 96.884 67.042 1.00 43.74 178 GLN B CA 1
ATOM 2637 C C . GLN B 1 152 ? 29.863 96.669 65.965 1.00 48.26 178 GLN B C 1
ATOM 2638 O O . GLN B 1 152 ? 29.993 97.498 65.057 1.00 49.60 178 GLN B O 1
ATOM 2644 N N . GLN B 1 153 ? 30.625 95.574 66.043 1.00 41.81 179 GLN B N 1
ATOM 2645 C CA . GLN B 1 153 ? 31.705 95.334 65.095 1.00 42.80 179 GLN B CA 1
ATOM 2646 C C . GLN B 1 153 ? 31.297 94.489 63.893 1.00 43.23 179 GLN B C 1
ATOM 2647 O O . GLN B 1 153 ? 31.955 94.583 62.849 1.00 49.42 179 GLN B O 1
ATOM 2653 N N . GLY B 1 154 ? 30.262 93.655 64.013 1.00 41.54 180 GLY B N 1
ATOM 2654 C CA . GLY B 1 154 ? 29.832 92.783 62.936 1.00 39.23 180 GLY B CA 1
ATOM 2655 C C . GLY B 1 154 ? 30.374 91.366 63.084 1.00 38.53 180 GLY B C 1
ATOM 2656 O O . GLY B 1 154 ? 31.305 91.097 63.848 1.00 40.61 180 GLY B O 1
ATOM 2657 N N . LYS B 1 155 ? 29.780 90.438 62.324 1.00 47.00 181 LYS B N 1
ATOM 2658 C CA . LYS B 1 155 ? 30.076 89.018 62.532 1.00 59.90 181 LYS B CA 1
ATOM 2659 C C . LYS B 1 155 ? 31.495 88.652 62.100 1.00 62.43 181 LYS B C 1
ATOM 2660 O O . LYS B 1 155 ? 32.174 87.884 62.790 1.00 70.30 181 LYS B O 1
ATOM 2666 N N . ALA B 1 156 ? 31.953 89.163 60.952 1.00 56.96 182 ALA B N 1
ATOM 2667 C CA . ALA B 1 156 ? 33.294 88.816 60.487 1.00 56.23 182 ALA B CA 1
ATOM 2668 C C . ALA B 1 156 ? 34.364 89.359 61.427 1.00 55.78 182 ALA B C 1
ATOM 2669 O O . ALA B 1 156 ? 35.379 88.697 61.673 1.00 56.95 182 ALA B O 1
ATOM 2671 N N . TRP B 1 157 ? 34.160 90.565 61.957 1.00 53.61 183 TRP B N 1
ATOM 2672 C CA . TRP B 1 157 ? 35.109 91.101 62.925 1.00 51.11 183 TRP B CA 1
ATOM 2673 C C . TRP B 1 157 ? 35.198 90.206 64.155 1.00 40.71 183 TRP B C 1
ATOM 2674 O O . TRP B 1 157 ? 36.296 89.875 64.617 1.00 40.33 183 TRP B O 1
ATOM 2685 N N . VAL B 1 158 ? 34.047 89.798 64.696 1.00 39.88 184 VAL B N 1
ATOM 2686 C CA . VAL B 1 158 ? 34.032 88.968 65.901 1.00 44.04 184 VAL B CA 1
ATOM 2687 C C . VAL B 1 158 ? 34.722 87.630 65.649 1.00 37.87 184 VAL B C 1
ATOM 2688 O O . VAL B 1 158 ? 35.499 87.149 66.483 1.00 37.06 184 VAL B O 1
ATOM 2692 N N . GLU B 1 159 ? 34.442 87.006 64.507 1.00 43.73 185 GLU B N 1
ATOM 2693 C CA . GLU B 1 159 ? 35.055 85.717 64.210 1.00 49.41 185 GLU B CA 1
ATOM 2694 C C . GLU B 1 159 ? 36.573 85.831 64.181 1.00 47.35 185 GLU B C 1
ATOM 2695 O O . GLU B 1 159 ? 37.281 85.018 64.784 1.00 51.02 185 GLU B O 1
ATOM 2701 N N . ASN B 1 160 ? 37.095 86.850 63.499 1.00 44.49 186 ASN B N 1
ATOM 2702 C CA . ASN B 1 160 ? 38.541 87.062 63.498 1.00 53.72 186 ASN B CA 1
ATOM 2703 C C . ASN B 1 160 ? 39.058 87.367 64.900 1.00 51.36 186 ASN B C 1
ATOM 2704 O O . ASN B 1 160 ? 40.153 86.927 65.277 1.00 44.80 186 ASN B O 1
ATOM 2709 N N . TRP B 1 161 ? 38.293 88.135 65.680 1.00 43.23 187 TRP B N 1
ATOM 2710 C CA . TRP B 1 161 ? 38.720 88.482 67.029 1.00 41.66 187 TRP B CA 1
ATOM 2711 C C . TRP B 1 161 ? 38.786 87.248 67.922 1.00 44.57 187 TRP B C 1
ATOM 2712 O O . TRP B 1 161 ? 39.779 87.039 68.629 1.00 42.62 187 TRP B O 1
ATOM 2723 N N . LEU B 1 162 ? 37.733 86.418 67.901 1.00 38.46 188 LEU B N 1
ATOM 2724 C CA . LEU B 1 162 ? 37.748 85.178 68.671 1.00 43.16 188 LEU B CA 1
ATOM 2725 C C . LEU B 1 162 ? 38.910 84.296 68.261 1.00 37.96 188 LEU B C 1
ATOM 2726 O O . LEU B 1 162 ? 39.521 83.637 69.110 1.00 39.47 188 LEU B O 1
ATOM 2731 N N . LYS B 1 163 ? 39.225 84.265 66.962 1.00 35.70 189 LYS B N 1
ATOM 2732 C CA . LYS B 1 163 ? 40.354 83.462 66.496 1.00 50.91 189 LYS B CA 1
ATOM 2733 C C . LYS B 1 163 ? 41.658 83.950 67.111 1.00 47.52 189 LYS B C 1
ATOM 2734 O O . LYS B 1 163 ? 42.410 83.167 67.701 1.00 46.44 189 LYS B O 1
ATOM 2740 N N . GLU B 1 164 ? 41.935 85.249 66.988 1.00 37.04 190 GLU B N 1
ATOM 2741 C CA . GLU B 1 164 ? 43.142 85.811 67.584 1.00 38.31 190 GLU B CA 1
ATOM 2742 C C . GLU B 1 164 ? 43.172 85.581 69.088 1.00 42.83 190 GLU B C 1
ATOM 2743 O O . GLU B 1 164 ? 44.217 85.224 69.654 1.00 38.61 190 GLU B O 1
ATOM 2749 N N . TRP B 1 165 ? 42.031 85.773 69.752 1.00 38.10 191 TRP B N 1
ATOM 2750 C CA . TRP B 1 165 ? 41.992 85.659 71.205 1.00 34.73 191 TRP B CA 1
ATOM 2751 C C . TRP B 1 165 ? 42.307 84.231 71.646 1.00 33.59 191 TRP B C 1
ATOM 2752 O O . TRP B 1 165 ? 43.075 84.013 72.592 1.00 33.54 191 TRP B O 1
ATOM 2763 N N . LYS B 1 166 ? 41.751 83.242 70.945 1.00 33.20 192 LYS B N 1
ATOM 2764 C CA . LYS B 1 166 ? 42.027 81.846 71.264 1.00 41.49 192 LYS B CA 1
ATOM 2765 C C . LYS B 1 166 ? 43.510 81.524 71.113 1.00 37.01 192 LYS B C 1
ATOM 2766 O O . LYS B 1 166 ? 44.131 80.972 72.028 1.00 41.07 192 LYS B O 1
ATOM 2772 N N . GLN B 1 167 ? 44.092 81.851 69.956 1.00 38.01 193 GLN B N 1
ATOM 2773 C CA . GLN B 1 167 ? 45.526 81.645 69.757 1.00 42.33 193 GLN B CA 1
ATOM 2774 C C . GLN B 1 167 ? 46.353 82.331 70.845 1.00 40.94 193 GLN B C 1
ATOM 2775 O O . GLN B 1 167 ? 47.302 81.746 71.382 1.00 34.55 193 GLN B O 1
ATOM 2789 N N . GLU B 1 169 ? 45.540 83.181 73.994 1.00 33.26 195 GLU B N 1
ATOM 2790 C CA . GLU B 1 169 ? 45.446 82.434 75.243 1.00 35.18 195 GLU B CA 1
ATOM 2791 C C . GLU B 1 169 ? 46.179 81.102 75.138 1.00 37.21 195 GLU B C 1
ATOM 2792 O O . GLU B 1 169 ? 46.777 80.640 76.116 1.00 31.94 195 GLU B O 1
ATOM 2798 N N . LYS B 1 170 ? 46.135 80.466 73.965 1.00 34.66 196 LYS B N 1
ATOM 2799 C CA . LYS B 1 170 ? 46.842 79.204 73.776 1.00 32.60 196 LYS B CA 1
ATOM 2800 C C . LYS B 1 170 ? 48.354 79.395 73.854 1.00 32.46 196 LYS B C 1
ATOM 2801 O O . LYS B 1 170 ? 49.054 78.602 74.500 1.00 35.46 196 LYS B O 1
ATOM 2807 N N . GLU B 1 171 ? 48.877 80.436 73.205 1.00 35.58 197 GLU B N 1
ATOM 2808 C CA . GLU B 1 171 ? 50.309 80.710 73.289 1.00 39.66 197 GLU B CA 1
ATOM 2809 C C . GLU B 1 171 ? 50.730 80.984 74.730 1.00 38.19 197 GLU B C 1
ATOM 2810 O O . GLU B 1 171 ? 51.733 80.440 75.211 1.00 34.82 197 GLU B O 1
ATOM 2816 N N . TYR B 1 172 ? 49.959 81.810 75.441 1.00 34.31 198 TYR B N 1
ATOM 2817 C CA . TYR B 1 172 ? 50.243 82.056 76.851 1.00 39.66 198 TYR B CA 1
ATOM 2818 C C . TYR B 1 172 ? 50.195 80.764 77.659 1.00 40.42 198 TYR B C 1
ATOM 2819 O O . TYR B 1 172 ? 51.067 80.517 78.502 1.00 33.51 198 TYR B O 1
ATOM 2828 N N . ALA B 1 173 ? 49.155 79.943 77.450 1.00 32.03 199 ALA B N 1
ATOM 2829 C CA . ALA B 1 173 ? 49.069 78.704 78.214 1.00 33.69 199 ALA B CA 1
ATOM 2830 C C . ALA B 1 173 ? 50.289 77.827 77.962 1.00 31.38 199 ALA B C 1
ATOM 2831 O O . ALA B 1 173 ? 50.819 77.213 78.893 1.00 33.64 199 ALA B O 1
ATOM 2833 N N . LYS B 1 174 ? 50.757 77.763 76.713 1.00 31.91 200 LYS B N 1
ATOM 2834 C CA . LYS B 1 174 ? 51.885 76.885 76.390 1.00 34.36 200 LYS B CA 1
ATOM 2835 C C . LYS B 1 174 ? 53.169 77.373 77.038 1.00 38.37 200 LYS B C 1
ATOM 2836 O O . LYS B 1 174 ? 53.994 76.568 77.487 1.00 39.39 200 LYS B O 1
ATOM 2842 N N . GLN B 1 175 ? 53.352 78.687 77.092 1.00 34.19 201 GLN B N 1
ATOM 2843 C CA . GLN B 1 175 ? 54.563 79.254 77.677 1.00 45.07 201 GLN B CA 1
ATOM 2844 C C . GLN B 1 175 ? 54.622 79.052 79.183 1.00 43.47 201 GLN B C 1
ATOM 2845 O O . GLN B 1 175 ? 55.719 79.000 79.749 1.00 37.08 201 GLN B O 1
ATOM 2851 N N . ASN B 1 176 ? 53.466 78.952 79.844 1.00 32.92 202 ASN B N 1
ATOM 2852 C CA . ASN B 1 176 ? 53.376 78.785 81.291 1.00 32.56 202 ASN B CA 1
ATOM 2853 C C . ASN B 1 176 ? 52.873 77.397 81.687 1.00 34.07 202 ASN B C 1
ATOM 2854 O O . ASN B 1 176 ? 52.290 77.219 82.756 1.00 38.97 202 ASN B O 1
ATOM 2859 N N . ALA B 1 177 ? 53.109 76.403 80.847 1.00 29.89 203 ALA B N 1
ATOM 2860 C CA . ALA B 1 177 ? 52.631 75.059 81.127 1.00 27.05 203 ALA B CA 1
ATOM 2861 C C . ALA B 1 177 ? 53.418 74.430 82.278 1.00 29.96 203 ALA B C 1
ATOM 2862 O O . ALA B 1 177 ? 54.541 74.821 82.585 1.00 37.31 203 ALA B O 1
ATOM 2864 N N . ILE B 1 178 ? 52.812 73.443 82.925 1.00 27.49 204 ILE B N 1
ATOM 2865 C CA . ILE B 1 178 ? 53.495 72.706 83.979 1.00 35.15 204 ILE B CA 1
ATOM 2866 C C . ILE B 1 178 ? 54.454 71.717 83.325 1.00 35.92 204 ILE B C 1
ATOM 2867 O O . ILE B 1 178 ? 54.034 70.836 82.565 1.00 28.76 204 ILE B O 1
ATOM 2872 N N . ALA B 1 179 ? 55.734 71.847 83.643 1.00 35.93 205 ALA B N 1
ATOM 2873 C CA . ALA B 1 179 ? 56.768 71.061 82.988 1.00 36.43 205 ALA B CA 1
ATOM 2874 C C . ALA B 1 179 ? 56.729 69.615 83.478 1.00 35.96 205 ALA B C 1
ATOM 2875 O O . ALA B 1 179 ? 56.328 69.358 84.618 1.00 31.57 205 ALA B O 1
ATOM 2877 N N . PRO B 1 180 ? 57.143 68.660 82.637 1.00 32.44 206 PRO B N 1
ATOM 2878 C CA . PRO B 1 180 ? 57.197 67.255 83.066 1.00 33.92 206 PRO B CA 1
ATOM 2879 C C . PRO B 1 180 ? 57.897 67.071 84.408 1.00 37.54 206 PRO B C 1
ATOM 2880 O O . PRO B 1 180 ? 59.015 67.558 84.630 1.00 33.85 206 PRO B O 1
ATOM 2884 N N . GLY B 1 181 ? 57.229 66.344 85.308 1.00 35.08 207 GLY B N 1
ATOM 2885 C CA . GLY B 1 181 ? 57.776 66.049 86.617 1.00 40.39 207 GLY B CA 1
ATOM 2886 C C . GLY B 1 181 ? 57.623 67.154 87.632 1.00 48.05 207 GLY B C 1
ATOM 2887 O O . GLY B 1 181 ? 57.842 66.915 88.826 1.00 57.02 207 GLY B O 1
ATOM 2888 N N . LYS B 1 182 ? 57.239 68.352 87.208 1.00 34.70 208 LYS B N 1
ATOM 2889 C CA . LYS B 1 182 ? 57.280 69.505 88.086 1.00 36.61 208 LYS B CA 1
ATOM 2890 C C . LYS B 1 182 ? 56.039 69.569 88.968 1.00 37.17 208 LYS B C 1
ATOM 2891 O O . LYS B 1 182 ? 54.926 69.238 88.545 1.00 31.49 208 LYS B O 1
ATOM 2897 N N . ASN B 1 183 ? 56.250 69.975 90.211 1.00 42.29 209 ASN B N 1
ATOM 2898 C CA . ASN B 1 183 ? 55.172 70.355 91.101 1.00 44.55 209 ASN B CA 1
ATOM 2899 C C . ASN B 1 183 ? 54.967 71.865 91.030 1.00 46.62 209 ASN B C 1
ATOM 2900 O O . ASN B 1 183 ? 55.911 72.620 90.772 1.00 49.41 209 ASN B O 1
ATOM 2905 N N . GLN B 1 184 ? 53.723 72.299 91.251 1.00 32.63 210 GLN B N 1
ATOM 2906 C CA . GLN B 1 184 ? 53.431 73.722 91.312 1.00 41.26 210 GLN B CA 1
ATOM 2907 C C . GLN B 1 184 ? 52.118 73.938 92.062 1.00 40.24 210 GLN B C 1
ATOM 2908 O O . GLN B 1 184 ? 51.261 73.048 92.108 1.00 31.82 210 GLN B O 1
ATOM 2914 N N . ASN B 1 185 ? 51.986 75.113 92.681 1.00 34.21 211 ASN B N 1
ATOM 2915 C CA . ASN B 1 185 ? 50.776 75.499 93.401 1.00 35.72 211 ASN B CA 1
ATOM 2916 C C . ASN B 1 185 ? 49.985 76.498 92.557 1.00 37.52 211 ASN B C 1
ATOM 2917 O O . ASN B 1 185 ? 50.555 77.470 92.053 1.00 43.83 211 ASN B O 1
ATOM 2922 N N . ASP B 1 186 ? 48.685 76.249 92.382 1.00 39.10 212 ASP B N 1
ATOM 2923 C CA . ASP B 1 186 ? 47.781 77.176 91.713 1.00 35.53 212 ASP B CA 1
ATOM 2924 C C . ASP B 1 186 ? 46.719 77.622 92.705 1.00 34.48 212 ASP B C 1
ATOM 2925 O O . ASP B 1 186 ? 46.051 76.787 93.315 1.00 29.14 212 ASP B O 1
ATOM 2930 N N . ALA B 1 187 ? 46.533 78.934 92.838 1.00 39.00 213 ALA B N 1
ATOM 2931 C CA . ALA B 1 187 ? 45.723 79.502 93.903 1.00 36.73 213 ALA B CA 1
ATOM 2932 C C . ALA B 1 187 ? 44.519 80.259 93.351 1.00 31.02 213 ALA B C 1
ATOM 2933 O O . ALA B 1 187 ? 44.602 80.902 92.305 1.00 36.64 213 ALA B O 1
ATOM 2935 N N . PHE B 1 188 ? 43.407 80.193 94.086 1.00 32.62 214 PHE B N 1
ATOM 2936 C CA . PHE B 1 188 ? 42.142 80.816 93.714 1.00 38.69 214 PHE B CA 1
ATOM 2937 C C . PHE B 1 188 ? 41.484 81.374 94.963 1.00 31.13 214 PHE B C 1
ATOM 2938 O O . PHE B 1 188 ? 41.311 80.649 95.941 1.00 30.50 214 PHE B O 1
ATOM 2946 N N . LEU B 1 189 ? 41.084 82.640 94.918 1.00 33.36 215 LEU B N 1
ATOM 2947 C CA . LEU B 1 189 ? 40.457 83.261 96.078 1.00 36.87 215 LEU B CA 1
ATOM 2948 C C . LEU B 1 189 ? 39.137 82.577 96.408 1.00 30.74 215 LEU B C 1
ATOM 2949 O O . LEU B 1 189 ? 38.361 82.229 95.518 1.00 34.91 215 LEU B O 1
ATOM 2954 N N . LEU B 1 190 ? 38.862 82.422 97.697 1.00 29.25 216 LEU B N 1
ATOM 2955 C CA . LEU B 1 190 ? 37.676 81.686 98.154 1.00 37.31 216 LEU B CA 1
ATOM 2956 C C . LEU B 1 190 ? 37.091 82.433 99.353 1.00 41.84 216 LEU B C 1
ATOM 2957 O O . LEU B 1 190 ? 37.427 82.145 100.503 1.00 43.44 216 LEU B O 1
ATOM 2962 N N . PHE B 1 191 ? 36.188 83.376 99.075 1.00 45.61 217 PHE B N 1
ATOM 2963 C CA . PHE B 1 191 ? 35.663 84.261 100.106 1.00 41.60 217 PHE B CA 1
ATOM 2964 C C . PHE B 1 191 ? 34.458 83.705 100.851 1.00 41.90 217 PHE B C 1
ATOM 2965 O O . PHE B 1 191 ? 34.244 84.078 102.010 1.00 42.75 217 PHE B O 1
ATOM 2973 N N . ASP B 1 192 ? 33.651 82.856 100.221 1.00 39.77 218 ASP B N 1
ATOM 2974 C CA . ASP B 1 192 ? 32.401 82.428 100.837 1.00 48.63 218 ASP B CA 1
ATOM 2975 C C . ASP B 1 192 ? 32.674 81.595 102.084 1.00 59.24 218 ASP B C 1
ATOM 2976 O O . ASP B 1 192 ? 33.702 80.924 102.193 1.00 55.96 218 ASP B O 1
ATOM 2981 N N . LYS B 1 193 ? 31.746 81.668 103.043 1.00 62.35 219 LYS B N 1
ATOM 2982 C CA . LYS B 1 193 ? 31.819 80.993 104.339 1.00 56.31 219 LYS B CA 1
ATOM 2983 C C . LYS B 1 193 ? 33.004 81.452 105.189 1.00 57.01 219 LYS B C 1
ATOM 2984 O O . LYS B 1 193 ? 33.308 80.824 106.211 1.00 64.51 219 LYS B O 1
ATOM 2990 N N . TRP B 1 194 ? 33.679 82.532 104.807 1.00 49.62 220 TRP B N 1
ATOM 2991 C CA . TRP B 1 194 ? 34.854 83.021 105.517 1.00 52.54 220 TRP B CA 1
ATOM 2992 C C . TRP B 1 194 ? 34.515 84.305 106.267 1.00 57.55 220 TRP B C 1
ATOM 2993 O O . TRP B 1 194 ? 33.782 85.156 105.757 1.00 49.99 220 TRP B O 1
ATOM 3004 N N . LYS B 1 195 ? 35.042 84.434 107.483 1.00 62.86 221 LYS B N 1
ATOM 3005 C CA . LYS B 1 195 ? 34.789 85.594 108.337 1.00 71.69 221 LYS B CA 1
ATOM 3006 C C . LYS B 1 195 ? 36.118 86.270 108.644 1.00 66.22 221 LYS B C 1
ATOM 3007 O O . LYS B 1 195 ? 36.947 85.714 109.376 1.00 60.16 221 LYS B O 1
ATOM 3013 N N . GLN B 1 196 ? 36.311 87.471 108.081 1.00 64.65 222 GLN B N 1
ATOM 3014 C CA . GLN B 1 196 ? 37.582 88.178 108.214 1.00 59.29 222 GLN B CA 1
ATOM 3015 C C . GLN B 1 196 ? 37.784 88.671 109.635 1.00 63.33 222 GLN B C 1
ATOM 3016 O O . GLN B 1 196 ? 38.893 88.582 110.175 1.00 57.52 222 GLN B O 1
ATOM 3022 N N . SER B 1 197 ? 36.723 89.198 110.252 1.00 67.29 223 SER B N 1
ATOM 3023 C CA . SER B 1 197 ? 36.849 89.769 111.589 1.00 76.33 223 SER B CA 1
ATOM 3024 C C . SER B 1 197 ? 37.268 88.720 112.604 1.00 77.83 223 SER B C 1
ATOM 3025 O O . SER B 1 197 ? 37.909 89.048 113.608 1.00 81.78 223 SER B O 1
ATOM 3028 N N . THR B 1 198 ? 36.931 87.457 112.353 1.00 82.03 224 THR B N 1
ATOM 3029 C CA . THR B 1 198 ? 37.259 86.352 113.243 1.00 86.01 224 THR B CA 1
ATOM 3030 C C . THR B 1 198 ? 38.473 85.554 112.778 1.00 77.10 224 THR B C 1
ATOM 3031 O O . THR B 1 198 ? 39.351 85.250 113.586 1.00 66.66 224 THR B O 1
ATOM 3035 N N . GLY B 1 199 ? 38.555 85.232 111.486 1.00 84.41 225 GLY B N 1
ATOM 3036 C CA . GLY B 1 199 ? 39.635 84.446 110.927 1.00 87.11 225 GLY B CA 1
ATOM 3037 C C . GLY B 1 199 ? 39.248 83.020 110.595 1.00 90.21 225 GLY B C 1
ATOM 3038 O O . GLY B 1 199 ? 39.974 82.350 109.849 1.00 86.09 225 GLY B O 1
ATOM 3039 N N . GLU B 1 200 ? 38.131 82.536 111.129 1.00 96.74 226 GLU B N 1
ATOM 3040 C CA . GLU B 1 200 ? 37.691 81.184 110.831 1.00 97.99 226 GLU B CA 1
ATOM 3041 C C . GLU B 1 200 ? 37.137 81.107 109.415 1.00 84.70 226 GLU B C 1
ATOM 3042 O O . GLU B 1 200 ? 36.493 82.039 108.926 1.00 87.99 226 GLU B O 1
ATOM 3048 N N . HIS B 1 201 ? 37.403 79.989 108.754 1.00 66.05 227 HIS B N 1
ATOM 3049 C CA . HIS B 1 201 ? 36.765 79.648 107.495 1.00 44.91 227 HIS B CA 1
ATOM 3050 C C . HIS B 1 201 ? 35.870 78.442 107.746 1.00 53.68 227 HIS B C 1
ATOM 3051 O O . HIS B 1 201 ? 36.277 77.499 108.434 1.00 56.41 227 HIS B O 1
ATOM 3058 N N . GLY B 1 202 ? 34.638 78.493 107.235 1.00 53.41 228 GLY B N 1
ATOM 3059 C CA . GLY B 1 202 ? 33.743 77.360 107.403 1.00 51.98 228 GLY B CA 1
ATOM 3060 C C . GLY B 1 202 ? 34.236 76.119 106.688 1.00 46.38 228 GLY B C 1
ATOM 3061 O O . GLY B 1 202 ? 34.014 74.998 107.149 1.00 53.40 228 GLY B O 1
ATOM 3062 N N . VAL B 1 203 ? 34.928 76.300 105.568 1.00 49.51 229 VAL B N 1
ATOM 3063 C CA . VAL B 1 203 ? 35.501 75.175 104.847 1.00 45.06 229 VAL B CA 1
ATOM 3064 C C . VAL B 1 203 ? 36.706 74.675 105.630 1.00 43.60 229 VAL B C 1
ATOM 3065 O O . VAL B 1 203 ? 37.662 75.422 105.875 1.00 51.86 229 VAL B O 1
ATOM 3069 N N . LYS B 1 204 ? 36.643 73.423 106.069 1.00 41.35 230 LYS B N 1
ATOM 3070 C CA . LYS B 1 204 ? 37.778 72.789 106.731 1.00 45.98 230 LYS B CA 1
ATOM 3071 C C . LYS B 1 204 ? 38.516 71.809 105.833 1.00 41.86 230 LYS B C 1
ATOM 3072 O O . LYS B 1 204 ? 39.716 71.595 106.028 1.00 46.76 230 LYS B O 1
ATOM 3078 N N . TYR B 1 205 ? 37.835 71.238 104.837 1.00 36.52 231 TYR B N 1
ATOM 3079 C CA . TYR B 1 205 ? 38.436 70.278 103.920 1.00 32.70 231 TYR B CA 1
ATOM 3080 C C . TYR B 1 205 ? 38.022 70.613 102.497 1.00 33.99 231 TYR B C 1
ATOM 3081 O O . TYR B 1 205 ? 36.837 70.831 102.222 1.00 36.89 231 TYR B O 1
ATOM 3090 N N . ILE B 1 206 ? 38.997 70.657 101.593 1.00 31.72 232 ILE B N 1
ATOM 3091 C CA . ILE B 1 206 ? 38.744 70.721 100.161 1.00 32.75 232 ILE B CA 1
ATOM 3092 C C . ILE B 1 206 ? 39.289 69.431 99.563 1.00 39.47 232 ILE B C 1
ATOM 3093 O O . ILE B 1 206 ? 40.467 69.105 99.754 1.00 38.59 232 ILE B O 1
ATOM 3098 N N . ILE B 1 207 ? 38.442 68.688 98.858 1.00 31.11 233 ILE B N 1
ATOM 3099 C CA . ILE B 1 207 ? 38.880 67.460 98.213 1.00 38.32 233 ILE B CA 1
ATOM 3100 C C . ILE B 1 207 ? 38.638 67.598 96.721 1.00 39.53 233 ILE B C 1
ATOM 3101 O O . ILE B 1 207 ? 37.572 68.063 96.290 1.00 37.37 233 ILE B O 1
ATOM 3106 N N . SER B 1 208 ? 39.648 67.236 95.940 1.00 31.11 234 SER B N 1
ATOM 3107 C CA . SER B 1 208 ? 39.733 67.627 94.548 1.00 26.76 234 SER B CA 1
ATOM 3108 C C . SER B 1 208 ? 40.045 66.415 93.683 1.00 24.20 234 SER B C 1
ATOM 3109 O O . SER B 1 208 ? 40.554 65.396 94.171 1.00 26.72 234 SER B O 1
ATOM 3112 N N . CYS B 1 209 ? 39.752 66.540 92.384 1.00 22.37 235 CYS B N 1
ATOM 3113 C CA . CYS B 1 209 ? 39.940 65.423 91.466 1.00 22.14 235 CYS B CA 1
ATOM 3114 C C . CYS B 1 209 ? 40.163 65.953 90.062 1.00 26.24 235 CYS B C 1
ATOM 3115 O O . CYS B 1 209 ? 39.443 66.851 89.612 1.00 28.21 235 CYS B O 1
ATOM 3118 N N .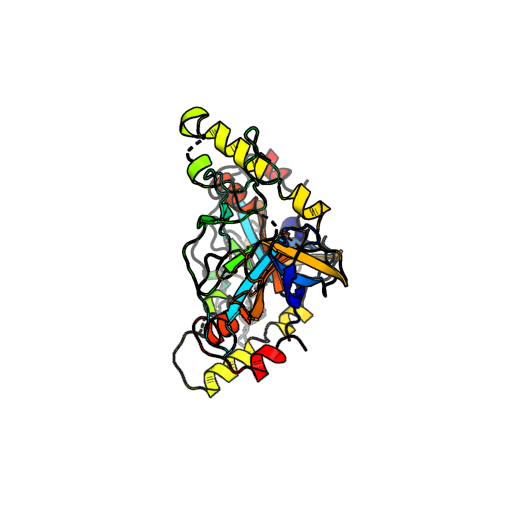 VAL B 1 210 ? 41.150 65.395 89.356 1.00 19.52 236 VAL B N 1
ATOM 3119 C CA . VAL B 1 210 ? 41.372 65.846 87.983 1.00 19.64 236 VAL B CA 1
ATOM 3120 C C . VAL B 1 210 ? 40.267 65.298 87.093 1.00 19.39 236 VAL B C 1
ATOM 3121 O O . VAL B 1 210 ? 39.970 64.100 87.113 1.00 20.89 236 VAL B O 1
ATOM 3125 N N . LYS B 1 211 ? 39.661 66.174 86.301 1.00 22.67 237 LYS B N 1
ATOM 3126 C CA . LYS B 1 211 ? 38.647 65.760 85.338 1.00 22.91 237 LYS B CA 1
ATOM 3127 C C . LYS B 1 211 ? 39.283 65.444 83.988 1.00 18.25 237 LYS B C 1
ATOM 3128 O O . LYS B 1 211 ? 39.027 64.385 83.404 1.00 24.00 237 LYS B O 1
ATOM 3134 N N . GLN B 1 212 ? 40.121 66.347 83.505 1.00 17.11 238 GLN B N 1
ATOM 3135 C CA . GLN B 1 212 ? 40.838 66.173 82.252 1.00 18.92 238 GLN B CA 1
ATOM 3136 C C . GLN B 1 212 ? 42.056 67.087 82.244 1.00 22.39 238 GLN B C 1
ATOM 3137 O O . GLN B 1 212 ? 42.186 68.002 83.060 1.00 21.29 238 GLN B O 1
ATOM 3143 N N . VAL B 1 213 ? 42.945 66.833 81.288 1.00 20.15 239 VAL B N 1
ATOM 3144 C CA . VAL B 1 213 ? 44.214 67.526 81.173 1.00 25.56 239 VAL B CA 1
ATOM 3145 C C . VAL B 1 213 ? 44.448 67.757 79.695 1.00 26.28 239 VAL B C 1
ATOM 3146 O O . VAL B 1 213 ? 44.141 66.885 78.880 1.00 20.62 239 VAL B O 1
ATOM 3150 N N . THR B 1 214 ? 45.024 68.899 79.344 1.00 18.40 240 THR B N 1
ATOM 3151 C CA . THR B 1 214 ? 45.418 69.177 77.964 1.00 25.37 240 THR B CA 1
ATOM 3152 C C . THR B 1 214 ? 46.925 69.377 77.897 1.00 26.65 240 THR B C 1
ATOM 3153 O O . THR B 1 214 ? 47.470 70.284 78.547 1.00 20.65 240 THR B O 1
ATOM 3157 N N . PHE B 1 215 ? 47.594 68.556 77.083 1.00 21.68 241 PHE B N 1
ATOM 3158 C CA . PHE B 1 215 ? 49.034 68.678 76.885 1.00 24.12 241 PHE B CA 1
ATOM 3159 C C . PHE B 1 215 ? 49.361 69.742 75.835 1.00 32.26 241 PHE B C 1
ATOM 3160 O O . PHE B 1 215 ? 48.490 70.222 75.109 1.00 34.70 241 PHE B O 1
ATOM 3168 N N . ASN B 1 216 ? 50.648 70.111 75.756 1.00 25.36 242 ASN B N 1
ATOM 3169 C CA . ASN B 1 216 ? 51.061 71.226 74.906 1.00 28.56 242 ASN B CA 1
ATOM 3170 C C . ASN B 1 216 ? 50.855 70.962 73.421 1.00 36.91 242 ASN B C 1
ATOM 3171 O O . ASN B 1 216 ? 50.844 71.921 72.644 1.00 39.12 242 ASN B O 1
ATOM 3176 N N . ASP B 1 217 ? 50.692 69.703 73.003 1.00 32.84 243 ASP B N 1
ATOM 3177 C CA . ASP B 1 217 ? 50.400 69.394 71.607 1.00 34.03 243 ASP B CA 1
ATOM 3178 C C . ASP B 1 217 ? 48.911 69.479 71.269 1.00 34.44 243 ASP B C 1
ATOM 3179 O O . ASP B 1 217 ? 48.534 69.226 70.123 1.00 36.28 243 ASP B O 1
ATOM 3184 N N . GLY B 1 218 ? 48.057 69.834 72.225 1.00 36.96 244 GLY B N 1
ATOM 3185 C CA . GLY B 1 218 ? 46.636 69.911 71.989 1.00 34.73 244 GLY B CA 1
ATOM 3186 C C . GLY B 1 218 ? 45.864 68.680 72.382 1.00 25.49 244 GLY B C 1
ATOM 3187 O O . GLY B 1 218 ? 44.629 68.725 72.394 1.00 29.54 244 GLY B O 1
ATOM 3188 N N . SER B 1 219 ? 46.541 67.580 72.702 1.00 20.97 245 SER B N 1
ATOM 3189 C CA . SER B 1 219 ? 45.807 66.368 73.017 1.00 22.96 245 SER B CA 1
ATOM 3190 C C . SER B 1 219 ? 45.232 66.434 74.432 1.00 25.75 245 SER B C 1
ATOM 3191 O O . SER B 1 219 ? 45.770 67.111 75.313 1.00 26.74 245 SER B O 1
ATOM 3194 N N . VAL B 1 220 ? 44.141 65.698 74.643 1.00 16.74 246 VAL B N 1
ATOM 3195 C CA . VAL B 1 220 ? 43.342 65.755 75.872 1.00 18.10 246 VAL B CA 1
ATOM 3196 C C . VAL B 1 220 ? 43.256 64.369 76.507 1.00 29.33 246 VAL B C 1
ATOM 3197 O O . VAL B 1 220 ? 42.833 63.400 75.861 1.00 22.97 246 VAL B O 1
ATOM 3201 N N . TRP B 1 221 ? 43.627 64.283 77.775 1.00 23.28 247 TRP B N 1
ATOM 3202 C CA . TRP B 1 221 ? 43.441 63.082 78.575 1.00 25.59 247 TRP B CA 1
ATOM 3203 C C . TRP B 1 221 ? 42.268 63.291 79.519 1.00 24.38 247 TRP B C 1
ATOM 3204 O O . TRP B 1 221 ? 42.198 64.314 80.204 1.00 22.55 247 TRP B O 1
ATOM 3215 N N . LYS B 1 222 ? 41.360 62.326 79.566 1.00 22.87 248 LYS B N 1
ATOM 3216 C CA . LYS B 1 222 ? 40.213 62.374 80.464 1.00 28.13 248 LYS B CA 1
ATOM 3217 C C . LYS B 1 222 ? 40.337 61.308 81.544 1.00 31.53 248 LYS B C 1
ATOM 3218 O O . LYS B 1 222 ? 40.759 60.174 81.277 1.00 25.62 248 LYS B O 1
ATOM 3224 N N . ASN B 1 223 ? 39.985 61.688 82.773 1.00 22.12 249 ASN B N 1
ATOM 3225 C CA . ASN B 1 223 ? 40.059 60.789 83.918 1.00 23.89 249 ASN B CA 1
ATOM 3226 C C . ASN B 1 223 ? 38.844 59.859 83.944 1.00 27.96 249 ASN B C 1
ATOM 3227 O O . ASN B 1 223 ? 37.743 60.282 84.300 1.00 21.59 249 ASN B O 1
ATOM 3232 N N . SER B 1 224 ? 39.044 58.571 83.630 1.00 29.84 250 SER B N 1
ATOM 3233 C CA . SER B 1 224 ? 37.916 57.638 83.607 1.00 31.88 250 SER B CA 1
ATOM 3234 C C . SER B 1 224 ? 37.303 57.408 84.984 1.00 27.53 250 SER B C 1
ATOM 3235 O O . SER B 1 224 ? 36.169 56.915 85.076 1.00 29.95 250 SER B O 1
ATOM 3238 N N . ALA B 1 225 ? 38.026 57.727 86.053 1.00 28.17 251 ALA B N 1
ATOM 3239 C CA . ALA B 1 225 ? 37.528 57.600 87.419 1.00 29.75 251 ALA B CA 1
ATOM 3240 C C . ALA B 1 225 ? 36.761 58.829 87.905 1.00 30.70 251 ALA B C 1
ATOM 3241 O O . ALA B 1 225 ? 36.203 58.793 89.015 1.00 28.77 251 ALA B O 1
ATOM 3243 N N . TYR B 1 226 ? 36.698 59.900 87.104 1.00 32.03 252 TYR B N 1
ATOM 3244 C CA . TYR B 1 226 ? 36.179 61.169 87.617 1.00 30.93 252 TYR B CA 1
ATOM 3245 C C . TYR B 1 226 ? 34.696 61.071 87.946 1.00 31.37 252 TYR B C 1
ATOM 3246 O O . TYR B 1 226 ? 34.252 61.563 88.990 1.00 28.03 252 TYR B O 1
ATOM 3255 N N . GLU B 1 227 ? 33.912 60.427 87.084 1.00 37.07 253 GLU B N 1
ATOM 3256 C CA . GLU B 1 227 ? 32.463 60.454 87.278 1.00 42.26 253 GLU B CA 1
ATOM 3257 C C . GLU B 1 227 ? 32.054 59.679 88.523 1.00 39.90 253 GLU B C 1
ATOM 3258 O O . GLU B 1 227 ? 31.131 60.090 89.242 1.00 41.09 253 GLU B O 1
ATOM 3264 N N . ASN B 1 228 ? 32.713 58.544 88.781 1.00 41.07 254 ASN B N 1
ATOM 3265 C CA . ASN B 1 228 ? 32.454 57.791 90.002 1.00 44.65 254 ASN B CA 1
ATOM 3266 C C . ASN B 1 228 ? 32.884 58.569 91.233 1.00 39.73 254 ASN B C 1
ATOM 3267 O O . ASN B 1 228 ? 32.197 58.537 92.260 1.00 37.48 254 ASN B O 1
ATOM 3272 N N . TRP B 1 229 ? 34.047 59.223 91.166 1.00 34.85 255 TRP B N 1
ATOM 3273 C CA . TRP B 1 229 ? 34.454 60.129 92.235 1.00 33.93 255 TRP B CA 1
ATOM 3274 C C . TRP B 1 229 ? 33.384 61.187 92.487 1.00 26.53 255 TRP B C 1
ATOM 3275 O O . TRP B 1 229 ? 32.905 61.338 93.619 1.00 35.00 255 TRP B O 1
ATOM 3286 N N . LEU B 1 230 ? 32.965 61.896 91.434 1.00 26.99 256 LEU B N 1
ATOM 3287 C CA . LEU B 1 230 ? 31.982 62.968 91.611 1.00 35.83 256 LEU B CA 1
ATOM 3288 C C . LEU B 1 230 ? 30.703 62.435 92.250 1.00 37.13 256 LEU B C 1
ATOM 3289 O O . LEU B 1 230 ? 30.207 62.997 93.234 1.00 31.59 256 LEU B O 1
ATOM 3294 N N . LYS B 1 231 ? 30.184 61.316 91.732 1.00 41.82 257 LYS B N 1
ATOM 3295 C CA . LYS B 1 231 ? 28.978 60.717 92.303 1.00 45.63 257 LYS B CA 1
ATOM 3296 C C . LYS B 1 231 ? 29.197 60.285 93.752 1.00 45.92 257 LYS B C 1
ATOM 3297 O O . LYS B 1 231 ? 28.328 60.502 94.608 1.00 50.31 257 LYS B O 1
ATOM 3303 N N . SER B 1 232 ? 30.370 59.711 94.052 1.00 40.86 258 SER B N 1
ATOM 3304 C CA . SER B 1 232 ? 30.677 59.230 95.401 1.00 42.62 258 SER B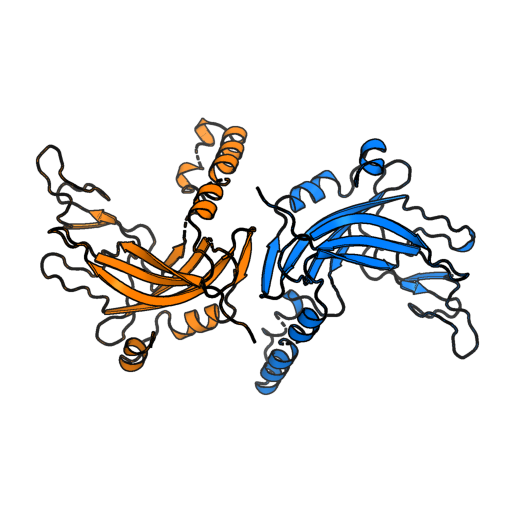 CA 1
ATOM 3305 C C . SER B 1 232 ? 30.631 60.336 96.447 1.00 44.30 258 SER B C 1
ATOM 3306 O O . SER B 1 232 ? 30.335 60.067 97.618 1.00 42.62 258 SER B O 1
ATOM 3309 N N . PHE B 1 233 ? 30.960 61.567 96.060 1.00 38.38 259 PHE B N 1
ATOM 3310 C CA . PHE B 1 233 ? 31.236 62.648 96.998 1.00 37.00 259 PHE B CA 1
ATOM 3311 C C . PHE B 1 233 ? 30.244 63.803 96.950 1.00 34.18 259 PHE B C 1
ATOM 3312 O O . PHE B 1 233 ? 29.925 64.358 98.002 1.00 39.04 259 PHE B O 1
ATOM 3320 N N . GLN B 1 234 ? 29.783 64.213 95.768 1.00 34.21 260 GLN B N 1
ATOM 3321 C CA . GLN B 1 234 ? 29.031 65.465 95.654 1.00 35.75 260 GLN B CA 1
ATOM 3322 C C . GLN B 1 234 ? 27.714 65.356 96.419 1.00 40.05 260 GLN B C 1
ATOM 3323 O O . GLN B 1 234 ? 26.899 64.467 96.150 1.00 46.39 260 GLN B O 1
ATOM 3329 N N . GLY B 1 235 ? 27.526 66.246 97.390 1.00 44.28 261 GLY B N 1
ATOM 3330 C CA . GLY B 1 235 ? 26.323 66.275 98.198 1.00 47.96 261 GLY B CA 1
ATOM 3331 C C . GLY B 1 235 ? 26.217 65.208 99.265 1.00 53.89 261 GLY B C 1
ATOM 3332 O O . GLY B 1 235 ? 25.169 65.112 99.913 1.00 55.86 261 GLY B O 1
ATOM 3333 N N . LYS B 1 236 ? 27.260 64.406 99.474 1.00 55.48 262 LYS B N 1
ATOM 3334 C CA . LYS B 1 236 ? 27.231 63.307 100.430 1.00 54.44 262 LYS B CA 1
ATOM 3335 C C . LYS B 1 236 ? 28.100 63.637 101.633 1.00 51.04 262 LYS B C 1
ATOM 3336 O O . LYS B 1 236 ? 29.160 64.252 101.490 1.00 47.76 262 LYS B O 1
ATOM 3342 N N . GLU B 1 237 ? 27.653 63.201 102.811 1.00 51.89 263 GLU B N 1
ATOM 3343 C CA . GLU B 1 237 ? 28.469 63.304 104.014 1.00 54.51 263 GLU B CA 1
ATOM 3344 C C . GLU B 1 237 ? 29.599 62.284 103.973 1.00 46.04 263 GLU B C 1
ATOM 3345 O O . GLU B 1 237 ? 29.409 61.145 103.540 1.00 52.12 263 GLU 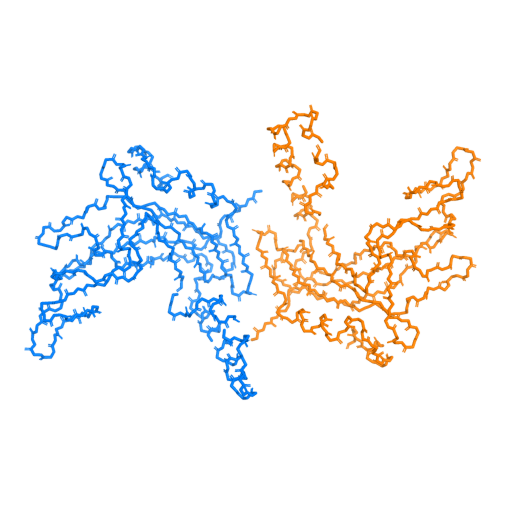B O 1
ATOM 3351 N N . VAL B 1 238 ? 30.781 62.694 104.430 1.00 41.72 264 VAL B N 1
ATOM 3352 C CA . VAL B 1 238 ? 31.951 61.820 104.468 1.00 47.58 264 VAL B CA 1
ATOM 3353 C C . VAL B 1 238 ? 32.644 61.967 105.819 1.00 46.93 264 VAL B C 1
ATOM 3354 O O . VAL B 1 238 ? 32.701 63.064 106.382 1.00 49.00 264 VAL B O 1
ATOM 3358 N N . SER B 1 239 ? 33.178 60.861 106.339 1.00 52.92 265 SER B N 1
ATOM 3359 C CA . SER B 1 239 ? 33.740 60.872 107.686 1.00 54.10 265 SER B CA 1
ATOM 3360 C C . SER B 1 239 ? 34.980 61.755 107.761 1.00 53.75 265 SER B C 1
ATOM 3361 O O . SER B 1 239 ? 35.679 61.976 106.768 1.00 49.80 265 SER B O 1
ATOM 3364 N N . ASN B 1 240 ? 35.254 62.259 108.967 1.00 57.98 266 ASN B N 1
ATOM 3365 C CA . ASN B 1 240 ? 36.438 63.091 109.164 1.00 63.16 266 ASN B CA 1
ATOM 3366 C C . ASN B 1 240 ? 37.712 62.322 108.850 1.00 62.31 266 ASN B C 1
ATOM 3367 O O . ASN B 1 240 ? 38.661 62.880 108.287 1.00 65.82 266 ASN B O 1
ATOM 3372 N N . SER B 1 241 ? 37.752 61.035 109.200 1.00 57.15 267 SER B N 1
ATOM 3373 C CA . SER B 1 241 ? 38.956 60.257 108.951 1.00 52.47 267 SER B CA 1
ATOM 3374 C C . SER B 1 241 ? 39.241 60.159 107.457 1.00 45.74 267 SER B C 1
ATOM 3375 O O . SER B 1 241 ? 40.393 60.311 107.025 1.00 45.46 267 SER B O 1
ATOM 3378 N N . VAL B 1 242 ? 38.199 59.931 106.649 1.00 45.00 268 VAL B N 1
ATOM 3379 C CA . VAL B 1 242 ? 38.364 59.928 105.195 1.00 44.07 268 VAL B CA 1
ATOM 3380 C C . VAL B 1 242 ? 38.844 61.292 104.706 1.00 43.40 268 VAL B C 1
ATOM 3381 O O . VAL B 1 242 ? 39.735 61.386 103.847 1.00 36.76 268 VAL B O 1
ATOM 3385 N N . LEU B 1 243 ? 38.261 62.372 105.227 1.00 45.44 269 LEU B N 1
ATOM 3386 C CA . LEU B 1 243 ? 38.709 63.693 104.812 1.00 42.19 269 LEU B CA 1
ATOM 3387 C C . LEU B 1 243 ? 40.143 63.948 105.266 1.00 45.43 269 LEU B C 1
ATOM 3388 O O . LEU B 1 243 ? 40.977 64.423 104.481 1.00 44.48 269 LEU B O 1
ATOM 3393 N N . GLU B 1 244 ? 40.447 63.639 106.532 1.00 49.70 270 GLU B N 1
ATOM 3394 C CA . GLU B 1 244 ? 41.786 63.884 107.066 1.00 57.38 270 GLU B CA 1
ATOM 3395 C C . GLU B 1 244 ? 42.865 63.232 106.210 1.00 54.77 270 GLU B C 1
ATOM 3396 O O . GLU B 1 244 ? 43.898 63.846 105.925 1.00 56.10 270 GLU B O 1
ATOM 3402 N N . ASN B 1 245 ? 42.642 61.997 105.780 1.00 51.07 271 ASN B N 1
ATOM 3403 C CA . ASN B 1 245 ? 43.689 61.225 105.132 1.00 43.28 271 ASN B CA 1
ATOM 3404 C C . ASN B 1 245 ? 43.595 61.215 103.621 1.00 39.95 271 ASN B C 1
ATOM 3405 O O . ASN B 1 245 ? 44.335 60.466 102.982 1.00 37.20 271 ASN B O 1
ATOM 3410 N N . TYR B 1 246 ? 42.732 62.055 103.031 1.00 37.97 272 TYR B N 1
ATOM 3411 C CA . TYR B 1 246 ? 42.455 61.977 101.602 1.00 33.19 272 TYR B CA 1
ATOM 3412 C C . TYR B 1 246 ? 43.702 62.180 100.751 1.00 35.42 272 TYR B C 1
ATOM 3413 O O . TYR B 1 246 ? 43.810 61.577 99.677 1.00 33.57 272 TYR B O 1
ATOM 3422 N N . TYR B 1 247 ? 44.634 63.034 101.182 1.00 31.81 273 TYR B N 1
ATOM 3423 C CA . TYR B 1 247 ? 45.827 63.330 100.390 1.00 34.85 273 TYR B CA 1
ATOM 3424 C C . TYR B 1 247 ? 47.090 62.627 100.896 1.00 52.22 273 TYR B C 1
ATOM 3425 O O . TYR B 1 247 ? 48.176 62.874 100.363 1.00 52.11 273 TYR B O 1
ATOM 3434 N N . LYS B 1 248 ? 46.978 61.767 101.903 1.00 55.98 274 LYS B N 1
ATOM 3435 C CA . LYS B 1 248 ? 48.149 61.053 102.420 1.00 66.02 274 LYS B CA 1
ATOM 3436 C C . LYS B 1 248 ? 48.341 59.734 101.688 1.00 70.68 274 LYS B C 1
ATOM 3437 O O . LYS B 1 248 ? 47.518 58.830 101.805 1.00 75.94 274 LYS B O 1
#

Secondary structure (DSSP, 8-state):
----SEEEEEEEEEE-SSTT--EEEEEEEEE-SSS---EEEEEEEE-TTS-EE-B-TTPEEE-TTS-BS--SB-TT--BTTS--EEE-SSPPBSEEEEE---SPPHHHH--TTS---HHHHHHHHHHH--HHHHHHTPPPTT-EEEEEEE--TTEETTTTEES--EEEEEEEEEE-TTS-EEE-TTHHHHHHHHTT----HHHHHTTT-/----SEEEEEEEEEE-SSTT--EEEEEEEEE-SSS---EEEEEEEE-TTS-B--B-TTPEEE-TT--BS--SB-TT--BTTS--EEE-SSPPBSEEEEE---SS-HHHH--HHHH-HHHHHHHHHHHH--HHHHHHTPPPTT-EEEEEEE--TTB-TTT--BS--EEEEEEEEEE-TTS-EEE-TTHHHHHHHHTT----HHHHHTTT-

Foldseek 3Di:
DDDDQKDFLFWFWFFDDDLQRFIKTKTKIWRQDQFWWWFKKKKFFAFPAQATDWALFQWWFAFPVGDTNDADADPVGGHSSDGPDTHRDDDTFRMDIDTVDPDDDPVVLVCLPDDDDPVVNVVSVVVVVVLVVCQVVTQHHGDIDIDIHGGPTQADRVVRDRRTGFMDMDIQWMAGSVGDIGGDPCVVVVCVVRRRDGDHNVCRVVVSD/DDDDQKDWLFWFWFFDDDPLRFIKGKTKMWRQDQFWWWFKKKKFFAFPFQATDWALFQWWFAWPVGDTNDADADPVGTHSSDGPDTGHDDDIFRMDIDTVDPFPPPVVLVCCVVVNDVVSVVVRVVVVVVLVVCLVVTAHHGDIDMDIHGGPTQADRVVGDRRTGFMDMDTQWMAGNVGDIGGDPCVVVVCVVRTRDGDGPVCRVVVND

Radius of gyration: 28.85 Å; Cα contacts (8 Å, |Δi|>4): 802; chains: 2; bounding box: 38×87×81 Å